Protein AF-A0A9P6U5H7-F1 (afdb_monomer)

Mean predicted aligned error: 9.94 Å

Structure (mmCIF, N/CA/C/O backbone):
data_AF-A0A9P6U5H7-F1
#
_entry.id   AF-A0A9P6U5H7-F1
#
loop_
_atom_site.group_PDB
_atom_site.id
_atom_site.type_symbol
_atom_site.label_atom_id
_atom_site.label_alt_id
_atom_site.label_comp_id
_atom_site.label_asym_id
_atom_site.label_entity_id
_atom_site.label_seq_id
_atom_site.pdbx_PDB_ins_code
_atom_site.Cartn_x
_atom_site.Cartn_y
_atom_site.Cartn_z
_atom_site.occupancy
_atom_site.B_iso_or_equiv
_atom_site.auth_seq_id
_atom_site.auth_comp_id
_atom_site.auth_asym_id
_atom_site.auth_atom_id
_atom_site.pdbx_PDB_model_num
ATOM 1 N N . MET A 1 1 ? -13.676 6.699 -18.241 1.00 37.72 1 MET A N 1
ATOM 2 C CA . MET A 1 1 ? -13.858 5.579 -17.297 1.00 37.72 1 MET A CA 1
ATOM 3 C C . MET A 1 1 ? -14.405 6.188 -16.014 1.00 37.72 1 MET A C 1
ATOM 5 O O . MET A 1 1 ? -13.678 6.936 -15.370 1.00 37.72 1 MET A O 1
ATOM 9 N N . ASN A 1 2 ? -15.708 6.039 -15.758 1.00 32.50 2 ASN A N 1
ATOM 10 C CA . ASN A 1 2 ? -16.343 6.581 -14.550 1.00 32.50 2 ASN A CA 1
ATOM 11 C C . ASN A 1 2 ? -15.825 5.820 -13.321 1.00 32.50 2 ASN A C 1
ATOM 13 O O . ASN A 1 2 ? -15.450 4.655 -13.447 1.00 32.50 2 ASN A O 1
ATOM 17 N N . ASP A 1 3 ? -15.768 6.486 -12.168 1.00 44.69 3 ASP A N 1
ATOM 18 C CA . ASP A 1 3 ? -15.358 5.886 -10.897 1.00 44.69 3 ASP A CA 1
ATOM 19 C C . ASP A 1 3 ? -16.222 4.646 -10.607 1.00 44.69 3 ASP A C 1
ATOM 21 O O . ASP A 1 3 ? -17.439 4.748 -10.462 1.00 44.69 3 ASP A O 1
ATOM 25 N N . MET A 1 4 ? -15.609 3.458 -10.601 1.00 45.91 4 MET A N 1
ATOM 26 C CA . MET A 1 4 ? -16.315 2.211 -10.277 1.00 45.91 4 MET A CA 1
ATOM 27 C C . MET A 1 4 ? -16.580 2.077 -8.775 1.00 45.91 4 MET A C 1
ATOM 29 O O . MET A 1 4 ? -17.273 1.153 -8.351 1.00 45.91 4 MET A O 1
ATOM 33 N N . THR A 1 5 ? -16.039 2.991 -7.965 1.00 53.06 5 THR A N 1
ATOM 34 C CA . THR A 1 5 ? -16.398 3.128 -6.561 1.00 53.06 5 THR A CA 1
ATOM 35 C C . THR A 1 5 ? -17.388 4.272 -6.397 1.00 53.06 5 THR A C 1
ATOM 37 O O . THR A 1 5 ? -17.106 5.430 -6.687 1.00 53.06 5 THR A O 1
ATOM 40 N N . GLY A 1 6 ? -18.591 3.940 -5.934 1.00 57.31 6 GLY A N 1
ATOM 41 C CA . GLY A 1 6 ? -19.592 4.940 -5.590 1.00 57.31 6 GLY A CA 1
ATOM 42 C C . GLY A 1 6 ? -19.367 5.438 -4.166 1.00 57.31 6 GLY A C 1
ATOM 43 O O . GLY A 1 6 ? -19.485 4.656 -3.219 1.00 57.31 6 GLY A O 1
ATOM 44 N N . HIS A 1 7 ? -19.076 6.729 -4.017 1.00 63.88 7 HIS A N 1
ATOM 45 C CA . HIS A 1 7 ? -19.092 7.417 -2.728 1.00 63.88 7 HIS A CA 1
ATOM 46 C C . HIS A 1 7 ? -20.336 8.296 -2.659 1.00 63.88 7 HIS A C 1
ATOM 48 O O . HIS A 1 7 ? -20.551 9.160 -3.510 1.00 63.88 7 HIS A O 1
ATOM 54 N N . PHE A 1 8 ? -21.164 8.072 -1.646 1.00 72.19 8 PHE A N 1
ATOM 55 C CA . PHE A 1 8 ? -22.416 8.795 -1.478 1.00 72.19 8 PHE A CA 1
ATOM 56 C C . PHE A 1 8 ? -22.457 9.418 -0.084 1.00 72.19 8 PHE A C 1
ATOM 58 O O . PHE A 1 8 ? -22.367 8.716 0.925 1.00 72.19 8 PHE A O 1
ATOM 65 N N . LEU A 1 9 ? -22.582 10.744 -0.034 1.00 67.38 9 LEU A N 1
ATOM 66 C CA . LEU A 1 9 ? -22.775 11.478 1.211 1.00 67.38 9 LEU A CA 1
ATOM 67 C C . LEU A 1 9 ? -24.249 11.416 1.610 1.00 67.38 9 LEU A C 1
ATOM 69 O O . LEU A 1 9 ? -25.133 11.786 0.830 1.00 67.38 9 LEU A O 1
ATOM 73 N N . TYR A 1 10 ? -24.499 10.976 2.838 1.00 71.81 10 TYR A N 1
ATOM 74 C CA . TYR A 1 10 ? -25.832 10.929 3.415 1.00 71.81 10 TYR A CA 1
ATOM 75 C C . TYR A 1 10 ? -25.864 11.682 4.737 1.00 71.81 10 TYR A C 1
ATOM 77 O O . TYR A 1 10 ? -24.932 11.628 5.544 1.00 71.81 10 TYR A O 1
ATOM 85 N N . ARG A 1 11 ? -26.987 12.354 4.976 1.00 67.62 11 ARG A N 1
ATOM 86 C CA . ARG A 1 11 ? -27.325 12.883 6.290 1.00 67.62 11 ARG A CA 1
ATOM 87 C C . ARG A 1 11 ? -28.286 11.909 6.956 1.00 67.62 11 ARG A C 1
ATOM 89 O O . ARG A 1 11 ? -29.340 11.603 6.397 1.00 67.62 11 ARG A O 1
ATOM 96 N N . VAL A 1 12 ? -27.906 11.419 8.132 1.00 67.00 12 VAL A N 1
ATOM 97 C CA . VAL A 1 12 ? -28.757 10.564 8.957 1.00 67.00 12 VAL A CA 1
ATOM 98 C C . VAL A 1 12 ? -29.276 11.386 10.123 1.00 67.00 12 VAL A C 1
ATOM 100 O O . VAL A 1 12 ? -28.521 11.813 10.998 1.00 67.00 12 VAL A O 1
ATOM 103 N N . GLU A 1 13 ? -30.581 11.623 10.111 1.00 56.44 13 GLU A N 1
ATOM 104 C CA . GLU A 1 13 ? -31.292 12.243 11.226 1.00 56.44 13 GLU A CA 1
ATOM 105 C C . GLU A 1 13 ? -31.641 11.162 12.250 1.00 56.44 13 GLU A C 1
ATOM 107 O O . GLU A 1 13 ? -32.132 10.094 11.873 1.00 56.44 13 GLU A O 1
ATOM 112 N N . TYR A 1 14 ? -31.376 11.418 13.534 1.00 59.53 14 TYR A N 1
ATOM 113 C CA . TYR A 1 14 ? -31.801 10.525 14.605 1.00 59.53 14 TYR A CA 1
ATOM 114 C C . TYR A 1 14 ? -32.419 11.316 15.761 1.00 59.53 14 TYR A C 1
ATOM 116 O O . TYR A 1 14 ? -31.907 12.340 16.203 1.00 59.53 14 TYR A O 1
ATOM 124 N N . GLU A 1 15 ? -33.531 10.818 16.291 1.00 46.50 15 GLU A N 1
ATOM 125 C CA . GLU A 1 15 ? -34.131 11.364 17.506 1.00 46.50 15 GLU A CA 1
ATOM 126 C C . GLU A 1 15 ? -33.524 10.651 18.722 1.00 46.50 15 GLU A C 1
ATOM 128 O O . GLU A 1 15 ? -33.844 9.500 19.031 1.00 46.50 15 GLU A O 1
ATOM 133 N N . GLY A 1 16 ? -32.585 11.316 19.397 1.00 48.47 16 GLY A N 1
ATOM 134 C CA . GLY A 1 16 ? -31.979 10.817 20.627 1.00 48.47 16 GLY A CA 1
ATOM 135 C C . GLY A 1 16 ? -32.843 11.122 21.853 1.00 48.47 16 GLY A C 1
ATOM 136 O O . GLY A 1 16 ? -33.006 12.278 22.231 1.00 48.47 16 GLY A O 1
ATOM 137 N N . VAL A 1 17 ? -33.335 10.092 22.548 1.00 40.72 17 VAL A N 1
ATOM 138 C CA . VAL A 1 17 ? -33.879 10.243 23.911 1.00 40.72 17 VAL A CA 1
ATOM 139 C C . VAL A 1 17 ? -32.706 10.365 24.895 1.00 40.72 17 VAL A C 1
ATOM 141 O O . VAL A 1 17 ? -32.276 9.361 25.446 1.00 40.72 17 VAL A O 1
ATOM 144 N N . GLY A 1 18 ? -32.185 11.585 25.080 1.00 41.75 18 GLY A N 1
ATOM 145 C CA . GLY A 1 18 ? -31.336 12.024 26.206 1.00 41.75 18 GLY A CA 1
ATOM 146 C C . GLY A 1 18 ? -29.947 11.373 26.376 1.00 41.75 18 GLY A C 1
ATOM 147 O O . GLY A 1 18 ? -29.829 10.161 26.469 1.00 41.75 18 GLY A O 1
ATOM 148 N N . SER A 1 19 ? -28.901 12.210 26.470 1.00 39.03 19 SER A N 1
ATOM 149 C CA . SER A 1 19 ? -27.546 12.031 27.065 1.00 39.03 19 SER A CA 1
ATOM 150 C C . SER A 1 19 ? -26.765 10.691 26.991 1.00 39.03 19 SER A C 1
ATOM 152 O O . SER A 1 19 ? -25.653 10.627 27.511 1.00 39.03 19 SER A O 1
ATOM 154 N N . GLN A 1 20 ? -27.226 9.643 26.303 1.00 44.94 20 GLN A N 1
ATOM 155 C CA . GLN A 1 20 ? -26.553 8.336 26.189 1.00 44.94 20 GLN A CA 1
ATOM 156 C C . GLN A 1 20 ? -25.793 8.147 24.861 1.00 44.94 20 GLN A C 1
ATOM 158 O O . GLN A 1 20 ? -25.710 7.044 24.319 1.00 44.94 20 GLN A O 1
ATOM 163 N N . LEU A 1 21 ? -25.208 9.219 24.321 1.00 47.47 21 LEU A N 1
ATOM 164 C CA . LEU A 1 21 ? -24.492 9.201 23.034 1.00 47.47 21 LEU A CA 1
ATOM 165 C C . LEU A 1 21 ? -23.115 8.519 23.067 1.00 47.47 21 LEU A C 1
ATOM 167 O O . LEU A 1 21 ? -22.510 8.309 22.018 1.00 47.47 21 LEU A O 1
ATOM 171 N N . THR A 1 22 ? -22.626 8.091 24.230 1.00 46.25 22 THR A N 1
ATOM 172 C CA . THR A 1 22 ? -21.343 7.377 24.331 1.00 46.25 22 THR A CA 1
ATOM 173 C C . THR A 1 22 ? -21.364 5.976 23.713 1.00 46.25 22 THR A C 1
ATOM 175 O O . THR A 1 22 ? -20.306 5.378 23.557 1.00 46.25 22 THR A O 1
ATOM 178 N N . ASN A 1 23 ? -22.526 5.446 23.302 1.00 47.19 23 ASN A N 1
ATOM 179 C CA . ASN A 1 23 ? -22.626 4.105 22.720 1.00 47.19 23 ASN A CA 1
ATOM 180 C C . ASN A 1 23 ? -23.607 4.006 21.537 1.00 47.19 23 ASN A C 1
ATOM 182 O O . ASN A 1 23 ? -24.481 3.141 21.504 1.00 47.19 23 ASN A O 1
ATOM 186 N N . LEU A 1 24 ? -23.417 4.840 20.507 1.00 50.50 24 LEU A N 1
ATOM 187 C CA . LEU A 1 24 ? -24.126 4.732 19.216 1.00 50.50 24 LEU A CA 1
ATOM 188 C C . LEU A 1 24 ? -24.043 3.314 18.595 1.00 50.50 24 LEU A C 1
ATOM 190 O O . LEU A 1 24 ? -24.989 2.867 17.951 1.00 50.50 24 LEU A O 1
ATOM 194 N N . ARG A 1 25 ? -22.971 2.553 18.886 1.00 47.34 25 ARG A N 1
ATOM 195 C CA . ARG A 1 25 ? -22.846 1.117 18.548 1.00 47.34 25 ARG A CA 1
ATOM 196 C C . ARG A 1 25 ? -23.991 0.266 19.109 1.00 47.34 25 ARG A C 1
ATOM 198 O O . ARG A 1 25 ? -24.450 -0.649 18.437 1.00 47.34 25 ARG A O 1
ATOM 205 N N . ARG A 1 26 ? -24.465 0.553 20.326 1.00 43.69 26 ARG A N 1
ATOM 206 C CA . ARG A 1 26 ? -25.560 -0.182 20.990 1.00 43.69 26 ARG A CA 1
ATOM 207 C C . ARG A 1 26 ? -26.933 0.234 20.460 1.00 43.69 26 ARG A C 1
ATOM 209 O O . ARG A 1 26 ? -27.843 -0.577 20.407 1.00 43.69 26 ARG A O 1
ATOM 216 N N . VAL A 1 27 ? -27.046 1.495 20.047 1.00 45.62 27 VAL A N 1
ATOM 217 C CA . VAL A 1 27 ? -28.260 2.113 19.493 1.00 45.62 27 VAL A CA 1
ATOM 218 C C . VAL A 1 27 ? -28.581 1.548 18.105 1.00 45.62 27 VAL A C 1
ATOM 220 O O . VAL A 1 27 ? -29.729 1.206 17.850 1.00 45.62 27 VAL A O 1
ATOM 223 N N . LEU A 1 28 ? -27.575 1.369 17.239 1.00 48.75 28 LEU A N 1
ATOM 224 C CA . LEU A 1 28 ? -27.757 0.782 15.901 1.00 48.75 28 LEU A CA 1
ATOM 225 C C . LEU A 1 28 ? -27.826 -0.757 15.898 1.00 48.75 28 LEU A C 1
ATOM 227 O O . LEU A 1 28 ? -28.280 -1.336 14.917 1.00 48.75 28 LEU A O 1
ATOM 231 N N . SER A 1 29 ? -27.397 -1.422 16.977 1.00 44.00 29 SER A N 1
ATOM 232 C CA . SER A 1 29 ? -27.465 -2.888 17.119 1.00 44.00 29 SER A CA 1
ATOM 233 C C . SER A 1 29 ? -28.667 -3.386 17.928 1.00 44.00 29 SER A C 1
ATOM 235 O O . SER A 1 29 ? -28.992 -4.570 17.855 1.00 44.00 29 SER A O 1
ATOM 237 N N . SER A 1 30 ? -29.358 -2.525 18.688 1.00 40.22 30 SER A N 1
ATOM 238 C CA . SER A 1 30 ? -30.577 -2.922 19.396 1.00 40.22 30 SER A CA 1
ATOM 239 C C . SER A 1 30 ? -31.782 -2.849 18.457 1.00 40.22 30 SER A C 1
ATOM 241 O O . SER A 1 30 ? -32.231 -1.756 18.116 1.00 40.22 30 SER A O 1
ATOM 243 N N . ALA A 1 31 ? -32.348 -4.001 18.101 1.00 39.12 31 ALA A N 1
ATOM 244 C CA . ALA A 1 31 ? -33.567 -4.135 17.295 1.00 39.12 31 ALA A CA 1
ATOM 245 C C . ALA A 1 31 ? -34.847 -3.558 17.954 1.00 39.12 31 ALA A C 1
ATOM 247 O O . ALA A 1 31 ? -35.930 -3.690 17.396 1.00 39.12 31 ALA A O 1
ATOM 248 N N . ASP A 1 32 ? -34.736 -2.930 19.131 1.00 36.28 32 ASP A N 1
ATOM 249 C CA . ASP A 1 32 ? -35.848 -2.762 20.077 1.00 36.28 32 ASP A CA 1
ATOM 250 C C . ASP A 1 32 ? -36.193 -1.300 20.421 1.00 36.28 32 ASP A C 1
ATOM 252 O O . ASP A 1 32 ? -36.838 -1.006 21.427 1.00 36.28 32 ASP A O 1
ATOM 256 N N . LYS A 1 33 ? -35.782 -0.339 19.587 1.00 40.12 33 LYS A N 1
ATOM 257 C CA . LYS A 1 33 ? -36.289 1.040 19.659 1.00 40.12 33 LYS A CA 1
ATOM 258 C C . LYS A 1 33 ? -36.686 1.516 18.271 1.00 40.12 33 LYS A C 1
ATOM 260 O O . LYS A 1 33 ? -35.971 1.299 17.297 1.00 40.12 33 LYS A O 1
ATOM 265 N N . SER A 1 34 ? -37.843 2.167 18.187 1.00 37.34 34 SER A N 1
ATOM 266 C CA . SER A 1 34 ? -38.384 2.752 16.963 1.00 37.34 34 SER A CA 1
ATOM 267 C C . SER A 1 34 ? -37.527 3.941 16.515 1.00 37.34 34 SER A C 1
ATOM 269 O O . SER A 1 34 ? -37.859 5.093 16.787 1.00 37.34 34 SER A O 1
ATOM 271 N N . PHE A 1 35 ? -36.405 3.674 15.852 1.00 40.59 35 PHE A N 1
ATOM 272 C CA . PHE A 1 35 ? -35.636 4.702 15.162 1.00 40.59 35 PHE A CA 1
ATOM 273 C C . PHE A 1 35 ? -36.313 5.009 13.830 1.00 40.59 35 PHE A C 1
ATOM 275 O O . PHE A 1 35 ? -36.460 4.132 12.977 1.00 40.59 35 PHE A O 1
ATOM 282 N N . ARG A 1 36 ? -36.714 6.265 13.625 1.00 40.56 36 ARG A N 1
ATOM 283 C CA . ARG A 1 36 ? -36.970 6.767 12.275 1.00 40.56 36 ARG A CA 1
ATOM 284 C C . ARG A 1 36 ? -35.645 7.224 11.695 1.00 40.56 36 ARG A C 1
ATOM 286 O O . ARG A 1 36 ? -35.160 8.297 12.023 1.00 40.56 36 ARG A O 1
ATOM 293 N N . VAL A 1 37 ? -35.066 6.385 10.846 1.00 45.72 37 VAL A N 1
ATOM 294 C CA . VAL A 1 37 ? -33.933 6.780 10.013 1.00 45.72 37 VAL A CA 1
ATOM 295 C C . VAL A 1 37 ? -34.507 7.464 8.778 1.00 45.72 37 VAL A C 1
ATOM 297 O O . VAL A 1 37 ? -34.965 6.799 7.849 1.00 45.72 37 VAL A O 1
ATOM 300 N N . THR A 1 38 ? -34.502 8.794 8.762 1.00 48.12 38 THR A N 1
ATOM 301 C CA . THR A 1 38 ? -34.734 9.537 7.520 1.00 48.12 38 THR A CA 1
ATOM 302 C C . THR A 1 38 ? -33.391 9.686 6.824 1.00 48.12 38 THR A C 1
ATOM 304 O O . THR A 1 38 ? -32.550 10.484 7.233 1.00 48.12 38 THR A O 1
ATOM 307 N N . ILE A 1 39 ? -33.167 8.888 5.781 1.00 54.38 39 ILE A N 1
ATOM 308 C CA . ILE A 1 39 ? -32.004 9.049 4.908 1.00 54.38 39 ILE A CA 1
ATOM 309 C C . ILE A 1 39 ? -32.379 10.092 3.864 1.00 54.38 39 ILE A C 1
ATOM 311 O O . ILE A 1 39 ? -33.083 9.794 2.898 1.00 54.38 39 ILE A O 1
ATOM 315 N N . SER A 1 40 ? -31.915 11.323 4.054 1.00 52.75 40 SER A N 1
ATOM 316 C CA . SER A 1 40 ? -31.970 12.328 3.000 1.00 52.75 40 SER A CA 1
ATOM 317 C C . SER A 1 40 ? -30.636 12.323 2.257 1.00 52.75 40 SER A C 1
ATOM 319 O O . SER A 1 40 ? -29.558 12.465 2.841 1.00 52.75 40 SER A O 1
ATOM 321 N N . ARG A 1 41 ? -30.690 12.103 0.939 1.00 46.31 41 ARG A N 1
ATOM 322 C CA . ARG A 1 41 ? -29.533 12.354 0.079 1.00 46.31 41 ARG A CA 1
ATOM 323 C C . ARG A 1 41 ? -29.357 13.865 0.019 1.00 46.31 41 ARG A C 1
ATOM 325 O O . ARG A 1 41 ? -30.270 14.558 -0.427 1.00 46.31 41 ARG A O 1
ATOM 332 N N . THR A 1 42 ? -28.198 14.371 0.426 1.00 51.19 42 THR A N 1
ATOM 333 C CA . THR A 1 42 ? -27.856 15.776 0.201 1.00 51.19 42 THR A CA 1
ATOM 334 C C . THR A 1 42 ? -27.647 15.953 -1.303 1.00 51.19 42 THR A C 1
ATOM 336 O O . THR A 1 42 ? -26.602 15.607 -1.851 1.00 51.19 42 THR A O 1
ATOM 339 N N . VAL A 1 43 ? -28.689 16.377 -2.018 1.00 37.78 43 VAL A N 1
ATOM 340 C CA . VAL A 1 43 ? -28.606 16.649 -3.455 1.00 37.78 43 VAL A CA 1
ATOM 341 C C . VAL A 1 43 ? -27.925 18.006 -3.628 1.00 37.78 43 VAL A C 1
ATOM 343 O O . VAL A 1 43 ? -28.572 19.036 -3.477 1.00 37.78 43 VAL A O 1
ATOM 346 N N . GLY A 1 44 ? -26.624 18.004 -3.936 1.00 38.81 44 GLY A N 1
ATOM 347 C CA . GLY A 1 44 ? -25.935 19.185 -4.467 1.00 38.81 44 GLY A CA 1
ATOM 348 C C . GLY A 1 44 ? -24.471 19.344 -4.056 1.00 38.81 44 GLY A C 1
ATOM 349 O O . GLY A 1 44 ? -24.195 19.908 -3.008 1.00 38.81 44 GLY A O 1
ATOM 350 N N . GLN A 1 45 ? -23.556 18.883 -4.912 1.00 35.78 45 GLN A N 1
ATOM 351 C CA . GLN A 1 45 ? -22.490 19.656 -5.577 1.00 35.78 45 GLN A CA 1
ATOM 352 C C . GLN A 1 45 ? -21.478 18.657 -6.147 1.00 35.78 45 GLN A C 1
ATOM 354 O O . GLN A 1 45 ? -20.783 17.970 -5.402 1.00 35.78 45 GLN A O 1
ATOM 359 N N . ASP A 1 46 ? -21.400 18.581 -7.478 1.00 36.53 46 ASP A N 1
ATOM 360 C CA . ASP A 1 46 ? -20.190 18.091 -8.134 1.00 36.53 46 ASP A CA 1
ATOM 361 C C . ASP A 1 46 ? -18.994 18.863 -7.556 1.00 36.53 46 ASP A C 1
ATOM 363 O O . ASP A 1 46 ? -19.047 20.084 -7.394 1.00 36.53 46 ASP A O 1
ATOM 367 N N . THR A 1 47 ? -17.940 18.139 -7.191 1.00 38.53 47 THR A N 1
ATOM 368 C CA . THR A 1 47 ? -16.822 18.560 -6.329 1.00 38.53 47 THR A CA 1
ATOM 369 C C . THR A 1 47 ? -15.856 19.582 -6.951 1.00 38.53 47 THR A C 1
ATOM 371 O O . THR A 1 47 ? -14.650 19.514 -6.727 1.00 38.53 47 THR A O 1
ATOM 374 N N . THR A 1 48 ? -16.339 20.552 -7.725 1.00 34.41 48 THR A N 1
ATOM 375 C CA . THR A 1 48 ? -15.543 21.719 -8.144 1.00 34.41 48 THR A CA 1
ATOM 376 C C . THR A 1 48 ? -15.828 22.913 -7.230 1.00 34.41 48 THR A C 1
ATOM 378 O O . THR A 1 48 ? -16.958 23.405 -7.227 1.00 34.41 48 THR A O 1
ATOM 381 N N . PRO A 1 49 ? -14.840 23.418 -6.466 1.00 34.84 49 PRO A N 1
ATOM 382 C CA . PRO A 1 49 ? -15.051 24.558 -5.585 1.00 34.84 49 PRO A CA 1
ATOM 383 C C . PRO A 1 49 ? -15.125 25.856 -6.404 1.00 34.84 49 PRO A C 1
ATOM 385 O O . PRO A 1 49 ? -14.150 26.265 -7.032 1.00 34.84 49 PRO A O 1
ATOM 388 N N . ALA A 1 50 ? -16.284 26.518 -6.382 1.00 31.48 50 ALA A N 1
ATOM 389 C CA . ALA A 1 50 ? -16.444 27.912 -6.799 1.00 31.48 50 ALA A CA 1
ATOM 390 C C . ALA A 1 50 ? -16.425 28.834 -5.559 1.00 31.48 50 ALA A C 1
ATOM 392 O O . ALA A 1 50 ? -16.846 28.407 -4.480 1.00 31.48 50 ALA A O 1
ATOM 393 N N . PRO A 1 51 ? -15.926 30.080 -5.674 1.00 33.72 51 PRO A N 1
ATOM 394 C CA . PRO A 1 51 ? -15.664 30.946 -4.530 1.00 33.72 51 PRO A CA 1
ATOM 395 C C . PRO A 1 51 ? -16.952 31.415 -3.844 1.00 33.72 51 PRO A C 1
ATOM 397 O O . PRO A 1 51 ? -17.958 31.726 -4.481 1.00 33.72 51 PRO A O 1
ATOM 400 N N . ALA A 1 52 ? -16.877 31.468 -2.516 1.00 36.53 52 ALA A N 1
ATOM 401 C CA . ALA A 1 52 ? -17.966 31.769 -1.606 1.00 36.53 52 ALA A CA 1
ATOM 402 C C . ALA A 1 52 ? -18.590 33.157 -1.830 1.00 36.53 52 ALA A C 1
ATOM 404 O O . ALA A 1 52 ? -17.920 34.187 -1.770 1.00 36.53 52 ALA A O 1
ATOM 405 N N . SER A 1 53 ? -19.911 33.167 -1.976 1.00 33.12 53 SER A N 1
ATOM 406 C CA . SER A 1 53 ? -20.785 34.301 -1.688 1.00 33.12 53 SER A CA 1
ATOM 407 C C . SER A 1 53 ? -22.051 33.721 -1.063 1.00 33.12 53 SER A C 1
ATOM 409 O O . SER A 1 53 ? -22.858 33.093 -1.747 1.00 33.12 53 SER A O 1
ATOM 411 N N . LEU A 1 54 ? -22.178 33.848 0.259 1.00 34.84 54 LEU A N 1
ATOM 412 C CA . LEU A 1 54 ? -23.348 33.408 1.015 1.00 34.84 54 LEU A CA 1
ATOM 413 C C . LEU A 1 54 ? -23.890 34.590 1.815 1.00 34.84 54 LEU A C 1
ATOM 415 O O . LEU A 1 54 ? -23.308 35.004 2.815 1.00 34.84 54 LEU A O 1
ATOM 419 N N . SER A 1 55 ? -25.038 35.098 1.378 1.00 30.97 55 SER A N 1
ATOM 420 C CA . SER A 1 55 ? -25.975 35.789 2.261 1.00 30.97 55 SER A CA 1
ATOM 421 C C . SER A 1 55 ? -26.724 34.736 3.093 1.00 30.97 55 SER A C 1
ATOM 423 O O . SER A 1 55 ? -27.116 33.707 2.536 1.00 30.97 55 SER A O 1
ATOM 425 N N . PRO A 1 56 ? -26.950 34.953 4.400 1.00 33.78 56 PRO A N 1
ATOM 426 C CA . PRO A 1 56 ? -27.618 33.970 5.245 1.00 33.78 56 PRO A CA 1
ATOM 427 C C . PRO A 1 56 ? -29.138 33.954 4.995 1.00 33.78 56 PRO A C 1
ATOM 429 O O . PRO A 1 56 ? -29.747 35.023 4.895 1.00 33.78 56 PRO A O 1
ATOM 432 N N . PRO A 1 57 ? -29.780 32.772 4.925 1.00 36.44 57 PRO A N 1
ATOM 433 C CA . PRO A 1 57 ? -31.231 32.671 4.894 1.00 36.44 57 PRO A CA 1
ATOM 434 C C . PRO A 1 57 ? -31.841 32.882 6.288 1.00 36.44 57 PRO A C 1
ATOM 436 O O . PRO A 1 57 ? -31.278 32.510 7.318 1.00 36.44 57 PRO A O 1
ATOM 439 N N . SER A 1 58 ? -33.019 33.497 6.286 1.00 35.06 58 SER A N 1
ATOM 440 C CA . SER A 1 58 ? -33.819 33.908 7.438 1.00 35.06 58 SER A CA 1
ATOM 441 C C . SER A 1 58 ? -34.264 32.728 8.309 1.00 35.06 58 SER A C 1
ATOM 443 O O . SER A 1 58 ? -34.787 31.732 7.811 1.00 35.06 58 SER A O 1
ATOM 445 N N . VAL A 1 59 ? -34.122 32.878 9.627 1.00 35.47 59 VAL A N 1
ATOM 446 C CA . VAL A 1 59 ? -34.528 31.898 10.645 1.00 35.47 59 VAL A CA 1
ATOM 447 C C . VAL A 1 59 ? -36.038 31.981 10.890 1.00 35.47 59 VAL A C 1
ATOM 449 O O . VAL A 1 59 ? -36.535 32.987 11.396 1.00 35.47 59 VAL A O 1
ATOM 452 N N . HIS A 1 60 ? -36.768 30.908 10.579 1.00 35.44 60 HIS A N 1
ATOM 453 C CA . HIS A 1 60 ? -38.104 30.668 11.128 1.00 35.44 60 HIS A CA 1
ATOM 454 C C . HIS A 1 60 ? -37.983 29.826 12.405 1.00 35.44 60 HIS A C 1
ATOM 456 O O . HIS A 1 60 ? -37.555 28.675 12.371 1.00 35.44 60 HIS A O 1
ATOM 462 N N . ASN A 1 61 ? -38.366 30.424 13.535 1.00 38.09 61 ASN A N 1
ATOM 463 C CA . ASN A 1 61 ? -38.392 29.791 14.850 1.00 38.09 61 ASN A CA 1
ATOM 464 C C . ASN A 1 61 ? -39.587 28.836 14.969 1.00 38.09 61 ASN A C 1
ATOM 466 O O . ASN A 1 61 ? -40.709 29.294 15.166 1.00 38.09 61 ASN A O 1
ATOM 470 N N . ASN A 1 62 ? -39.337 27.526 14.925 1.00 39.25 62 ASN A N 1
ATOM 471 C CA . ASN A 1 62 ? -40.211 26.524 15.530 1.00 39.25 62 ASN A CA 1
ATOM 472 C C . ASN A 1 62 ? -39.394 25.692 16.527 1.00 39.25 62 ASN A C 1
ATOM 474 O O . ASN A 1 62 ? -38.392 25.070 16.183 1.00 39.25 62 ASN A O 1
ATOM 478 N N . THR A 1 63 ? -39.825 25.740 17.783 1.00 43.84 63 THR A N 1
ATOM 479 C CA . THR A 1 63 ? -39.220 25.156 18.985 1.00 43.84 63 THR A CA 1
ATOM 480 C C . THR A 1 63 ? -39.473 23.649 19.083 1.00 43.84 63 THR A C 1
ATOM 482 O O . THR A 1 63 ? -40.176 23.165 19.966 1.00 43.84 63 THR A O 1
ATOM 485 N N . THR A 1 64 ? -38.865 22.882 18.187 1.00 49.22 64 THR A N 1
ATOM 486 C CA . THR A 1 64 ? -38.508 21.478 18.442 1.00 49.22 64 THR A CA 1
ATOM 487 C C . THR A 1 64 ? -37.049 21.449 18.876 1.00 49.22 64 THR A C 1
ATOM 489 O O . THR A 1 64 ? -36.225 22.126 18.260 1.00 49.22 64 THR A O 1
ATOM 492 N N . ALA A 1 65 ? -36.724 20.718 19.951 1.00 49.91 65 ALA A N 1
ATOM 493 C CA . ALA A 1 65 ? -35.331 20.485 20.338 1.00 49.91 65 ALA A CA 1
ATOM 494 C C . ALA A 1 65 ? -34.536 20.067 19.087 1.00 49.91 65 ALA A C 1
ATOM 496 O O . ALA A 1 65 ? -35.069 19.277 18.300 1.00 49.91 65 ALA A O 1
ATOM 497 N N . PRO A 1 66 ? -33.338 20.631 18.839 1.00 47.59 66 PRO A N 1
ATOM 498 C CA . PRO A 1 66 ? -32.600 20.325 17.624 1.00 47.59 66 PRO A CA 1
ATOM 499 C C . PRO A 1 66 ? -32.370 18.816 17.588 1.00 47.59 66 PRO A C 1
ATOM 501 O O . PRO A 1 66 ? -31.782 18.263 18.515 1.00 47.59 66 PRO A O 1
ATOM 504 N N . ALA A 1 67 ? -32.899 18.144 16.564 1.00 54.88 67 ALA A N 1
ATOM 505 C CA . ALA A 1 67 ? -32.548 16.756 16.324 1.00 54.88 67 ALA A CA 1
ATOM 506 C C . ALA A 1 67 ? -31.026 16.692 16.153 1.00 54.88 67 ALA A C 1
ATOM 508 O O . ALA A 1 67 ? -30.445 17.528 15.456 1.00 54.88 67 ALA A O 1
ATOM 509 N N . ASP A 1 68 ? -30.380 15.742 16.819 1.00 66.50 68 ASP A N 1
ATOM 510 C CA . ASP A 1 68 ? -28.968 15.500 16.580 1.00 66.50 68 ASP A CA 1
ATOM 511 C C . ASP A 1 68 ? -28.833 14.796 15.219 1.00 66.50 68 ASP A C 1
ATOM 513 O O . ASP A 1 68 ? -29.611 13.906 14.865 1.00 66.50 68 ASP A O 1
ATOM 517 N N . TYR A 1 69 ? -27.853 15.214 14.422 1.00 70.00 69 TYR A N 1
ATOM 518 C CA . TYR A 1 69 ? -27.617 14.663 13.088 1.00 70.00 69 TYR A CA 1
ATOM 519 C C . TYR A 1 69 ? -26.241 14.013 13.030 1.00 70.00 69 TYR A C 1
ATOM 521 O O . TYR A 1 69 ? -25.262 14.572 13.526 1.00 70.00 69 TYR A O 1
ATOM 529 N N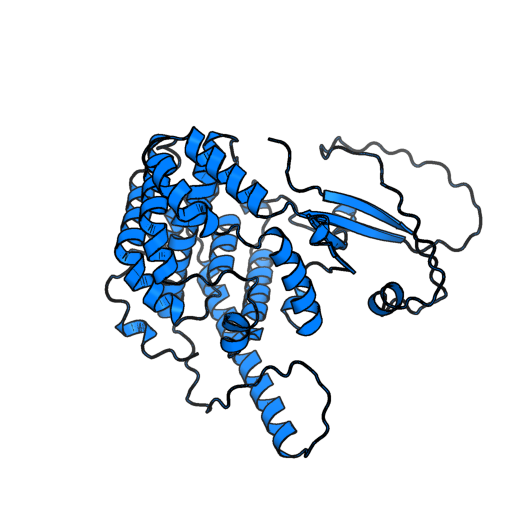 . LEU A 1 70 ? -26.156 12.861 12.362 1.00 79.50 70 LEU A N 1
ATOM 530 C CA . LEU A 1 70 ? -24.896 12.214 12.020 1.00 79.50 70 LEU A CA 1
ATOM 531 C C . LEU A 1 70 ? -24.681 12.299 10.507 1.00 79.50 70 LEU A C 1
ATOM 533 O O . LEU A 1 70 ? -25.493 11.801 9.724 1.00 79.50 70 LEU A O 1
ATOM 537 N N . HIS A 1 71 ? -23.581 12.918 10.087 1.00 82.88 71 HIS A N 1
ATOM 538 C CA . HIS A 1 71 ? -23.143 12.854 8.695 1.00 82.88 71 HIS A CA 1
ATOM 539 C C . HIS A 1 71 ? -22.355 11.565 8.478 1.00 82.88 71 HIS A C 1
ATOM 541 O O . HIS A 1 71 ? -21.430 11.266 9.237 1.00 82.88 71 HIS A O 1
ATOM 547 N N . ILE A 1 72 ? -22.731 10.805 7.449 1.00 86.62 72 ILE A N 1
ATOM 548 C CA . ILE A 1 72 ? -22.072 9.546 7.102 1.00 86.62 72 ILE A CA 1
ATOM 549 C C . ILE A 1 72 ? -21.703 9.519 5.623 1.00 86.62 72 ILE A C 1
ATOM 551 O O . ILE A 1 72 ? -22.397 10.085 4.775 1.00 86.62 72 ILE A O 1
ATOM 555 N N . VAL A 1 73 ? -20.646 8.783 5.305 1.00 89.88 73 VAL A N 1
ATOM 556 C CA . VAL A 1 73 ? -20.300 8.427 3.928 1.00 89.88 73 VAL A CA 1
ATOM 557 C C . VAL A 1 73 ? -20.622 6.960 3.722 1.00 89.88 73 VAL A C 1
ATOM 559 O O . VAL A 1 73 ? -20.130 6.108 4.456 1.00 89.88 73 VAL A O 1
ATOM 562 N N . VAL A 1 74 ? -21.427 6.645 2.710 1.00 90.25 74 VAL A N 1
ATOM 563 C CA . VAL A 1 74 ? -21.598 5.261 2.268 1.00 90.25 74 VAL A CA 1
ATOM 564 C C . VAL A 1 74 ? -20.653 5.014 1.104 1.00 90.25 74 VAL A C 1
ATOM 566 O O . VAL A 1 74 ? -20.746 5.661 0.058 1.00 90.25 74 VAL A O 1
ATOM 569 N N . LYS A 1 75 ? -19.739 4.067 1.300 1.00 91.19 75 LYS A N 1
ATOM 570 C CA . LYS A 1 75 ? -18.761 3.636 0.304 1.00 91.19 75 LYS A CA 1
ATOM 571 C C . LYS A 1 75 ? -19.164 2.269 -0.222 1.00 91.19 75 LYS A C 1
ATOM 573 O O . LYS A 1 75 ? -19.086 1.288 0.514 1.00 91.19 75 LYS A O 1
ATOM 578 N N . SER A 1 76 ? -19.601 2.207 -1.476 1.00 91.62 76 SER A N 1
ATOM 579 C CA . SER A 1 76 ? -19.920 0.943 -2.148 1.00 91.62 76 SER A CA 1
ATOM 580 C C . SER A 1 76 ? -18.687 0.376 -2.851 1.00 91.62 76 SER A C 1
ATOM 582 O O . SER A 1 76 ? -17.864 1.124 -3.388 1.00 91.62 76 SER A O 1
ATOM 584 N N . LYS A 1 77 ? -18.550 -0.952 -2.830 1.00 88.38 77 LYS A N 1
ATOM 585 C CA . LYS A 1 77 ? -17.433 -1.683 -3.427 1.00 88.38 77 LYS A CA 1
ATOM 586 C C . LYS A 1 77 ? -17.924 -2.577 -4.568 1.00 88.38 77 LYS A C 1
ATOM 588 O O . LYS A 1 77 ? -18.843 -3.364 -4.343 1.00 88.38 77 LYS A O 1
ATOM 593 N N . PRO A 1 78 ? -17.321 -2.491 -5.768 1.00 90.19 78 PRO A N 1
ATOM 594 C CA . PRO A 1 78 ? -17.586 -3.464 -6.821 1.00 90.19 78 PRO A CA 1
ATOM 595 C C . PRO A 1 78 ? -17.016 -4.827 -6.419 1.00 90.19 78 PRO A C 1
ATOM 597 O O . PRO A 1 78 ? -16.050 -4.882 -5.657 1.00 90.19 78 PRO A O 1
ATOM 600 N N . ILE A 1 79 ? -17.580 -5.912 -6.956 1.00 93.31 79 ILE A N 1
ATOM 601 C CA . ILE A 1 79 ? -17.010 -7.255 -6.804 1.00 93.31 79 ILE A CA 1
ATOM 602 C C . ILE A 1 79 ? -15.610 -7.316 -7.439 1.00 93.31 79 ILE A C 1
ATOM 604 O O . ILE A 1 79 ? -15.327 -6.642 -8.431 1.00 93.31 79 ILE A O 1
ATOM 608 N N . ASP A 1 80 ? -14.721 -8.121 -6.864 1.00 93.00 80 ASP A N 1
ATOM 609 C CA . ASP A 1 80 ? -13.326 -8.222 -7.308 1.00 93.00 80 ASP A CA 1
ATOM 610 C C . ASP A 1 80 ? -13.182 -8.740 -8.741 1.00 93.00 80 ASP A C 1
ATOM 612 O O . ASP A 1 80 ? -12.358 -8.221 -9.485 1.00 93.00 80 ASP A O 1
ATOM 616 N N . THR A 1 81 ? -14.008 -9.701 -9.155 1.00 94.31 81 THR A N 1
ATOM 617 C CA . THR A 1 81 ? -14.006 -10.250 -10.521 1.00 94.31 81 THR A CA 1
ATOM 618 C C . THR A 1 81 ? -14.211 -9.172 -11.585 1.00 94.31 81 THR A C 1
ATOM 620 O O . THR A 1 81 ? -13.549 -9.199 -12.618 1.00 94.31 81 THR A O 1
ATOM 623 N N . ALA A 1 82 ? -15.044 -8.162 -11.317 1.00 92.25 82 ALA A N 1
ATOM 624 C CA . ALA A 1 82 ? -15.230 -7.033 -12.227 1.00 92.25 82 ALA A CA 1
ATOM 625 C C . ALA A 1 82 ? -13.971 -6.153 -12.326 1.00 92.25 82 ALA A C 1
ATOM 627 O O . ALA A 1 82 ? -13.639 -5.667 -13.407 1.00 92.25 82 ALA A O 1
ATOM 628 N N . LEU A 1 83 ? -13.254 -5.960 -11.212 1.00 90.44 83 LEU A N 1
ATOM 629 C CA . LEU A 1 83 ? -11.980 -5.235 -11.199 1.00 90.44 83 LEU A CA 1
ATOM 630 C C . LEU A 1 83 ? -10.881 -6.014 -11.930 1.00 90.44 83 LEU A C 1
ATOM 632 O O . LEU A 1 83 ? -10.179 -5.427 -12.750 1.00 90.44 83 LEU A O 1
ATOM 636 N N . ILE A 1 84 ? -10.769 -7.320 -11.670 1.00 94.56 84 ILE A N 1
ATOM 637 C CA . ILE A 1 84 ? -9.798 -8.217 -12.313 1.00 94.56 84 ILE A CA 1
ATOM 638 C C . ILE A 1 84 ? -9.997 -8.213 -13.830 1.00 94.56 84 ILE A C 1
ATOM 640 O O . ILE A 1 84 ? -9.042 -7.992 -14.573 1.00 94.56 84 ILE A O 1
ATOM 644 N N . GLU A 1 85 ? -11.235 -8.378 -14.302 1.00 95.00 85 GLU A N 1
ATOM 645 C CA . GLU A 1 85 ? -11.524 -8.361 -15.738 1.00 95.00 85 GLU A CA 1
ATOM 646 C C . GLU A 1 85 ? -11.279 -6.987 -16.367 1.00 95.00 85 GLU A C 1
ATOM 648 O O . GLU A 1 85 ? -10.737 -6.906 -17.468 1.00 95.00 85 GLU A O 1
ATOM 653 N N . LEU A 1 86 ? -11.585 -5.887 -15.669 1.00 92.56 86 LEU A N 1
ATOM 654 C CA . LEU A 1 86 ? -11.247 -4.558 -16.176 1.00 92.56 86 LEU A CA 1
ATOM 655 C C . LEU A 1 86 ? -9.731 -4.380 -16.339 1.00 92.56 86 LEU A C 1
ATOM 657 O O . LEU A 1 86 ? -9.287 -3.855 -17.361 1.00 92.56 86 LEU A O 1
ATOM 661 N N . THR A 1 87 ? -8.931 -4.798 -15.355 1.00 92.31 87 THR A N 1
ATOM 662 C CA . THR A 1 87 ? -7.469 -4.717 -15.467 1.00 92.31 87 THR A CA 1
ATOM 663 C C . THR A 1 87 ? -6.941 -5.649 -16.557 1.00 92.31 87 THR A C 1
ATOM 665 O O . THR A 1 87 ? -6.035 -5.258 -17.291 1.00 92.31 87 THR A O 1
ATOM 668 N N . ASN A 1 88 ? -7.548 -6.823 -16.750 1.00 95.94 88 ASN A N 1
ATOM 669 C CA . ASN A 1 88 ? -7.201 -7.703 -17.863 1.00 95.94 88 ASN A CA 1
ATOM 670 C C . ASN A 1 88 ? -7.489 -7.040 -19.216 1.00 95.94 88 ASN A C 1
ATOM 672 O O . ASN A 1 88 ? -6.623 -7.019 -20.080 1.00 95.94 88 ASN A O 1
ATOM 676 N N . ILE A 1 89 ? -8.652 -6.402 -19.384 1.00 95.81 89 ILE A N 1
ATOM 677 C CA . ILE A 1 89 ? -8.973 -5.627 -20.593 1.00 95.81 89 ILE A CA 1
ATOM 678 C C . ILE A 1 89 ? -7.930 -4.529 -20.829 1.00 95.81 89 ILE A C 1
ATOM 680 O O . ILE A 1 89 ? -7.483 -4.345 -21.959 1.00 95.81 89 ILE A O 1
ATOM 684 N N . MET A 1 90 ? -7.504 -3.815 -19.780 1.00 94.88 90 MET A N 1
ATOM 685 C CA . ME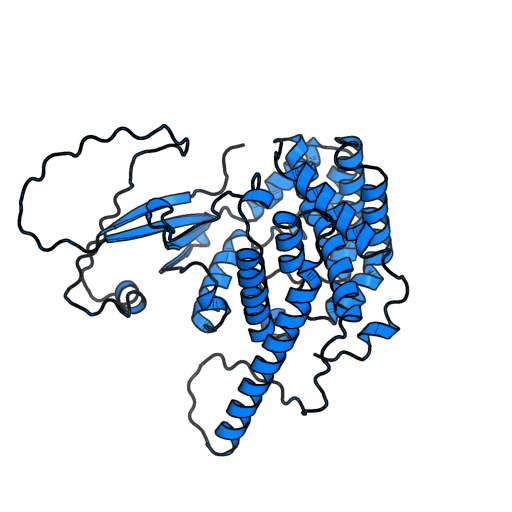T A 1 90 ? -6.421 -2.834 -19.899 1.00 94.88 90 MET A CA 1
ATOM 686 C C . MET A 1 90 ? -5.124 -3.482 -20.392 1.00 94.88 90 MET A C 1
ATOM 688 O O . MET A 1 90 ? -4.484 -2.918 -21.274 1.00 94.88 90 MET A O 1
ATOM 692 N N . ALA A 1 91 ? -4.754 -4.658 -19.880 1.00 96.00 91 ALA A N 1
ATOM 693 C CA . ALA A 1 91 ? -3.585 -5.397 -20.355 1.00 96.00 91 ALA A CA 1
ATOM 694 C C . ALA A 1 91 ? -3.724 -5.816 -21.828 1.00 96.00 91 ALA A C 1
ATOM 696 O O . ALA A 1 91 ? -2.824 -5.556 -22.623 1.00 96.00 91 ALA A O 1
ATOM 697 N N . GLN A 1 92 ? -4.882 -6.349 -22.231 1.00 97.44 92 GLN A N 1
ATOM 698 C CA . GLN A 1 92 ? -5.164 -6.716 -23.625 1.00 97.44 92 GLN A CA 1
ATOM 699 C C . GLN A 1 92 ? -5.073 -5.519 -24.581 1.00 97.44 92 GLN A C 1
ATOM 701 O O . GLN A 1 92 ? -4.564 -5.649 -25.692 1.00 97.44 92 GLN A O 1
ATOM 706 N N . LEU A 1 93 ? -5.512 -4.334 -24.147 1.00 96.56 93 LEU A N 1
ATOM 707 C CA . LEU A 1 93 ? -5.395 -3.100 -24.930 1.00 96.56 93 LEU A CA 1
ATOM 708 C C . LEU A 1 93 ? -3.943 -2.623 -25.096 1.00 96.56 93 LEU A C 1
ATOM 710 O O . LEU A 1 93 ? -3.654 -1.923 -26.063 1.00 96.56 93 LEU A O 1
ATOM 714 N N . GLN A 1 94 ? -3.041 -2.987 -24.179 1.00 95.50 94 GLN A N 1
ATOM 715 C CA . GLN A 1 94 ? -1.601 -2.753 -24.341 1.00 95.50 94 GLN A CA 1
ATOM 716 C C . GLN A 1 94 ? -0.961 -3.762 -25.309 1.00 95.50 94 GLN A C 1
ATOM 718 O O . GLN A 1 94 ? -0.023 -3.415 -26.028 1.00 95.50 94 GLN A O 1
ATOM 723 N N . GLY A 1 95 ? -1.490 -4.989 -25.355 1.00 94.88 95 GLY A N 1
ATOM 724 C CA . GLY A 1 95 ? -1.042 -6.059 -26.244 1.00 94.88 95 GLY A CA 1
ATOM 725 C C . GLY A 1 95 ? 0.351 -6.615 -25.917 1.00 94.88 95 GLY A C 1
ATOM 726 O O . GLY A 1 95 ? 0.991 -6.251 -24.928 1.00 94.88 95 GLY A O 1
ATOM 727 N N . GLY A 1 96 ? 0.830 -7.515 -26.781 1.00 95.81 96 GLY A N 1
ATOM 728 C CA . GLY A 1 96 ? 2.143 -8.155 -26.659 1.00 95.81 96 GLY A CA 1
ATOM 729 C C . GLY A 1 96 ? 2.280 -9.051 -25.423 1.00 95.81 96 GLY A C 1
ATOM 730 O O . GLY A 1 96 ? 1.292 -9.518 -24.865 1.00 95.81 96 GLY A O 1
ATOM 731 N N . GLU A 1 97 ? 3.520 -9.251 -24.981 1.00 96.25 97 GLU A N 1
ATOM 732 C CA . GLU A 1 97 ? 3.866 -10.154 -23.873 1.00 96.25 97 GLU A CA 1
ATOM 733 C C . GLU A 1 97 ? 3.143 -9.808 -22.562 1.00 96.25 97 GLU A C 1
ATOM 735 O O . GLU A 1 97 ? 2.715 -10.700 -21.843 1.00 96.25 97 GLU A O 1
ATOM 740 N N . PHE A 1 98 ? 2.919 -8.522 -22.262 1.00 96.38 98 PHE A N 1
ATOM 741 C CA . PHE A 1 98 ? 2.184 -8.144 -21.051 1.00 96.38 98 PHE A CA 1
ATOM 742 C C . PHE A 1 98 ? 0.734 -8.643 -21.068 1.00 96.38 98 PHE A C 1
ATOM 744 O O . PHE A 1 98 ? 0.245 -9.109 -20.042 1.00 96.38 98 PHE A O 1
ATOM 751 N N . ALA A 1 99 ? 0.050 -8.576 -22.212 1.00 97.62 99 ALA A N 1
ATOM 752 C CA . ALA A 1 99 ? -1.315 -9.078 -22.332 1.00 97.62 99 ALA A CA 1
ATOM 753 C C . ALA A 1 99 ? -1.387 -10.596 -22.096 1.00 97.62 99 ALA A C 1
ATOM 755 O O . ALA A 1 99 ? -2.285 -11.068 -21.401 1.00 97.62 99 ALA A O 1
ATOM 756 N N . GLU A 1 100 ? -0.429 -11.343 -22.647 1.00 97.62 100 GLU A N 1
ATOM 757 C CA . GLU A 1 100 ? -0.335 -12.801 -22.511 1.00 97.62 100 GLU A CA 1
ATOM 758 C C . GLU A 1 100 ? -0.009 -13.207 -21.065 1.00 97.62 100 GLU A C 1
ATOM 760 O O . GLU A 1 100 ? -0.724 -14.004 -20.455 1.00 97.62 100 GLU A O 1
ATOM 765 N N . GLU A 1 101 ? 1.028 -12.601 -20.485 1.00 97.44 101 GLU A N 1
ATOM 766 C CA . GLU A 1 101 ? 1.488 -12.899 -19.128 1.00 97.44 101 GLU A CA 1
ATOM 767 C C . GLU A 1 101 ? 0.491 -12.451 -18.055 1.00 97.44 101 GLU A C 1
ATOM 769 O O . GLU A 1 101 ? 0.394 -13.082 -17.003 1.00 97.44 101 GLU A O 1
ATOM 774 N N . TYR A 1 102 ? -0.246 -11.356 -18.271 1.00 96.56 102 TYR A N 1
ATOM 775 C CA . TYR A 1 102 ? -1.239 -10.890 -17.303 1.00 96.56 102 TYR A CA 1
ATOM 776 C C . TYR A 1 102 ? -2.478 -11.784 -17.278 1.00 96.56 102 TYR A C 1
ATOM 778 O O . TYR A 1 102 ? -2.953 -12.110 -16.190 1.00 96.56 102 TYR A O 1
ATOM 786 N N . ASP A 1 103 ? -2.985 -12.219 -18.437 1.00 97.31 103 ASP A N 1
ATOM 787 C CA . ASP A 1 103 ? -4.172 -13.085 -18.496 1.00 97.31 103 ASP A CA 1
ATOM 788 C C . ASP A 1 103 ? -3.944 -14.404 -17.740 1.00 97.31 103 ASP A C 1
ATOM 790 O O . ASP A 1 103 ? -4.822 -14.856 -17.004 1.00 97.31 103 ASP A O 1
ATOM 794 N N . ALA A 1 104 ? -2.726 -14.952 -17.814 1.00 96.75 104 ALA A N 1
ATOM 795 C CA . ALA A 1 104 ? -2.333 -16.168 -17.104 1.00 96.75 104 ALA A CA 1
ATOM 796 C C . ALA A 1 104 ? -2.343 -16.037 -15.568 1.00 96.75 104 ALA A C 1
ATOM 798 O O . ALA A 1 104 ? -2.496 -17.042 -14.871 1.00 96.75 104 ALA A O 1
ATOM 799 N N . VAL A 1 105 ? -2.176 -14.824 -15.025 1.00 96.06 105 VAL A N 1
ATOM 800 C CA . VAL A 1 105 ? -2.024 -14.597 -13.575 1.00 96.06 105 VAL A CA 1
ATOM 801 C C . VAL A 1 105 ? -3.044 -13.630 -12.977 1.00 96.06 105 VAL A C 1
ATOM 803 O O . VAL A 1 105 ? -2.939 -13.303 -11.794 1.00 96.06 105 VAL A O 1
ATOM 806 N N . LYS A 1 106 ? -4.031 -13.153 -13.742 1.00 94.69 106 LYS A N 1
ATOM 807 C CA . LYS A 1 106 ? -4.961 -12.083 -13.327 1.00 94.69 106 LYS A CA 1
ATOM 808 C C . LYS A 1 106 ? -5.647 -12.341 -11.976 1.00 94.69 106 LYS A C 1
ATOM 810 O O . LYS A 1 106 ? -5.759 -11.423 -11.163 1.00 94.69 106 LYS A O 1
ATOM 815 N N . ASP A 1 107 ? -5.980 -13.597 -11.675 1.00 93.38 107 ASP A N 1
ATOM 816 C CA . ASP A 1 107 ? -6.610 -14.025 -10.412 1.00 93.38 107 ASP A CA 1
ATOM 817 C C . ASP A 1 107 ? -5.639 -14.151 -9.222 1.00 93.38 107 ASP A C 1
ATOM 819 O O . ASP A 1 107 ? -6.054 -14.329 -8.073 1.00 93.38 107 ASP A O 1
ATOM 823 N N . MET A 1 108 ? -4.335 -14.078 -9.492 1.00 92.06 108 MET A N 1
ATOM 824 C CA . MET A 1 108 ? -3.249 -14.088 -8.507 1.00 92.06 108 MET A CA 1
ATOM 825 C C . MET A 1 108 ? -2.767 -12.673 -8.169 1.00 92.06 108 MET A C 1
ATOM 827 O O . MET A 1 108 ? -1.883 -12.495 -7.329 1.00 92.06 108 MET A O 1
ATOM 831 N N . THR A 1 109 ? -3.331 -11.662 -8.830 1.00 84.25 109 THR A N 1
ATOM 832 C CA . THR A 1 109 ? -2.992 -10.264 -8.589 1.00 84.25 109 THR A CA 1
ATOM 833 C C . THR A 1 109 ? -3.650 -9.740 -7.320 1.00 84.25 109 THR A C 1
ATOM 835 O O . THR A 1 109 ? -4.574 -10.333 -6.762 1.00 84.25 109 THR A O 1
ATOM 838 N N . GLY A 1 110 ? -3.184 -8.566 -6.890 1.00 84.94 110 GLY A N 1
ATOM 839 C CA . GLY A 1 110 ? -3.600 -7.910 -5.658 1.00 84.94 110 GLY A CA 1
ATOM 840 C C . GLY A 1 110 ? -5.058 -7.425 -5.600 1.00 84.94 110 GLY A C 1
ATOM 841 O O . GLY A 1 110 ? -5.339 -6.518 -4.813 1.00 84.94 110 GLY A O 1
ATOM 842 N N . PHE A 1 111 ? -5.962 -7.927 -6.451 1.00 90.06 111 PHE A N 1
ATOM 843 C CA . PHE A 1 111 ? -7.371 -7.523 -6.551 1.00 90.06 111 PHE A CA 1
ATOM 844 C C . PHE A 1 111 ? -8.356 -8.544 -5.980 1.00 90.06 111 PHE A C 1
ATOM 846 O O . PHE A 1 111 ? -9.488 -8.169 -5.661 1.00 90.06 111 PHE A O 1
ATOM 853 N N . ARG A 1 112 ? -7.944 -9.797 -5.772 1.00 90.69 112 ARG A N 1
ATOM 854 C CA . ARG A 1 112 ? -8.809 -10.832 -5.194 1.00 90.69 112 ARG A CA 1
ATOM 855 C C . ARG A 1 112 ? -9.284 -10.431 -3.799 1.00 90.69 112 ARG A C 1
ATOM 857 O O . ARG A 1 112 ? -8.535 -9.852 -3.018 1.00 90.69 112 ARG A O 1
ATOM 864 N N . ASN A 1 113 ? -10.543 -10.684 -3.471 1.00 92.56 113 ASN A N 1
ATOM 865 C CA . ASN A 1 113 ? -11.181 -10.271 -2.220 1.00 92.56 113 ASN A CA 1
ATOM 866 C C . ASN A 1 113 ? -11.185 -8.746 -1.975 1.00 92.56 113 ASN A C 1
ATOM 868 O O . ASN A 1 113 ? -11.491 -8.307 -0.868 1.00 92.56 113 ASN A O 1
ATOM 872 N N . SER A 1 114 ? -10.850 -7.895 -2.957 1.00 91.62 114 SER A N 1
ATOM 873 C CA . SER A 1 114 ? -10.819 -6.428 -2.763 1.00 91.62 114 SER A CA 1
ATOM 874 C C . SER A 1 114 ? -12.163 -5.841 -2.310 1.00 91.62 114 SER A C 1
ATOM 876 O O . SER A 1 114 ? -12.187 -4.838 -1.597 1.00 91.62 114 SER A O 1
ATOM 878 N N . HIS A 1 115 ? -13.267 -6.499 -2.663 1.00 92.31 115 HIS A N 1
ATOM 879 C CA . HIS A 1 115 ? -14.627 -6.123 -2.290 1.00 92.31 115 HIS A CA 1
ATOM 880 C C . HIS A 1 115 ? -14.966 -6.390 -0.811 1.00 92.31 115 HIS A C 1
ATOM 882 O O . HIS A 1 115 ? -15.748 -5.639 -0.231 1.00 92.31 115 HIS A O 1
ATOM 888 N N . ILE A 1 116 ? -14.342 -7.399 -0.183 1.00 93.38 116 ILE A N 1
ATOM 889 C CA . ILE A 1 116 ? -14.532 -7.728 1.243 1.00 93.38 116 ILE A CA 1
ATOM 890 C C . ILE A 1 116 ? -13.401 -7.236 2.151 1.00 93.38 116 ILE A C 1
ATOM 892 O O . ILE A 1 116 ? -13.637 -7.054 3.339 1.00 93.38 116 ILE A O 1
ATOM 896 N N . ARG A 1 117 ? -12.192 -6.975 1.631 1.00 92.12 117 ARG A N 1
ATOM 897 C CA . ARG A 1 117 ? -11.013 -6.628 2.452 1.00 92.12 117 ARG A CA 1
ATOM 898 C C . ARG A 1 117 ? -11.266 -5.486 3.439 1.00 92.12 117 ARG A C 1
ATOM 900 O O . ARG A 1 117 ? -10.937 -5.614 4.610 1.00 92.12 117 ARG A O 1
ATOM 907 N N . GLU A 1 118 ? -11.863 -4.386 2.983 1.00 90.75 118 GLU A N 1
ATOM 908 C CA . GLU A 1 118 ? -12.143 -3.224 3.845 1.00 90.75 118 GLU A CA 1
ATOM 909 C C . GLU A 1 118 ? -13.253 -3.515 4.874 1.00 90.75 118 GLU A C 1
ATOM 911 O O . GLU A 1 118 ? -13.186 -3.021 5.995 1.00 90.75 118 GLU A O 1
ATOM 916 N N . ILE A 1 119 ? -14.236 -4.356 4.524 1.00 92.19 119 ILE A N 1
ATOM 917 C CA . ILE A 1 119 ? -15.314 -4.793 5.431 1.00 92.19 119 ILE A CA 1
ATOM 918 C C . ILE A 1 119 ? -14.737 -5.654 6.559 1.00 92.19 119 ILE A C 1
ATOM 920 O O . ILE A 1 119 ? -14.957 -5.372 7.733 1.00 92.19 119 ILE A O 1
ATOM 924 N N . GLU A 1 120 ? -13.954 -6.667 6.203 1.00 92.69 120 GLU A N 1
ATOM 925 C CA . GLU A 1 120 ? -13.349 -7.592 7.162 1.00 92.69 120 GLU A CA 1
ATOM 926 C C . GLU A 1 120 ? -12.317 -6.882 8.058 1.00 92.69 120 GLU A C 1
ATOM 928 O O . GLU A 1 120 ? -12.252 -7.137 9.261 1.00 92.69 120 GLU A O 1
ATOM 933 N N . LEU A 1 121 ? -11.556 -5.921 7.512 1.00 91.00 121 LEU A N 1
ATOM 934 C CA . LEU A 1 121 ? -10.671 -5.061 8.307 1.00 91.00 121 LEU A CA 1
ATOM 935 C C . LEU A 1 121 ? -11.445 -4.190 9.303 1.00 91.00 121 LEU A C 1
ATOM 937 O O . LEU A 1 121 ? -10.994 -4.036 10.438 1.00 91.00 121 LEU A O 1
ATOM 941 N N . ALA A 1 122 ? -12.602 -3.643 8.920 1.00 91.69 122 ALA A N 1
ATOM 942 C CA . ALA A 1 122 ? -13.443 -2.873 9.836 1.00 91.69 122 ALA A CA 1
ATOM 943 C C . ALA A 1 122 ? -13.946 -3.737 11.002 1.00 91.69 122 ALA A C 1
ATOM 945 O O . ALA A 1 122 ? -13.881 -3.320 12.161 1.00 91.69 122 ALA A O 1
ATOM 946 N N . GLU A 1 123 ? -14.382 -4.966 10.718 1.00 90.31 123 GLU A N 1
ATOM 947 C CA . GLU A 1 123 ? -14.779 -5.910 11.761 1.00 90.31 123 GLU A CA 1
ATOM 948 C C . GLU A 1 123 ? -13.611 -6.324 12.660 1.00 90.31 123 GLU A C 1
ATOM 950 O O . GLU A 1 123 ? -13.776 -6.433 13.878 1.00 90.31 123 GLU A O 1
ATOM 955 N N . LEU A 1 124 ? -12.429 -6.553 12.081 1.00 88.88 124 LEU A N 1
ATOM 956 C CA . LEU A 1 124 ? -11.224 -6.869 12.841 1.00 88.88 124 LEU A CA 1
ATOM 957 C C . LEU A 1 124 ? -10.852 -5.714 13.777 1.00 88.88 124 LEU A C 1
ATOM 959 O O . LEU A 1 124 ? -10.577 -5.953 14.952 1.00 88.88 124 LEU A O 1
ATOM 963 N N . ALA A 1 125 ? -10.927 -4.468 13.300 1.00 91.00 125 ALA A N 1
ATOM 964 C CA . ALA A 1 125 ? -10.683 -3.287 14.123 1.00 91.00 125 ALA A CA 1
ATOM 965 C C . ALA A 1 125 ? -11.618 -3.242 15.341 1.00 91.00 125 ALA A C 1
ATOM 967 O O . ALA A 1 125 ? -11.165 -2.953 16.445 1.00 91.00 125 ALA A O 1
ATOM 968 N N . TRP A 1 126 ? -12.902 -3.584 15.175 1.00 88.44 126 TRP A N 1
ATOM 969 C CA . TRP A 1 126 ? -13.856 -3.649 16.290 1.00 88.44 126 TRP A CA 1
ATOM 970 C C . TRP A 1 126 ? -13.552 -4.770 17.286 1.00 88.44 126 TRP A C 1
ATOM 972 O O . TRP A 1 126 ? -13.790 -4.601 18.480 1.00 88.44 126 TRP A O 1
ATOM 982 N N . LYS A 1 127 ? -13.061 -5.916 16.802 1.00 88.06 127 LYS A N 1
ATOM 983 C CA . LYS A 1 127 ? -12.742 -7.087 17.633 1.00 88.06 127 LYS A CA 1
ATOM 984 C C . LYS A 1 127 ? -11.453 -6.885 18.431 1.00 88.06 127 LYS A C 1
ATOM 986 O O . LYS A 1 127 ? -11.400 -7.270 19.595 1.00 88.06 127 LYS A O 1
ATOM 991 N N . VAL A 1 128 ? -10.424 -6.305 17.810 1.00 87.81 128 VAL A N 1
ATOM 992 C CA . VAL A 1 128 ? -9.080 -6.185 18.401 1.00 87.81 128 VAL A CA 1
ATOM 993 C C . VAL A 1 128 ? -8.888 -4.852 19.137 1.00 87.81 128 VAL A C 1
ATOM 995 O O . VAL A 1 128 ? -8.211 -4.812 20.164 1.00 87.81 128 VAL A O 1
ATOM 998 N N . GLY A 1 129 ? -9.484 -3.756 18.658 1.00 90.81 129 GLY A N 1
ATOM 999 C CA . GLY A 1 129 ? -9.333 -2.431 19.264 1.00 90.81 129 GLY A CA 1
ATOM 1000 C C . GLY A 1 129 ? -7.914 -1.857 19.131 1.00 90.81 129 GLY A C 1
ATOM 1001 O O . GLY A 1 129 ? -7.176 -2.149 18.186 1.00 90.81 129 GLY A O 1
ATOM 1002 N N . GLY A 1 130 ? -7.511 -1.031 20.099 1.00 92.44 130 GLY A N 1
ATOM 1003 C CA . GLY A 1 130 ? -6.129 -0.560 20.239 1.00 92.44 130 GLY A CA 1
ATOM 1004 C C . GLY A 1 130 ? -5.706 0.481 19.198 1.00 92.44 130 GLY A C 1
ATOM 1005 O O . GLY A 1 130 ? -6.455 1.405 18.884 1.00 92.44 130 GLY A O 1
ATOM 1006 N N . ALA A 1 131 ? -4.476 0.361 18.697 1.00 93.25 131 ALA A N 1
ATOM 1007 C CA . ALA A 1 131 ? -3.953 1.223 17.643 1.00 93.25 131 ALA A CA 1
ATOM 1008 C C . ALA A 1 131 ? -4.754 1.069 16.344 1.00 93.25 131 ALA A C 1
ATOM 1010 O O . ALA A 1 131 ? -5.085 2.086 15.746 1.00 93.25 131 ALA A O 1
ATOM 1011 N N . MET A 1 132 ? -5.151 -0.154 15.965 1.00 92.19 132 MET A N 1
ATOM 1012 C CA . MET A 1 132 ? -5.971 -0.386 14.766 1.00 92.19 132 MET A CA 1
ATOM 1013 C C . MET A 1 132 ? -7.283 0.408 14.793 1.00 92.19 132 MET A C 1
ATOM 1015 O O . MET A 1 132 ? -7.578 1.122 13.839 1.00 92.19 132 MET A O 1
ATOM 1019 N N . GLU A 1 133 ? -8.054 0.332 15.882 1.00 92.44 133 GLU A N 1
ATOM 1020 C CA . GLU A 1 133 ? -9.306 1.097 16.008 1.00 92.44 133 GLU A CA 1
ATOM 1021 C C . GLU A 1 133 ? -9.056 2.608 16.092 1.00 92.44 133 GLU A C 1
ATOM 1023 O O . GLU A 1 133 ? -9.823 3.381 15.529 1.00 92.44 133 GLU A O 1
ATOM 1028 N N . ARG A 1 134 ? -7.976 3.033 16.760 1.00 93.38 134 ARG A N 1
ATOM 1029 C CA . ARG A 1 134 ? -7.640 4.452 16.944 1.00 93.38 134 ARG A CA 1
ATOM 1030 C C . ARG A 1 134 ? -7.301 5.169 15.637 1.00 93.38 134 ARG A C 1
ATOM 1032 O O . ARG A 1 134 ? -7.660 6.333 15.498 1.00 93.38 134 ARG A O 1
ATOM 1039 N N . ILE A 1 135 ? -6.562 4.517 14.739 1.00 91.69 135 ILE A N 1
ATOM 1040 C CA . ILE A 1 135 ? -6.045 5.155 13.514 1.00 91.69 135 ILE A CA 1
ATOM 1041 C C . ILE A 1 135 ? -6.949 4.927 12.298 1.00 91.69 135 ILE A C 1
ATOM 1043 O O . ILE A 1 135 ? -6.748 5.547 11.257 1.00 91.69 135 ILE A O 1
ATOM 1047 N N . SER A 1 136 ? -7.919 4.017 12.406 1.00 91.00 136 SER A N 1
ATOM 1048 C CA . SER A 1 136 ? -8.861 3.729 11.327 1.00 91.00 136 SER A CA 1
ATOM 1049 C C . SER A 1 136 ? -10.001 4.739 11.315 1.00 91.00 136 SER A C 1
ATOM 1051 O O . SER A 1 136 ? -10.513 5.124 12.365 1.00 91.00 136 SER A O 1
ATOM 1053 N N . THR A 1 137 ? -10.471 5.088 10.117 1.00 89.69 137 THR A N 1
ATOM 1054 C CA . THR A 1 137 ? -11.742 5.796 9.946 1.00 89.69 137 THR A CA 1
ATOM 1055 C C . THR A 1 137 ? -12.857 5.025 10.645 1.00 89.69 137 THR A C 1
ATOM 1057 O O . THR A 1 137 ? -13.011 3.814 10.452 1.00 89.69 137 THR A O 1
ATOM 1060 N N . LYS A 1 138 ? -13.658 5.717 11.452 1.00 91.25 138 LYS A N 1
ATOM 1061 C CA . LYS A 1 138 ? -14.745 5.083 12.190 1.00 91.25 138 LYS A CA 1
ATOM 1062 C C . LYS A 1 138 ? -15.778 4.510 11.224 1.00 91.25 138 LYS A C 1
ATOM 1064 O O . LYS A 1 138 ? -16.432 5.231 10.473 1.00 91.25 138 LYS A O 1
ATOM 1069 N N . VAL A 1 139 ? -15.965 3.198 11.299 1.00 92.00 139 VAL A N 1
ATOM 1070 C CA . VAL A 1 139 ? -17.021 2.480 10.581 1.00 92.00 139 VAL A CA 1
ATOM 1071 C C . VAL A 1 139 ? -18.214 2.317 11.518 1.00 92.00 139 VAL A C 1
ATOM 1073 O O . VAL A 1 139 ? -18.092 1.726 12.593 1.00 92.00 139 VAL A O 1
ATOM 1076 N N . TYR A 1 140 ? -19.363 2.870 11.136 1.00 89.25 140 TYR A N 1
ATOM 1077 C CA . TYR A 1 140 ? -20.612 2.749 11.889 1.00 89.25 140 TYR A CA 1
ATOM 1078 C C . TYR A 1 140 ? -21.353 1.454 11.579 1.00 89.25 140 TYR A C 1
ATOM 1080 O O . TYR A 1 140 ? -22.014 0.912 12.461 1.00 89.25 140 TYR A O 1
ATOM 1088 N N . ASN A 1 141 ? -21.276 0.985 10.332 1.00 90.69 141 ASN A N 1
ATOM 1089 C CA . ASN A 1 141 ? -21.915 -0.252 9.900 1.00 90.69 141 ASN A CA 1
ATOM 1090 C C . ASN A 1 141 ? -21.244 -0.814 8.638 1.00 90.69 141 ASN A C 1
ATOM 1092 O O . ASN A 1 141 ? -20.645 -0.065 7.864 1.00 90.69 141 ASN A O 1
ATOM 1096 N N . VAL A 1 142 ? -21.400 -2.116 8.414 1.00 91.50 142 VAL A N 1
ATOM 1097 C CA . VAL A 1 142 ? -21.011 -2.810 7.184 1.00 91.50 142 VAL A CA 1
ATOM 1098 C C . VAL A 1 142 ? -22.237 -3.489 6.582 1.00 91.50 142 VAL A C 1
ATOM 1100 O O . VAL A 1 142 ? -23.095 -4.006 7.292 1.00 91.50 142 VAL A O 1
ATOM 1103 N N . MET A 1 143 ? -22.336 -3.476 5.259 1.00 91.38 143 MET A N 1
ATOM 1104 C CA . MET A 1 143 ? -23.374 -4.176 4.516 1.00 91.38 143 MET A CA 1
ATOM 1105 C C . MET A 1 143 ? -22.707 -5.186 3.595 1.00 91.38 143 MET A C 1
ATOM 1107 O O . MET A 1 143 ? -21.947 -4.811 2.702 1.00 91.38 143 MET A O 1
ATOM 1111 N N . ARG A 1 144 ? -23.022 -6.462 3.813 1.00 93.31 144 ARG A N 1
ATOM 1112 C CA . ARG A 1 144 ? -22.568 -7.580 2.992 1.00 93.31 144 ARG A CA 1
ATOM 1113 C C . ARG A 1 144 ? -23.763 -8.445 2.619 1.00 93.31 144 ARG A C 1
ATOM 1115 O O . ARG A 1 144 ? -24.415 -9.017 3.488 1.00 93.31 144 ARG A O 1
ATOM 1122 N N . ASN A 1 145 ? -24.036 -8.547 1.325 1.00 92.81 145 ASN A N 1
ATOM 1123 C CA . ASN A 1 145 ? -24.987 -9.503 0.779 1.00 92.81 145 ASN A CA 1
ATOM 1124 C C . ASN A 1 145 ? -24.367 -10.192 -0.437 1.00 92.81 145 ASN A C 1
ATOM 1126 O O . ASN A 1 145 ? -24.449 -9.685 -1.555 1.00 92.81 145 ASN A O 1
ATOM 1130 N N . ASP A 1 146 ? -23.782 -11.367 -0.205 1.00 92.38 146 ASP A N 1
ATOM 1131 C CA . ASP A 1 146 ? -23.090 -12.140 -1.239 1.00 92.38 146 ASP A CA 1
ATOM 1132 C C . ASP A 1 146 ? -24.040 -12.574 -2.370 1.00 92.38 146 ASP A C 1
ATOM 1134 O O . ASP A 1 146 ? -23.665 -12.545 -3.539 1.00 92.38 146 ASP A O 1
ATOM 1138 N N . SER A 1 147 ? -25.305 -12.887 -2.053 1.00 94.00 147 SER A N 1
ATOM 1139 C CA . SER A 1 147 ? -26.300 -13.304 -3.058 1.00 94.00 147 SER A CA 1
ATOM 1140 C C . SER A 1 147 ? -26.671 -12.193 -4.044 1.00 94.00 147 SER A C 1
ATOM 1142 O O . SER A 1 147 ? -27.015 -12.469 -5.190 1.00 94.00 147 SER A O 1
ATOM 1144 N N . GLN A 1 148 ? -26.584 -10.938 -3.598 1.00 91.69 148 GLN A N 1
ATOM 1145 C CA . GLN A 1 148 ? -26.858 -9.747 -4.402 1.00 91.69 148 GLN A CA 1
ATOM 1146 C C . GLN A 1 148 ? -25.577 -9.016 -4.823 1.00 91.69 148 GLN A C 1
ATOM 1148 O O . GLN A 1 148 ? -25.670 -7.952 -5.430 1.00 91.69 148 GLN A O 1
ATOM 1153 N N . GLN A 1 149 ? -24.401 -9.560 -4.487 1.00 92.38 149 GLN A N 1
ATOM 1154 C CA . GLN A 1 149 ? -23.090 -8.942 -4.712 1.00 92.38 149 GLN A CA 1
ATOM 1155 C C . GLN A 1 149 ? -23.010 -7.492 -4.201 1.00 92.38 149 GLN A C 1
ATOM 1157 O O . GLN A 1 149 ? -22.428 -6.612 -4.835 1.00 92.38 149 GLN A O 1
ATOM 1162 N N . LEU A 1 150 ? -23.627 -7.234 -3.047 1.00 91.75 150 LEU A N 1
ATOM 1163 C CA . LEU A 1 150 ? -23.734 -5.904 -2.462 1.00 91.75 150 LEU A CA 1
ATOM 1164 C C . LEU A 1 150 ? -22.766 -5.774 -1.285 1.00 91.75 150 LEU A C 1
ATOM 1166 O O . LEU A 1 150 ? -22.953 -6.406 -0.243 1.00 91.75 150 LEU A O 1
ATOM 1170 N N . TYR A 1 151 ? -21.767 -4.911 -1.452 1.00 93.06 151 TYR A N 1
ATOM 1171 C CA . TYR A 1 151 ? -20.721 -4.656 -0.466 1.00 93.06 151 TYR A CA 1
ATOM 1172 C C . TYR A 1 151 ? -20.617 -3.153 -0.215 1.00 93.06 151 TYR A C 1
ATOM 1174 O O . TYR A 1 151 ? -20.382 -2.374 -1.145 1.00 93.06 151 TYR A O 1
ATOM 1182 N N . ALA A 1 152 ? -20.824 -2.721 1.029 1.00 92.00 152 ALA A N 1
ATOM 1183 C CA . ALA A 1 152 ? -20.699 -1.314 1.391 1.00 92.00 152 ALA A CA 1
ATOM 1184 C C . ALA A 1 152 ? -20.288 -1.098 2.849 1.00 92.00 152 ALA A C 1
ATOM 1186 O O . ALA A 1 152 ? -20.554 -1.925 3.720 1.00 92.00 152 ALA A O 1
ATOM 1187 N N . LEU A 1 153 ? -19.689 0.062 3.113 1.00 92.31 153 LEU A N 1
ATOM 1188 C CA . LEU A 1 153 ? -19.380 0.548 4.454 1.00 92.31 153 LEU A CA 1
ATOM 1189 C C . LEU A 1 153 ? -20.100 1.869 4.715 1.00 92.31 153 LEU A C 1
ATOM 1191 O O . LEU A 1 153 ? -20.125 2.739 3.845 1.00 92.31 153 LEU A O 1
ATOM 1195 N N . CYS A 1 154 ? -20.632 2.029 5.924 1.00 92.62 154 CYS A N 1
ATOM 1196 C CA . CYS A 1 154 ? -21.114 3.301 6.453 1.00 92.62 154 CYS A CA 1
ATOM 1197 C C . CYS A 1 154 ? -20.022 3.893 7.348 1.00 92.62 154 CYS A C 1
ATOM 1199 O O . CYS A 1 154 ? -19.760 3.375 8.434 1.00 92.62 154 CYS A O 1
ATOM 1201 N N . LEU A 1 155 ? -19.388 4.961 6.886 1.00 91.94 155 LEU A N 1
ATOM 1202 C CA . LEU A 1 155 ? -18.199 5.573 7.472 1.00 91.94 155 LEU A CA 1
ATOM 1203 C C . LEU A 1 155 ? -18.537 6.918 8.119 1.00 91.94 155 LEU A C 1
ATOM 1205 O O . LEU A 1 155 ? -19.507 7.576 7.729 1.00 91.94 155 LEU A O 1
ATOM 1209 N N . GLU A 1 156 ? -17.710 7.352 9.068 1.00 91.00 156 GLU A N 1
ATOM 1210 C CA . GLU A 1 156 ? -17.695 8.747 9.504 1.00 91.00 156 GLU A CA 1
ATOM 1211 C C . GLU A 1 156 ? -17.443 9.696 8.337 1.00 91.00 156 GLU A C 1
ATOM 1213 O O . GLU A 1 156 ? -16.656 9.423 7.428 1.00 91.00 156 GLU A O 1
ATOM 1218 N N . TYR A 1 157 ? -18.148 10.823 8.361 1.00 88.81 157 TYR A N 1
ATOM 1219 C CA . TYR A 1 157 ? -17.865 11.924 7.464 1.00 88.81 157 TYR A CA 1
ATOM 1220 C C . TYR A 1 157 ? -16.809 12.830 8.094 1.00 88.81 157 TYR A C 1
ATOM 1222 O O . TYR A 1 157 ? -17.054 13.459 9.124 1.00 88.81 157 TYR A O 1
ATOM 1230 N N . LEU A 1 158 ? -15.641 12.892 7.459 1.00 88.25 158 LEU A N 1
ATOM 1231 C CA . LEU A 1 158 ? -14.584 13.834 7.803 1.00 88.25 158 LEU A CA 1
ATOM 1232 C C . LEU A 1 158 ? -14.832 15.135 7.035 1.00 88.25 158 LEU A C 1
ATOM 1234 O O . LEU A 1 158 ? -14.575 15.206 5.834 1.00 88.25 158 LEU A O 1
ATOM 1238 N N . ASP A 1 159 ? -15.384 16.133 7.722 1.00 83.75 159 ASP A N 1
ATOM 1239 C CA . ASP A 1 159 ? -15.786 17.410 7.139 1.00 83.75 159 ASP A CA 1
ATOM 1240 C C . ASP A 1 159 ? -14.609 18.405 7.092 1.00 83.75 159 ASP A C 1
ATOM 1242 O O . ASP A 1 159 ? -14.179 18.894 8.147 1.00 83.75 159 ASP A O 1
ATOM 1246 N N . PRO A 1 160 ? -14.125 18.789 5.895 1.00 80.94 160 PRO A N 1
ATOM 1247 C CA . PRO A 1 160 ? -13.071 19.790 5.765 1.00 80.94 160 PRO A CA 1
ATOM 1248 C C . PRO A 1 160 ? -13.434 21.136 6.408 1.00 80.94 160 PRO A C 1
ATOM 1250 O O . PRO A 1 160 ? -12.555 21.813 6.937 1.00 80.94 160 PRO A O 1
ATOM 1253 N N . ALA A 1 161 ? -14.718 21.519 6.421 1.00 83.94 161 ALA A N 1
ATOM 1254 C CA . ALA A 1 161 ? -15.165 22.800 6.970 1.00 83.94 161 ALA A CA 1
ATOM 1255 C C . ALA A 1 161 ? -15.017 22.883 8.498 1.00 83.94 161 ALA A C 1
ATOM 1257 O O . ALA A 1 161 ? -14.915 23.975 9.055 1.00 83.94 161 ALA A O 1
ATOM 1258 N N . THR A 1 162 ? -14.978 21.735 9.176 1.00 82.25 162 THR A N 1
ATOM 1259 C CA . THR A 1 162 ? -14.787 21.655 10.632 1.00 82.25 162 THR A CA 1
ATOM 1260 C C . THR A 1 162 ? -13.326 21.455 11.030 1.00 82.25 162 THR A C 1
ATOM 1262 O O . THR A 1 162 ? -13.019 21.413 12.219 1.00 82.25 162 THR A O 1
ATOM 1265 N N . GLY A 1 163 ? -12.416 21.316 10.059 1.00 80.38 163 GLY A N 1
ATOM 1266 C CA . GLY A 1 163 ? -11.010 21.002 10.317 1.00 80.38 163 GLY A CA 1
ATOM 1267 C C . GLY A 1 163 ? -10.773 19.566 10.797 1.00 80.38 163 GLY A C 1
ATOM 1268 O O . GLY A 1 163 ? -9.682 19.261 11.269 1.00 80.38 163 GLY A O 1
ATOM 1269 N N . THR A 1 164 ? -11.762 18.672 10.669 1.00 80.75 164 THR A N 1
ATOM 1270 C CA . THR A 1 164 ? -11.605 17.241 11.007 1.00 80.75 164 THR A CA 1
ATOM 1271 C C . THR A 1 164 ? -10.753 16.476 9.991 1.00 80.75 164 THR A C 1
ATOM 1273 O O . THR A 1 164 ? -10.367 15.338 10.240 1.00 80.75 164 THR A O 1
ATOM 1276 N N . ILE A 1 165 ? -10.409 17.110 8.866 1.00 87.88 165 ILE A N 1
ATOM 1277 C CA . ILE A 1 165 ? -9.445 16.613 7.887 1.00 87.88 165 ILE A CA 1
ATOM 1278 C C . ILE A 1 165 ? -8.602 17.758 7.317 1.00 87.88 165 ILE A C 1
ATOM 1280 O O . ILE A 1 165 ? -9.136 18.774 6.878 1.00 87.88 165 ILE A O 1
ATOM 1284 N N . SER A 1 166 ? -7.278 17.581 7.300 1.00 87.06 166 SER A N 1
ATOM 1285 C CA . SER A 1 166 ? -6.305 18.591 6.848 1.00 87.06 166 SER A CA 1
ATOM 1286 C C . SER A 1 166 ? -5.623 18.260 5.514 1.00 87.06 166 SER A C 1
ATOM 1288 O O . SER A 1 166 ? -5.136 19.163 4.841 1.00 87.06 166 SER A O 1
ATOM 1290 N N . HIS A 1 167 ? -5.597 16.986 5.103 1.00 88.94 167 HIS A N 1
ATOM 1291 C CA . HIS A 1 167 ? -4.786 16.519 3.964 1.00 88.94 167 HIS A CA 1
ATOM 1292 C C . HIS A 1 167 ? -5.591 15.798 2.864 1.00 88.94 167 HIS A C 1
ATOM 1294 O O . HIS A 1 167 ? -5.004 15.082 2.045 1.00 88.94 167 HIS A O 1
ATOM 1300 N N . MET A 1 168 ? -6.920 15.965 2.818 1.00 86.88 168 MET A N 1
ATOM 1301 C CA . MET A 1 168 ? -7.783 15.323 1.810 1.00 86.88 168 MET A CA 1
ATOM 1302 C C . MET A 1 168 ? -7.309 15.645 0.385 1.00 86.88 168 MET A C 1
ATOM 1304 O O . MET A 1 168 ? -7.114 16.812 0.054 1.00 86.88 168 MET A O 1
ATOM 1308 N N . ASN A 1 169 ? -7.151 14.622 -0.464 1.00 84.00 169 ASN A N 1
ATOM 1309 C CA . ASN A 1 169 ? -6.741 14.759 -1.872 1.00 84.00 169 ASN A CA 1
ATOM 1310 C C . ASN A 1 169 ? -5.459 15.594 -2.092 1.00 84.00 169 ASN A C 1
ATOM 1312 O O . ASN A 1 169 ? -5.277 16.205 -3.142 1.00 84.00 169 ASN A O 1
ATOM 1316 N N . SER A 1 170 ? -4.547 15.616 -1.116 1.00 90.06 170 SER A N 1
ATOM 1317 C CA . SER A 1 170 ? -3.334 16.449 -1.153 1.00 90.06 170 SER A CA 1
ATOM 1318 C C . SER A 1 170 ? -2.174 15.851 -1.956 1.00 90.06 170 SER A C 1
ATOM 1320 O O . SER A 1 170 ? -1.081 16.408 -1.942 1.00 90.06 170 SER A O 1
ATOM 1322 N N . THR A 1 171 ? -2.373 14.736 -2.667 1.00 88.25 171 THR A N 1
ATOM 1323 C CA . THR A 1 171 ? -1.291 14.003 -3.340 1.00 88.25 171 THR A CA 1
ATOM 1324 C C . THR A 1 171 ? -0.493 14.871 -4.315 1.00 88.25 171 THR A C 1
ATOM 1326 O O . THR A 1 171 ? 0.734 14.804 -4.315 1.00 88.25 171 THR A O 1
ATOM 1329 N N . ASP A 1 172 ? -1.138 15.715 -5.122 1.00 87.75 172 ASP A N 1
ATOM 1330 C CA . ASP A 1 172 ? -0.420 16.595 -6.056 1.00 87.75 172 ASP A CA 1
ATOM 1331 C C . ASP A 1 172 ? 0.407 17.671 -5.324 1.00 87.75 172 ASP A C 1
ATOM 1333 O O . ASP A 1 172 ? 1.519 17.993 -5.738 1.00 87.75 172 ASP A O 1
ATOM 1337 N N . ALA A 1 173 ? -0.096 18.173 -4.192 1.00 90.31 173 ALA A N 1
ATOM 1338 C CA . ALA A 1 173 ? 0.518 19.232 -3.387 1.00 90.31 173 ALA A CA 1
ATOM 1339 C C . ALA A 1 173 ? 1.238 18.702 -2.133 1.00 90.31 173 ALA A C 1
ATOM 1341 O O . ALA A 1 173 ? 1.449 19.447 -1.174 1.00 90.31 173 ALA A O 1
ATOM 1342 N N . ALA A 1 174 ? 1.605 17.416 -2.108 1.00 90.62 174 ALA A N 1
ATOM 1343 C CA . ALA A 1 174 ? 2.028 16.759 -0.873 1.00 90.62 174 ALA A CA 1
ATOM 1344 C C . ALA A 1 174 ? 3.231 17.461 -0.218 1.00 90.62 174 ALA A C 1
ATOM 1346 O O . ALA A 1 174 ? 3.221 17.693 0.985 1.00 90.62 174 ALA A O 1
ATOM 1347 N N . LEU A 1 175 ? 4.204 17.900 -1.024 1.00 89.88 175 LEU A N 1
ATOM 1348 C CA . LEU A 1 175 ? 5.440 18.533 -0.545 1.00 89.88 175 LEU A CA 1
ATOM 1349 C C . LEU A 1 175 ? 5.234 19.893 0.138 1.00 89.88 175 LEU A C 1
ATOM 1351 O O . LEU A 1 175 ? 6.070 20.297 0.939 1.00 89.88 175 LEU A O 1
ATOM 1355 N N . SER A 1 176 ? 4.162 20.614 -0.194 1.00 91.50 176 SER A N 1
ATOM 1356 C CA . SER A 1 176 ? 3.817 21.889 0.446 1.00 91.50 176 SER A CA 1
ATOM 1357 C C . SER A 1 176 ? 2.747 21.741 1.526 1.00 91.50 176 SER A C 1
ATOM 1359 O O . SER A 1 176 ? 2.610 22.628 2.363 1.00 91.50 176 SER A O 1
ATOM 1361 N N . THR A 1 177 ? 1.986 20.645 1.500 1.00 92.56 177 THR A N 1
ATOM 1362 C CA . THR A 1 177 ? 0.839 20.430 2.392 1.00 92.56 177 THR A CA 1
ATOM 1363 C C . THR A 1 177 ? 1.213 19.625 3.635 1.00 92.56 177 THR A C 1
ATOM 1365 O O . THR A 1 177 ? 0.658 19.868 4.701 1.00 92.56 177 THR A O 1
ATOM 1368 N N . TRP A 1 178 ? 2.132 18.664 3.514 1.00 94.00 178 TRP A N 1
ATOM 1369 C CA . TRP A 1 178 ? 2.535 17.794 4.617 1.00 94.00 178 TRP A CA 1
ATOM 1370 C C . TRP A 1 178 ? 3.715 18.394 5.366 1.00 94.00 178 TRP A C 1
ATOM 1372 O O . TRP A 1 178 ? 4.813 18.527 4.822 1.00 94.00 178 TRP A O 1
ATOM 1382 N N . SER A 1 179 ? 3.503 18.737 6.634 1.00 92.88 179 SER A N 1
ATOM 1383 C CA . SER A 1 179 ? 4.597 19.135 7.508 1.00 92.88 179 SER A CA 1
ATOM 1384 C C . SER A 1 179 ? 5.373 17.909 7.997 1.00 92.88 179 SER A C 1
ATOM 1386 O O . SER A 1 179 ? 4.871 16.783 8.015 1.00 92.88 179 SER A O 1
ATOM 1388 N N . SER A 1 180 ? 6.601 18.132 8.471 1.00 92.50 180 SER A N 1
ATOM 1389 C CA . SER A 1 180 ? 7.368 17.089 9.164 1.00 92.50 180 SER A CA 1
ATOM 1390 C C . SER A 1 180 ? 6.571 16.511 10.345 1.00 92.50 180 SER A C 1
ATOM 1392 O O . SER A 1 180 ? 6.522 15.296 10.516 1.00 92.50 180 SER A O 1
ATOM 1394 N N . GLN A 1 181 ? 5.849 17.347 11.100 1.00 94.44 181 GLN A N 1
ATOM 1395 C CA . GLN A 1 181 ? 5.036 16.894 12.231 1.00 94.44 181 GLN A CA 1
ATOM 1396 C C . GLN A 1 181 ? 3.896 15.948 11.813 1.00 94.44 181 GLN A C 1
ATOM 1398 O O . GLN A 1 181 ? 3.624 14.975 12.525 1.00 94.44 181 GLN A O 1
ATOM 1403 N N . ASP A 1 182 ? 3.256 16.197 10.667 1.00 94.31 182 ASP A N 1
ATOM 1404 C CA . ASP A 1 182 ? 2.204 15.324 10.126 1.00 94.31 182 ASP A CA 1
ATOM 1405 C C . ASP A 1 182 ? 2.792 13.963 9.741 1.00 94.31 182 ASP A C 1
ATOM 1407 O O . ASP A 1 182 ? 2.270 12.915 10.123 1.00 94.31 182 ASP A O 1
ATOM 1411 N N . ILE A 1 183 ? 3.947 13.978 9.068 1.00 93.50 183 ILE A N 1
ATOM 1412 C CA . ILE A 1 183 ? 4.675 12.767 8.674 1.00 93.50 183 ILE A CA 1
ATOM 1413 C C . ILE A 1 183 ? 5.067 11.949 9.911 1.00 93.50 183 ILE A C 1
ATOM 1415 O O . ILE A 1 183 ? 4.764 10.759 9.976 1.00 93.50 183 ILE A O 1
ATOM 1419 N N . HIS A 1 184 ? 5.678 12.568 10.926 1.00 94.75 184 HIS A N 1
ATOM 1420 C CA . HIS A 1 184 ? 6.051 11.879 12.167 1.00 94.75 184 HIS A CA 1
ATOM 1421 C C . HIS A 1 184 ? 4.841 11.311 12.915 1.00 94.75 184 HIS A C 1
ATOM 1423 O O . HIS A 1 184 ? 4.945 10.247 13.527 1.00 94.75 184 HIS A O 1
ATOM 1429 N N . THR A 1 185 ? 3.700 12.000 12.862 1.00 95.19 185 THR A N 1
ATOM 1430 C CA . THR A 1 185 ? 2.444 11.524 13.452 1.00 95.19 185 THR A CA 1
ATOM 1431 C C . THR A 1 185 ? 1.989 10.237 12.773 1.00 95.19 185 THR A C 1
ATOM 1433 O O . THR A 1 185 ? 1.810 9.237 13.465 1.00 95.19 185 THR A O 1
ATOM 1436 N N . VAL A 1 186 ? 1.924 10.213 11.438 1.00 94.06 186 VAL A N 1
ATOM 1437 C CA . VAL A 1 186 ? 1.573 8.998 10.684 1.00 94.06 186 VAL A CA 1
ATOM 1438 C C . VAL A 1 186 ? 2.582 7.877 10.929 1.00 94.06 186 VAL A C 1
ATOM 1440 O O . VAL A 1 186 ? 2.181 6.753 11.214 1.00 94.06 186 VAL A O 1
ATOM 1443 N N . LEU A 1 187 ? 3.887 8.164 10.884 1.00 93.81 187 LEU A N 1
ATOM 1444 C CA . LEU A 1 187 ? 4.918 7.142 11.089 1.00 93.81 187 LEU A CA 1
ATOM 1445 C C . LEU A 1 187 ? 4.834 6.488 12.471 1.00 93.81 187 LEU A C 1
ATOM 1447 O O . LEU A 1 187 ? 5.002 5.275 12.580 1.00 93.81 187 LEU A O 1
ATOM 1451 N N . ARG A 1 188 ? 4.577 7.274 13.521 1.00 95.50 188 ARG A N 1
ATOM 1452 C CA . ARG A 1 188 ? 4.382 6.753 14.878 1.00 95.50 188 ARG A CA 1
ATOM 1453 C C . ARG A 1 188 ? 3.110 5.912 14.969 1.00 95.50 188 ARG A C 1
ATOM 1455 O O . ARG A 1 188 ? 3.134 4.834 15.550 1.00 95.50 188 ARG A O 1
ATOM 1462 N N . ASP A 1 189 ? 2.019 6.394 14.393 1.00 94.88 189 ASP A N 1
ATOM 1463 C CA . ASP A 1 189 ? 0.715 5.745 14.488 1.00 94.88 189 ASP A CA 1
ATOM 1464 C C . ASP A 1 189 ? 0.680 4.418 13.699 1.00 94.88 189 ASP A C 1
ATOM 1466 O O . ASP A 1 189 ? 0.153 3.420 14.194 1.00 94.88 189 ASP A O 1
ATOM 1470 N N . VAL A 1 190 ? 1.335 4.364 12.534 1.00 92.56 190 VAL A N 1
ATOM 1471 C CA . VAL A 1 190 ? 1.557 3.133 11.755 1.00 92.56 190 VAL A CA 1
ATOM 1472 C C . VAL A 1 190 ? 2.497 2.171 12.489 1.00 92.56 190 VAL A C 1
ATOM 1474 O O . VAL A 1 190 ? 2.229 0.974 12.558 1.00 92.56 190 VAL A O 1
ATOM 1477 N N . ALA A 1 191 ? 3.574 2.674 13.100 1.00 92.06 191 ALA A N 1
ATOM 1478 C CA . ALA A 1 191 ? 4.470 1.854 13.917 1.00 92.06 191 ALA A CA 1
ATOM 1479 C C . ALA A 1 191 ? 3.746 1.194 15.105 1.00 92.06 191 ALA A C 1
ATOM 1481 O O . ALA A 1 191 ? 3.959 0.010 15.372 1.00 92.06 191 ALA A O 1
ATOM 1482 N N . ASP A 1 192 ? 2.870 1.934 15.788 1.00 93.56 192 ASP A N 1
ATOM 1483 C CA . ASP A 1 192 ? 2.008 1.410 16.852 1.00 93.56 192 ASP A CA 1
ATOM 1484 C C . ASP A 1 192 ? 1.051 0.329 16.336 1.00 93.56 192 ASP A C 1
ATOM 1486 O O . ASP A 1 192 ? 0.892 -0.712 16.978 1.00 93.56 192 ASP A O 1
ATOM 1490 N N . PHE A 1 193 ? 0.426 0.565 15.179 1.00 92.44 193 PHE A N 1
ATOM 1491 C CA . PHE A 1 193 ? -0.445 -0.409 14.524 1.00 92.44 193 PHE A CA 1
ATOM 1492 C C . PHE A 1 193 ? 0.301 -1.705 14.199 1.00 92.44 193 PHE A C 1
ATOM 1494 O O . PHE A 1 193 ? -0.173 -2.784 14.544 1.00 92.44 193 PHE A O 1
ATOM 1501 N N . HIS A 1 194 ? 1.501 -1.622 13.626 1.00 89.94 194 HIS A N 1
ATOM 1502 C CA . HIS A 1 194 ? 2.313 -2.802 13.329 1.00 89.94 194 HIS A CA 1
ATOM 1503 C C . HIS A 1 194 ? 2.751 -3.555 14.579 1.00 89.94 194 HIS A C 1
ATOM 1505 O O . HIS A 1 194 ? 2.641 -4.780 14.636 1.00 89.94 194 HIS A O 1
ATOM 1511 N N . ALA A 1 195 ? 3.191 -2.834 15.610 1.00 89.19 195 ALA A N 1
ATOM 1512 C CA . ALA A 1 195 ? 3.639 -3.447 16.851 1.00 89.19 195 ALA A CA 1
ATOM 1513 C C . ALA A 1 195 ? 2.509 -4.140 17.632 1.00 89.19 195 ALA A C 1
ATOM 1515 O O . ALA A 1 195 ? 2.783 -5.075 18.386 1.00 89.19 195 ALA A O 1
ATOM 1516 N N . GLN A 1 196 ? 1.250 -3.720 17.452 1.00 89.75 196 GLN A N 1
ATOM 1517 C CA . GLN A 1 196 ? 0.089 -4.354 18.086 1.00 89.75 196 GLN A CA 1
ATOM 1518 C C . GLN A 1 196 ? -0.060 -5.836 17.709 1.00 89.75 196 GLN A C 1
ATOM 1520 O O . GLN A 1 196 ? -0.564 -6.613 18.517 1.00 89.75 196 GLN A O 1
ATOM 1525 N N . PHE A 1 197 ? 0.401 -6.236 16.523 1.00 86.31 197 PHE A N 1
ATOM 1526 C CA . PHE A 1 197 ? 0.327 -7.617 16.040 1.00 86.31 197 PHE A CA 1
ATOM 1527 C C . PHE A 1 197 ? 1.604 -8.427 16.301 1.00 86.31 197 PHE A C 1
ATOM 1529 O O . PHE A 1 197 ? 1.802 -9.481 15.698 1.00 86.31 197 PHE A O 1
ATOM 1536 N N . LEU A 1 198 ? 2.480 -7.967 17.200 1.00 83.75 198 LEU A N 1
ATOM 1537 C CA . LEU A 1 198 ? 3.672 -8.716 17.593 1.00 83.75 198 LEU A CA 1
ATOM 1538 C C . LEU A 1 198 ? 3.302 -10.125 18.093 1.00 83.75 198 LEU A C 1
ATOM 1540 O O . LEU A 1 198 ? 2.566 -10.272 19.070 1.00 83.75 198 LEU A O 1
ATOM 1544 N N . GLY A 1 199 ? 3.840 -11.154 17.430 1.00 77.44 199 GLY A N 1
ATOM 1545 C CA . GLY A 1 199 ? 3.596 -12.563 17.747 1.00 77.44 199 GLY A CA 1
ATOM 1546 C C . GLY A 1 199 ? 2.221 -13.085 17.314 1.00 77.44 199 GLY A C 1
ATOM 1547 O O . GLY A 1 199 ? 1.829 -14.175 17.728 1.00 77.44 199 GLY A O 1
ATOM 1548 N N . ALA A 1 200 ? 1.481 -12.319 16.507 1.00 81.25 200 ALA A N 1
ATOM 1549 C CA . ALA A 1 200 ? 0.165 -12.677 15.982 1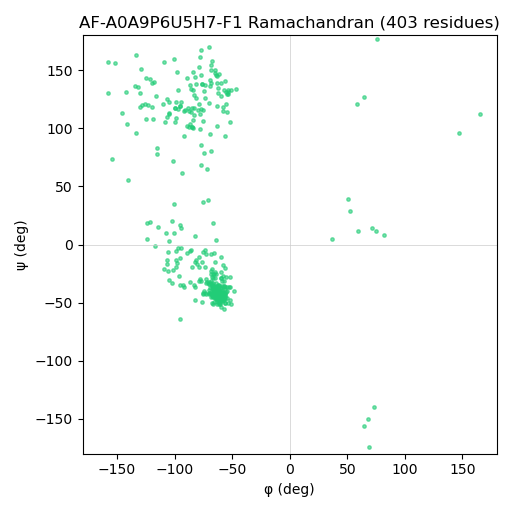.00 81.25 200 ALA A CA 1
ATOM 1550 C C . ALA A 1 200 ? 0.215 -13.324 14.587 1.00 81.25 200 ALA A C 1
ATOM 1552 O O . ALA A 1 200 ? -0.816 -13.420 13.921 1.00 81.25 200 ALA A O 1
ATOM 1553 N N . ASP A 1 201 ? 1.389 -13.750 14.120 1.00 77.25 201 ASP A N 1
ATOM 1554 C CA . ASP A 1 201 ? 1.606 -14.257 12.763 1.00 77.25 201 ASP A CA 1
ATOM 1555 C C . ASP A 1 201 ? 0.677 -15.419 12.417 1.00 77.25 201 ASP A C 1
ATOM 1557 O O . ASP A 1 201 ? 0.125 -15.465 11.323 1.00 77.25 201 ASP A O 1
ATOM 1561 N N . SER A 1 202 ? 0.443 -16.340 13.353 1.00 79.31 202 SER A N 1
ATOM 1562 C CA . SER A 1 202 ? -0.472 -17.463 13.131 1.00 79.31 202 SER A CA 1
ATOM 1563 C C . SER A 1 202 ? -1.903 -16.994 12.865 1.00 79.31 202 SER A C 1
ATOM 1565 O O . SER A 1 202 ? -2.532 -17.499 11.938 1.00 79.31 202 SER A O 1
ATOM 1567 N N . MET A 1 203 ? -2.395 -16.012 13.625 1.00 83.00 203 MET A N 1
ATOM 1568 C CA . MET A 1 203 ? -3.714 -15.416 13.420 1.00 83.00 203 MET A CA 1
ATOM 1569 C C . MET A 1 203 ? -3.755 -14.674 12.078 1.00 83.00 203 MET A C 1
ATOM 1571 O O . MET A 1 203 ? -4.637 -14.922 11.261 1.00 83.00 203 MET A O 1
ATOM 1575 N N . LEU A 1 204 ? -2.767 -13.815 11.805 1.00 80.75 204 LEU A N 1
ATOM 1576 C CA . LEU A 1 204 ? -2.706 -13.041 10.561 1.00 80.75 204 LEU A CA 1
ATOM 1577 C C . LEU A 1 204 ? -2.634 -13.936 9.314 1.00 80.75 204 LEU A C 1
ATOM 1579 O O . LEU A 1 204 ? -3.282 -13.640 8.316 1.00 80.75 204 LEU A O 1
ATOM 1583 N N . LEU A 1 205 ? -1.855 -15.021 9.358 1.00 78.19 205 LEU A N 1
ATOM 1584 C CA . LEU A 1 205 ? -1.598 -15.877 8.197 1.00 78.19 205 LEU A CA 1
ATOM 1585 C C . LEU A 1 205 ? -2.659 -16.964 7.997 1.00 78.19 205 LEU A C 1
ATOM 1587 O O . LEU A 1 205 ? -2.911 -17.338 6.852 1.00 78.19 205 LEU A O 1
ATOM 1591 N N . ASN A 1 206 ? -3.255 -17.489 9.074 1.00 78.12 206 ASN A N 1
ATOM 1592 C CA . ASN A 1 206 ? -4.180 -18.625 8.983 1.00 78.12 206 ASN A CA 1
ATOM 1593 C C . ASN A 1 206 ? -5.650 -18.230 9.150 1.00 78.12 206 ASN A C 1
ATOM 1595 O O . ASN A 1 206 ? -6.515 -18.890 8.578 1.00 78.12 206 ASN A O 1
ATOM 1599 N N . GLU A 1 207 ? -5.952 -17.186 9.926 1.00 79.44 207 GLU A N 1
ATOM 1600 C CA . GLU A 1 207 ? -7.339 -16.818 10.240 1.00 79.44 207 GLU A CA 1
ATOM 1601 C C . GLU A 1 207 ? -7.869 -15.714 9.315 1.00 79.44 207 GLU A C 1
ATOM 1603 O O . GLU A 1 207 ? -9.065 -15.669 9.026 1.00 79.44 207 GLU A O 1
ATOM 1608 N N . LEU A 1 208 ? -6.994 -14.860 8.770 1.00 85.25 208 LEU A N 1
ATOM 1609 C CA . LEU A 1 208 ? -7.389 -13.749 7.897 1.00 85.25 208 LEU A CA 1
ATOM 1610 C C . LEU A 1 208 ? -7.337 -14.125 6.411 1.00 85.25 208 LEU A C 1
ATOM 1612 O O . LEU A 1 208 ? -6.626 -13.513 5.620 1.00 85.25 208 LEU A O 1
ATOM 1616 N N . SER A 1 209 ? -8.138 -15.115 6.010 1.00 84.19 209 SER A N 1
ATOM 1617 C CA . SER A 1 209 ? -8.207 -15.608 4.617 1.00 84.19 209 SER A CA 1
ATOM 1618 C C . SER A 1 209 ? -8.588 -14.551 3.562 1.00 84.19 209 SER A C 1
ATOM 1620 O O . SER A 1 209 ? -8.364 -14.750 2.367 1.00 84.19 209 SER A O 1
ATOM 1622 N N . PHE A 1 210 ? -9.160 -13.422 3.988 1.00 86.25 210 PHE A N 1
ATOM 1623 C CA . PHE A 1 210 ? -9.477 -12.288 3.119 1.00 86.25 210 PHE A CA 1
ATOM 1624 C C . PHE A 1 210 ? -8.253 -11.422 2.790 1.00 86.25 210 PHE A C 1
ATOM 1626 O O . PHE A 1 210 ? -8.297 -10.658 1.822 1.00 86.25 210 PHE A O 1
ATOM 1633 N N . LEU A 1 211 ? -7.175 -11.514 3.577 1.00 83.06 211 LEU A N 1
ATOM 1634 C CA . LEU A 1 211 ? -5.914 -10.851 3.280 1.00 83.06 211 LEU A CA 1
ATOM 1635 C C . LEU A 1 211 ? -5.124 -11.673 2.271 1.00 83.06 211 LEU A C 1
ATOM 1637 O O . LEU A 1 211 ? -5.010 -12.894 2.355 1.00 83.06 211 LEU A O 1
ATOM 1641 N N . GLU A 1 212 ? -4.534 -10.972 1.315 1.00 80.25 212 GLU A N 1
ATOM 1642 C CA . GLU A 1 212 ? -3.514 -11.574 0.476 1.00 80.25 212 GLU A CA 1
ATOM 1643 C C . GLU A 1 212 ? -2.286 -11.852 1.331 1.00 80.25 212 GLU A C 1
ATOM 1645 O O . GLU A 1 212 ? -1.875 -11.027 2.150 1.00 80.25 212 GLU A O 1
ATOM 1650 N N . ASN A 1 213 ? -1.681 -13.011 1.104 1.00 81.56 213 ASN A N 1
ATOM 1651 C CA . ASN A 1 213 ? -0.468 -13.415 1.783 1.00 81.56 213 ASN A CA 1
ATOM 1652 C C . ASN A 1 213 ? 0.668 -13.530 0.757 1.00 81.56 213 ASN A C 1
ATOM 1654 O O . ASN A 1 213 ? 0.915 -14.627 0.240 1.00 81.56 213 ASN A O 1
ATOM 1658 N N . PRO A 1 214 ? 1.330 -12.407 0.404 1.00 83.88 214 PRO A N 1
ATOM 1659 C CA . PRO A 1 214 ? 2.454 -12.434 -0.511 1.00 83.88 214 PRO A CA 1
ATOM 1660 C C . PRO A 1 214 ? 3.506 -13.434 -0.044 1.00 83.88 214 PRO A C 1
ATOM 1662 O O . PRO A 1 214 ? 3.920 -13.439 1.116 1.00 83.88 214 PRO A O 1
ATOM 1665 N N . SER A 1 215 ? 3.919 -14.297 -0.961 1.00 87.25 215 SER A N 1
ATOM 1666 C CA . SER A 1 215 ? 4.925 -15.321 -0.719 1.00 87.25 215 SER A CA 1
ATOM 1667 C C . SER A 1 215 ? 5.927 -15.329 -1.855 1.00 87.25 215 SER A C 1
ATOM 1669 O O . SER A 1 215 ? 5.667 -14.847 -2.958 1.00 87.25 215 SER A O 1
ATOM 1671 N N . ARG A 1 216 ? 7.070 -15.945 -1.603 1.00 90.62 216 ARG A N 1
ATOM 1672 C CA . ARG A 1 216 ? 8.093 -16.195 -2.606 1.00 90.62 216 ARG A CA 1
ATOM 1673 C C . ARG A 1 216 ? 7.544 -16.971 -3.796 1.00 90.62 216 ARG A C 1
ATOM 1675 O O . ARG A 1 216 ? 7.826 -16.604 -4.929 1.00 90.62 216 ARG A O 1
ATOM 1682 N N . ASN A 1 217 ? 6.720 -17.989 -3.543 1.00 92.44 217 ASN A N 1
ATOM 1683 C CA . ASN A 1 217 ? 6.094 -18.788 -4.597 1.00 92.44 217 ASN A CA 1
ATOM 1684 C C . ASN A 1 217 ? 5.150 -17.938 -5.455 1.00 92.44 217 ASN A C 1
ATOM 1686 O O . ASN A 1 217 ? 5.168 -18.034 -6.683 1.00 92.44 217 ASN A O 1
ATOM 1690 N N . LEU A 1 218 ? 4.354 -17.074 -4.815 1.00 91.44 218 LEU A N 1
ATOM 1691 C CA . LEU A 1 218 ? 3.490 -16.139 -5.530 1.00 91.44 218 LEU A CA 1
ATOM 1692 C C . LEU A 1 218 ? 4.323 -15.198 -6.404 1.00 91.44 218 LEU A C 1
ATOM 1694 O O . LEU A 1 218 ? 4.060 -15.060 -7.590 1.00 91.44 218 LEU A O 1
ATOM 1698 N N . MET A 1 219 ? 5.370 -14.601 -5.845 1.00 91.88 219 MET A N 1
ATOM 1699 C CA . MET A 1 219 ? 6.207 -13.637 -6.560 1.00 91.88 219 MET A CA 1
ATOM 1700 C C . MET A 1 219 ? 7.023 -14.267 -7.682 1.00 91.88 219 MET A C 1
ATOM 1702 O O . MET A 1 219 ? 7.241 -13.629 -8.705 1.00 91.88 219 MET A O 1
ATOM 1706 N N . GLN A 1 220 ? 7.415 -15.531 -7.533 1.00 93.50 220 GLN A N 1
ATOM 1707 C CA . GLN A 1 220 ? 7.992 -16.310 -8.621 1.00 93.50 220 GLN A CA 1
ATOM 1708 C C . GLN A 1 220 ? 6.984 -16.513 -9.757 1.00 93.50 220 GLN A C 1
ATOM 1710 O O . GLN A 1 220 ? 7.363 -16.407 -10.919 1.00 93.50 220 GLN A O 1
ATOM 1715 N N . SER A 1 221 ? 5.716 -16.763 -9.423 1.00 94.50 221 SER A N 1
ATOM 1716 C CA . SER A 1 221 ? 4.644 -16.940 -10.411 1.00 94.50 221 SER A CA 1
ATOM 1717 C C . SER A 1 221 ? 4.295 -15.632 -11.129 1.00 94.50 221 SER A C 1
ATOM 1719 O O . SER A 1 221 ? 3.990 -15.649 -12.311 1.00 94.50 221 SER A O 1
ATOM 1721 N N . LEU A 1 222 ? 4.379 -14.493 -10.433 1.00 94.44 222 LEU A N 1
ATOM 1722 C CA . LEU A 1 222 ? 4.067 -13.161 -10.976 1.00 94.44 222 LEU A CA 1
ATOM 1723 C C . LEU A 1 222 ? 5.249 -12.494 -11.695 1.00 94.44 222 LEU A C 1
ATOM 1725 O O . LEU A 1 222 ? 5.109 -11.399 -12.240 1.00 94.44 222 LEU A O 1
ATOM 1729 N N . ARG A 1 223 ? 6.431 -13.120 -11.669 1.00 95.69 223 ARG A N 1
ATOM 1730 C CA . ARG A 1 223 ? 7.675 -12.501 -12.126 1.00 95.69 223 ARG A CA 1
ATOM 1731 C C . ARG A 1 223 ? 7.614 -12.079 -13.593 1.00 95.69 223 ARG A C 1
ATOM 1733 O O . ARG A 1 223 ? 7.904 -10.920 -13.874 1.00 95.69 223 ARG A O 1
ATOM 1740 N N . SER A 1 224 ? 7.259 -12.997 -14.492 1.00 96.69 224 SER A N 1
ATOM 1741 C CA . SER A 1 224 ? 7.220 -12.732 -15.937 1.00 96.69 224 SER A CA 1
ATOM 1742 C C . SER A 1 224 ? 6.257 -11.592 -16.264 1.00 96.69 224 SER A C 1
ATOM 1744 O O . SER A 1 224 ? 6.629 -10.641 -16.945 1.00 96.69 224 SER A O 1
ATOM 1746 N N . THR A 1 225 ? 5.069 -11.598 -15.656 1.00 96.56 225 THR A N 1
ATOM 1747 C CA . THR A 1 225 ? 4.089 -10.515 -15.783 1.00 96.56 225 THR A CA 1
ATOM 1748 C C . THR A 1 225 ? 4.655 -9.163 -15.355 1.00 96.56 225 THR A C 1
ATOM 1750 O O . THR A 1 225 ? 4.473 -8.173 -16.061 1.00 96.56 225 THR A O 1
ATOM 1753 N N . TYR A 1 226 ? 5.364 -9.086 -14.225 1.00 96.25 226 TYR A N 1
ATOM 1754 C CA . TYR A 1 226 ? 5.949 -7.823 -13.760 1.00 96.25 226 TYR A CA 1
ATOM 1755 C C . TYR A 1 226 ? 7.142 -7.360 -14.604 1.00 96.25 226 TYR A C 1
ATOM 1757 O O . TYR A 1 226 ? 7.318 -6.153 -14.781 1.00 96.25 226 TYR A O 1
ATOM 1765 N N . GLU A 1 227 ? 7.933 -8.282 -15.159 1.00 97.44 227 GLU A N 1
ATOM 1766 C CA . GLU A 1 227 ? 8.983 -7.947 -16.131 1.00 97.44 227 GLU A CA 1
ATOM 1767 C C . GLU A 1 227 ? 8.351 -7.364 -17.411 1.00 97.44 227 GLU A C 1
ATOM 1769 O O . GLU A 1 227 ? 8.725 -6.266 -17.832 1.00 97.44 227 GLU A O 1
ATOM 1774 N N . ALA A 1 228 ? 7.309 -8.009 -17.945 1.00 97.62 228 ALA A N 1
ATOM 1775 C CA . ALA A 1 228 ? 6.570 -7.536 -19.115 1.00 97.62 228 ALA A CA 1
ATOM 1776 C C . ALA A 1 228 ? 5.872 -6.182 -18.877 1.00 97.62 228 ALA A C 1
ATOM 1778 O O . ALA A 1 228 ? 5.827 -5.327 -19.770 1.00 97.62 228 ALA A O 1
ATOM 1779 N N . MET A 1 229 ? 5.358 -5.942 -17.664 1.00 96.75 229 MET A N 1
ATOM 1780 C CA . MET A 1 229 ? 4.811 -4.641 -17.261 1.00 96.75 229 MET A CA 1
ATOM 1781 C C . MET A 1 229 ? 5.875 -3.543 -17.257 1.00 96.75 229 MET A C 1
ATOM 1783 O O . MET A 1 229 ? 5.613 -2.444 -17.747 1.00 96.75 229 MET A O 1
ATOM 1787 N N . ALA A 1 230 ? 7.060 -3.814 -16.700 1.00 97.19 230 ALA A N 1
ATOM 1788 C CA . ALA A 1 230 ? 8.155 -2.847 -16.670 1.00 97.19 230 ALA A CA 1
ATOM 1789 C C . ALA A 1 230 ? 8.583 -2.462 -18.096 1.00 97.19 230 ALA A C 1
ATOM 1791 O O . ALA A 1 230 ? 8.663 -1.275 -18.415 1.00 97.19 230 ALA A O 1
ATOM 1792 N N . ASP A 1 231 ? 8.741 -3.454 -18.976 1.00 97.88 231 ASP A N 1
ATOM 1793 C CA . ASP A 1 231 ? 9.101 -3.236 -20.380 1.00 97.88 231 ASP A CA 1
ATOM 1794 C C . ASP A 1 231 ? 8.010 -2.471 -21.148 1.00 97.88 231 ASP A C 1
ATOM 1796 O O . ASP A 1 231 ? 8.306 -1.583 -21.951 1.00 97.88 231 ASP A O 1
ATOM 1800 N N . THR A 1 232 ? 6.736 -2.766 -20.880 1.00 97.75 232 THR A N 1
ATOM 1801 C CA . THR A 1 232 ? 5.599 -2.056 -21.490 1.00 97.75 232 THR A CA 1
ATOM 1802 C C . THR A 1 232 ? 5.538 -0.599 -21.039 1.00 97.75 232 THR A C 1
ATOM 1804 O O . THR A 1 232 ? 5.375 0.296 -21.867 1.00 97.75 232 THR A O 1
ATOM 1807 N N . ASN A 1 233 ? 5.737 -0.331 -19.747 1.00 97.62 233 ASN A N 1
ATOM 1808 C CA . ASN A 1 233 ? 5.786 1.032 -19.222 1.00 97.62 233 ASN A CA 1
ATOM 1809 C C . ASN A 1 233 ? 6.935 1.846 -19.821 1.00 97.62 233 ASN A C 1
ATOM 1811 O O . ASN A 1 233 ? 6.714 2.982 -20.241 1.00 97.62 233 ASN A O 1
ATOM 1815 N N . HIS A 1 234 ? 8.133 1.261 -19.915 1.00 97.50 234 HIS A N 1
ATOM 1816 C CA . HIS A 1 234 ? 9.277 1.897 -20.567 1.00 97.50 234 HIS A CA 1
ATOM 1817 C C . HIS A 1 234 ? 8.980 2.225 -22.034 1.00 97.50 234 HIS A C 1
ATOM 1819 O O . HIS A 1 234 ? 9.206 3.345 -22.486 1.00 97.50 234 HIS A O 1
ATOM 1825 N N . ARG A 1 235 ? 8.405 1.272 -22.776 1.00 97.19 235 ARG A N 1
ATOM 1826 C CA . ARG A 1 235 ? 8.041 1.455 -24.188 1.00 97.19 235 ARG A CA 1
ATOM 1827 C C . ARG A 1 235 ? 7.018 2.573 -24.383 1.00 97.19 235 ARG A C 1
ATOM 1829 O O . ARG A 1 235 ? 7.154 3.377 -25.302 1.00 97.19 235 ARG A O 1
AT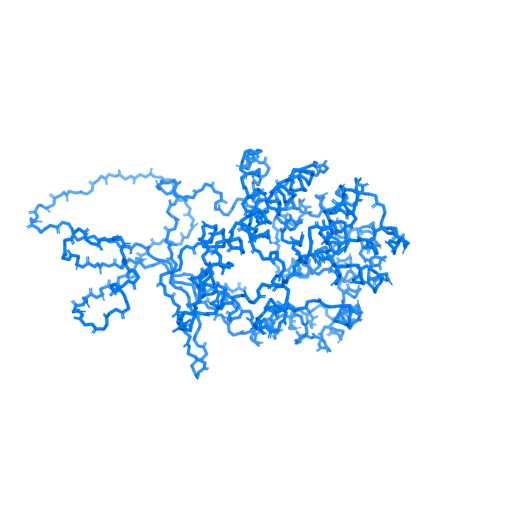OM 1836 N N . ASN A 1 236 ? 6.004 2.622 -23.524 1.00 95.94 236 ASN A N 1
ATOM 1837 C CA . ASN A 1 236 ? 4.910 3.583 -23.631 1.00 95.94 236 ASN A CA 1
ATOM 1838 C C . ASN A 1 236 ? 5.290 4.976 -23.126 1.00 95.94 236 ASN A C 1
ATOM 1840 O O . ASN A 1 236 ? 4.724 5.971 -23.580 1.00 95.94 236 ASN A O 1
ATOM 1844 N N . ASN A 1 237 ? 6.201 5.063 -22.155 1.00 96.31 237 ASN A N 1
ATOM 1845 C CA . ASN A 1 237 ? 6.616 6.324 -21.562 1.00 96.31 237 ASN A CA 1
ATOM 1846 C C . ASN A 1 237 ? 8.036 6.240 -20.984 1.00 96.31 237 ASN A C 1
ATOM 1848 O O . ASN A 1 237 ? 8.233 6.259 -19.768 1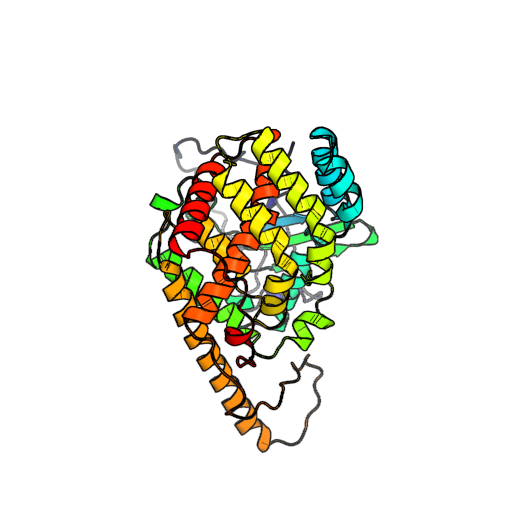.00 96.31 237 ASN A O 1
ATOM 1852 N N . SER A 1 238 ? 9.033 6.216 -21.866 1.00 96.81 238 SER A N 1
ATOM 1853 C CA . SER A 1 238 ? 10.453 6.115 -21.500 1.00 96.81 238 SER A CA 1
ATOM 1854 C C . SER A 1 238 ? 10.982 7.320 -20.716 1.00 96.81 238 SER A C 1
ATOM 1856 O O . SER A 1 238 ? 12.038 7.237 -20.098 1.00 96.81 238 SER A O 1
ATOM 1858 N N . THR A 1 239 ? 10.254 8.443 -20.710 1.00 96.19 239 THR A N 1
ATOM 1859 C CA . THR A 1 239 ? 10.576 9.595 -19.854 1.00 96.19 239 THR A CA 1
ATOM 1860 C C . THR A 1 239 ? 10.193 9.329 -18.399 1.00 96.19 239 THR A C 1
ATOM 1862 O O . THR A 1 239 ? 10.957 9.649 -17.493 1.00 96.19 239 THR A O 1
ATOM 1865 N N . LEU A 1 240 ? 9.018 8.735 -18.154 1.00 95.88 240 LEU A N 1
ATOM 1866 C CA . LEU A 1 240 ? 8.579 8.394 -16.799 1.00 95.88 240 LEU A CA 1
ATOM 1867 C C . LEU A 1 240 ? 9.175 7.086 -16.298 1.00 95.88 240 LEU A C 1
ATOM 1869 O O . LEU A 1 240 ? 9.509 7.006 -15.125 1.00 95.88 240 LEU A O 1
ATOM 1873 N N . PHE A 1 241 ? 9.343 6.091 -17.157 1.00 96.81 241 PHE A N 1
ATOM 1874 C CA . PHE A 1 241 ? 9.967 4.813 -16.836 1.00 96.81 241 PHE A CA 1
ATOM 1875 C C . PHE A 1 241 ? 11.242 4.699 -17.655 1.00 96.81 241 PHE A C 1
ATOM 1877 O O . PHE A 1 241 ? 11.265 4.062 -18.697 1.00 96.81 241 PHE A O 1
ATOM 1884 N N . ASP A 1 242 ? 12.291 5.384 -17.219 1.00 95.75 242 ASP A N 1
ATOM 1885 C CA . ASP A 1 242 ? 13.590 5.383 -17.885 1.00 95.75 242 ASP A CA 1
ATOM 1886 C C . ASP A 1 242 ? 14.308 4.033 -17.749 1.00 95.75 242 ASP A C 1
ATOM 1888 O O . ASP A 1 242 ? 13.887 3.144 -17.002 1.00 95.75 242 ASP A O 1
ATOM 1892 N N . GLU A 1 243 ? 15.402 3.877 -18.492 1.00 95.75 243 GLU A N 1
ATOM 1893 C CA 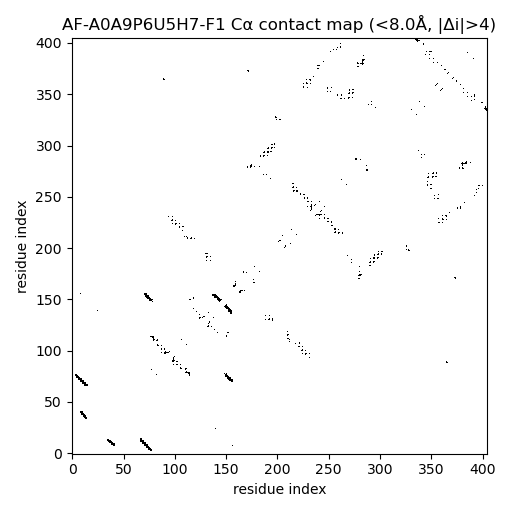. GLU A 1 243 ? 16.221 2.661 -18.488 1.00 95.75 243 GLU A CA 1
ATOM 1894 C C . GLU A 1 243 ? 16.712 2.333 -17.070 1.00 95.75 243 GLU A C 1
ATOM 1896 O O . GLU A 1 243 ? 16.542 1.211 -16.606 1.00 95.75 243 GLU A O 1
ATOM 1901 N N . THR A 1 244 ? 17.177 3.338 -16.317 1.00 93.19 244 THR A N 1
ATOM 1902 C CA . THR A 1 244 ? 17.658 3.167 -14.935 1.00 93.19 244 THR A CA 1
ATOM 1903 C C . THR A 1 244 ? 16.609 2.538 -14.015 1.00 93.19 244 THR A C 1
ATOM 1905 O O . THR A 1 244 ? 16.908 1.586 -13.289 1.00 93.19 244 THR A O 1
ATOM 1908 N N . LEU A 1 245 ? 15.379 3.068 -14.007 1.00 93.75 245 LEU A N 1
ATOM 1909 C CA . LEU A 1 245 ? 14.309 2.539 -13.160 1.00 93.75 245 LEU A CA 1
ATOM 1910 C C . LEU A 1 245 ? 13.863 1.150 -13.631 1.00 93.75 245 LEU A C 1
ATOM 1912 O O . LEU A 1 245 ? 13.649 0.259 -12.808 1.00 93.75 245 LEU A O 1
ATOM 1916 N N . THR A 1 246 ? 13.745 0.967 -14.944 1.00 95.81 246 THR A N 1
ATOM 1917 C CA . THR A 1 246 ? 13.324 -0.300 -15.555 1.00 95.81 246 THR A CA 1
ATOM 1918 C C . THR A 1 246 ? 14.321 -1.413 -15.233 1.00 95.81 246 THR A C 1
ATOM 1920 O O . THR A 1 246 ? 13.929 -2.472 -14.741 1.00 95.81 246 THR A O 1
ATOM 1923 N N . ASP A 1 247 ? 15.619 -1.150 -15.380 1.00 94.56 247 ASP A N 1
ATOM 1924 C CA . ASP A 1 247 ? 16.688 -2.087 -15.038 1.00 94.56 247 ASP A CA 1
ATOM 1925 C C . ASP A 1 247 ? 16.741 -2.387 -13.543 1.00 94.56 247 ASP A C 1
ATOM 1927 O O . ASP A 1 247 ? 16.949 -3.537 -13.149 1.00 94.56 247 ASP A O 1
ATOM 1931 N N . ALA A 1 248 ? 16.512 -1.385 -12.687 1.00 92.62 248 ALA A N 1
ATOM 1932 C CA . ALA A 1 248 ? 16.420 -1.606 -11.249 1.00 92.62 248 ALA A CA 1
ATOM 1933 C C . ALA A 1 248 ? 15.267 -2.567 -10.910 1.00 92.62 248 ALA A C 1
ATOM 1935 O O . ALA A 1 248 ? 15.470 -3.524 -10.157 1.00 92.62 248 ALA A O 1
ATOM 1936 N N . ILE A 1 249 ? 14.081 -2.360 -11.499 1.00 94.62 249 ILE A N 1
ATOM 1937 C CA . ILE A 1 249 ? 12.914 -3.238 -11.325 1.00 94.62 249 ILE A CA 1
ATOM 1938 C C . ILE A 1 249 ? 13.223 -4.653 -11.824 1.00 94.62 249 ILE A C 1
ATOM 1940 O O . ILE A 1 249 ? 13.033 -5.615 -11.079 1.00 94.62 249 ILE A O 1
ATOM 1944 N N . LYS A 1 250 ? 13.760 -4.807 -13.038 1.00 95.38 250 LYS A N 1
ATOM 1945 C CA . LYS A 1 250 ? 14.083 -6.125 -13.613 1.00 95.38 250 LYS A CA 1
ATOM 1946 C C . LYS A 1 250 ? 15.178 -6.844 -12.827 1.00 95.38 250 LYS A C 1
ATOM 1948 O O . LYS A 1 250 ? 15.087 -8.047 -12.584 1.00 95.38 250 LYS A O 1
ATOM 1953 N N . SER A 1 251 ? 16.187 -6.115 -12.356 1.00 93.25 251 SER A N 1
ATOM 1954 C CA . SER A 1 251 ? 17.227 -6.653 -11.477 1.00 93.25 251 SER A CA 1
ATOM 1955 C C . SER A 1 251 ? 16.645 -7.143 -10.149 1.00 93.25 251 SER A C 1
ATOM 1957 O O . SER A 1 251 ? 16.996 -8.234 -9.689 1.00 93.25 251 SER A O 1
ATOM 1959 N N . TYR A 1 252 ? 15.708 -6.395 -9.557 1.00 92.88 252 TYR A N 1
ATOM 1960 C CA . TYR A 1 252 ? 14.966 -6.845 -8.381 1.00 92.88 252 TYR A CA 1
ATOM 1961 C C . TYR A 1 252 ? 14.172 -8.124 -8.667 1.00 92.88 252 TYR A C 1
ATOM 1963 O O . TYR A 1 252 ? 14.326 -9.106 -7.941 1.00 92.88 252 TYR A O 1
ATOM 1971 N N . LEU A 1 253 ? 13.377 -8.144 -9.740 1.00 93.75 253 LEU A N 1
ATOM 1972 C CA . LEU A 1 253 ? 12.542 -9.287 -10.122 1.00 93.75 253 LEU A CA 1
ATOM 1973 C C . LEU A 1 253 ? 13.381 -10.545 -10.365 1.00 93.75 253 LEU A C 1
ATOM 1975 O O . LEU A 1 253 ? 13.030 -11.623 -9.878 1.00 93.75 253 LEU A O 1
ATOM 1979 N N . LYS A 1 254 ? 14.556 -10.401 -10.986 1.00 93.06 254 LYS A N 1
ATOM 1980 C CA . LYS A 1 254 ? 15.523 -11.488 -11.182 1.00 93.06 254 LYS A CA 1
ATOM 1981 C C . LYS A 1 254 ? 15.978 -12.155 -9.885 1.00 93.06 254 LYS A C 1
ATOM 1983 O O . LYS A 1 254 ? 16.181 -13.368 -9.866 1.00 93.06 254 LYS A O 1
ATOM 1988 N N . HIS A 1 255 ? 16.114 -11.384 -8.810 1.00 90.31 255 HIS A N 1
ATOM 1989 C CA . HIS A 1 255 ? 16.568 -11.865 -7.502 1.00 90.31 255 HIS A CA 1
ATOM 1990 C C . HIS A 1 255 ? 15.437 -11.922 -6.460 1.00 90.31 255 HIS A C 1
ATOM 1992 O O . HIS A 1 255 ? 15.691 -12.162 -5.277 1.00 90.31 255 HIS A O 1
ATOM 1998 N N . SER A 1 256 ? 14.185 -11.747 -6.894 1.00 89.81 256 SER A N 1
ATOM 1999 C CA . SER A 1 256 ? 13.001 -11.685 -6.032 1.00 89.81 256 SER A CA 1
ATOM 2000 C C . SER A 1 256 ? 12.878 -12.908 -5.130 1.00 89.81 256 SER A C 1
ATOM 2002 O O . SER A 1 256 ? 12.553 -12.757 -3.961 1.00 89.81 256 SER A O 1
ATOM 2004 N N . ASN A 1 257 ? 13.236 -14.100 -5.612 1.00 89.56 257 ASN A N 1
ATOM 2005 C CA . ASN A 1 257 ? 13.250 -15.325 -4.811 1.00 89.56 257 ASN A CA 1
ATOM 2006 C C . ASN A 1 257 ? 14.103 -15.190 -3.531 1.00 89.56 257 ASN A C 1
ATOM 2008 O O . ASN A 1 257 ? 13.657 -15.554 -2.442 1.00 89.56 257 ASN A O 1
ATOM 2012 N N . SER A 1 258 ? 15.310 -14.629 -3.647 1.00 87.50 258 SER A N 1
ATOM 2013 C CA . SER A 1 258 ? 16.199 -14.403 -2.503 1.00 87.50 258 SER A CA 1
ATOM 2014 C C . SER A 1 258 ? 15.655 -13.306 -1.593 1.00 87.50 258 SER A C 1
ATOM 2016 O O . SER A 1 258 ? 15.642 -13.471 -0.377 1.00 87.50 258 SER A O 1
ATOM 2018 N N . TYR A 1 259 ? 15.135 -12.215 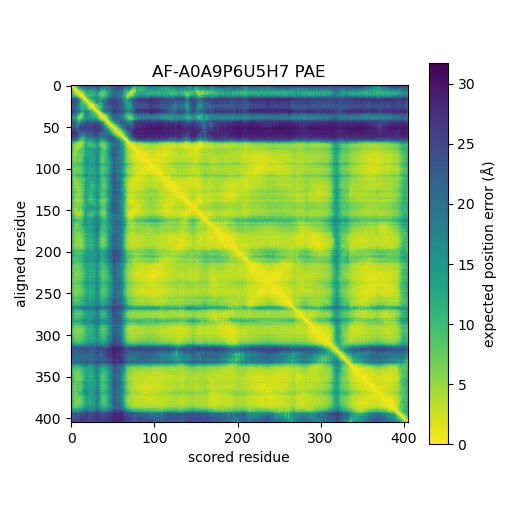-2.153 1.00 87.69 259 TYR A N 1
ATOM 2019 C CA . TYR A 1 259 ? 14.590 -11.122 -1.346 1.00 87.69 259 TYR A CA 1
ATOM 2020 C C . TYR A 1 259 ? 13.321 -11.513 -0.589 1.00 87.69 259 TYR A C 1
ATOM 2022 O O . TYR A 1 259 ? 13.192 -11.233 0.600 1.00 87.69 259 TYR A O 1
ATOM 2030 N N . TRP A 1 260 ? 12.411 -12.234 -1.235 1.00 86.62 260 TRP A N 1
ATOM 2031 C CA . TRP A 1 260 ? 11.194 -12.724 -0.602 1.00 86.62 260 TRP A CA 1
ATOM 2032 C C . TRP A 1 260 ? 11.474 -13.785 0.453 1.00 86.62 260 TRP A C 1
ATOM 2034 O O . TRP A 1 260 ? 10.757 -13.845 1.445 1.00 86.62 260 TRP A O 1
ATOM 2044 N N . SER A 1 261 ? 12.568 -14.541 0.326 1.00 84.62 261 SER A N 1
ATOM 2045 C CA . SER A 1 261 ? 13.006 -15.440 1.397 1.00 84.62 261 SER A CA 1
ATOM 2046 C C . SER A 1 261 ? 13.318 -14.725 2.713 1.00 84.62 261 SER A C 1
ATOM 2048 O O . SER A 1 261 ? 13.155 -15.305 3.788 1.00 84.62 261 SER A O 1
ATOM 2050 N N . LEU A 1 262 ? 13.734 -13.462 2.624 1.00 77.94 262 LEU A N 1
ATOM 2051 C CA . LEU A 1 262 ? 13.992 -12.598 3.767 1.00 77.94 262 LEU A CA 1
ATOM 2052 C C . LEU A 1 262 ? 12.687 -11.992 4.270 1.00 77.94 262 LEU A C 1
ATOM 2054 O O . LEU A 1 262 ? 12.420 -12.048 5.467 1.00 77.94 262 LEU A O 1
ATOM 2058 N N . LEU A 1 263 ? 11.867 -11.459 3.354 1.00 80.38 263 LEU A N 1
ATOM 2059 C CA . LEU A 1 263 ? 10.593 -10.835 3.709 1.00 80.38 263 LEU A CA 1
ATOM 2060 C C . LEU A 1 263 ? 9.657 -11.802 4.425 1.00 80.38 263 LEU A C 1
ATOM 2062 O O . LEU A 1 263 ? 9.036 -11.427 5.414 1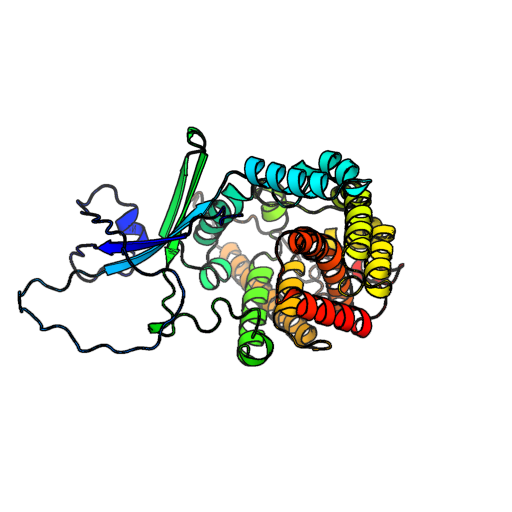.00 80.38 263 LEU A O 1
ATOM 2066 N N . GLU A 1 264 ? 9.594 -13.053 3.968 1.00 82.31 264 GLU A N 1
ATOM 2067 C CA . GLU A 1 264 ? 8.754 -14.088 4.571 1.00 82.31 264 GLU A CA 1
ATOM 2068 C C . GLU A 1 264 ? 9.090 -14.363 6.040 1.00 82.31 264 GLU A C 1
ATOM 2070 O O . GLU A 1 264 ? 8.219 -14.847 6.762 1.00 82.31 264 GLU A O 1
ATOM 2075 N N . ARG A 1 265 ? 10.327 -14.057 6.457 1.00 76.12 265 ARG A N 1
ATOM 2076 C CA . ARG A 1 265 ? 10.850 -14.199 7.825 1.00 76.12 265 ARG A CA 1
ATOM 2077 C C . ARG A 1 265 ? 10.833 -12.888 8.614 1.00 76.12 265 ARG A C 1
ATOM 2079 O O . ARG A 1 265 ? 11.211 -12.882 9.780 1.00 76.12 265 ARG A O 1
ATOM 2086 N N . SER A 1 266 ? 10.480 -11.781 7.971 1.00 71.69 266 SER A N 1
ATOM 2087 C CA . SER A 1 266 ? 10.408 -10.461 8.591 1.00 71.69 266 SER A CA 1
ATOM 2088 C C . SER A 1 266 ? 8.960 -10.104 8.939 1.00 71.69 266 SER A C 1
ATOM 2090 O O . SER A 1 266 ? 8.041 -10.637 8.309 1.00 71.69 266 SER A O 1
ATOM 2092 N N . PRO A 1 267 ? 8.730 -9.160 9.867 1.00 63.22 267 PRO A N 1
ATOM 2093 C CA . PRO A 1 267 ? 7.421 -8.548 10.043 1.00 63.22 267 PRO A CA 1
ATOM 2094 C C . PRO A 1 267 ? 7.026 -7.907 8.711 1.00 63.22 267 PRO A C 1
ATOM 2096 O O . PRO A 1 267 ? 7.701 -6.996 8.229 1.00 63.22 267 PRO A O 1
ATOM 2099 N N . ARG A 1 268 ? 5.970 -8.418 8.071 1.00 70.31 268 ARG A N 1
ATOM 2100 C CA . ARG A 1 268 ? 5.546 -8.062 6.700 1.00 70.31 268 ARG A CA 1
ATOM 2101 C C . ARG A 1 268 ? 4.860 -6.690 6.626 1.00 70.31 268 ARG A C 1
ATOM 2103 O O . ARG A 1 268 ? 3.914 -6.494 5.873 1.00 70.31 268 ARG A O 1
ATOM 2110 N N . THR A 1 269 ? 5.340 -5.747 7.426 1.00 68.19 269 THR A N 1
ATOM 2111 C CA . THR A 1 269 ? 4.679 -4.498 7.808 1.00 68.19 269 THR A CA 1
ATOM 2112 C C . THR A 1 269 ? 5.403 -3.256 7.286 1.00 68.19 269 THR A C 1
ATOM 2114 O O . THR A 1 269 ? 5.204 -2.164 7.789 1.00 68.19 269 THR A O 1
ATOM 2117 N N . LEU A 1 270 ? 6.329 -3.388 6.329 1.00 71.12 270 LEU A N 1
ATOM 2118 C CA . LEU A 1 270 ? 7.063 -2.218 5.816 1.00 71.12 270 LEU A CA 1
ATOM 2119 C C . LEU A 1 270 ? 6.506 -1.667 4.505 1.00 71.12 270 LEU A C 1
ATOM 2121 O O . LEU A 1 270 ? 6.896 -0.579 4.096 1.00 71.12 270 LEU A O 1
ATOM 2125 N N . ARG A 1 271 ? 5.632 -2.400 3.815 1.00 76.38 271 ARG A N 1
ATOM 2126 C CA . ARG A 1 271 ? 5.203 -2.031 2.460 1.00 76.38 271 ARG A CA 1
ATOM 2127 C C . ARG A 1 271 ? 4.366 -0.751 2.427 1.00 76.38 271 ARG A C 1
ATOM 2129 O O . ARG A 1 271 ? 4.590 0.101 1.576 1.00 76.38 271 ARG A O 1
ATOM 2136 N N . ASP A 1 272 ? 3.429 -0.620 3.348 1.00 78.94 272 ASP A N 1
ATOM 2137 C CA . ASP A 1 272 ? 2.555 0.541 3.524 1.00 78.94 272 ASP A CA 1
ATOM 2138 C C . ASP A 1 272 ? 3.336 1.799 3.936 1.00 78.94 272 ASP A C 1
ATOM 2140 O O . ASP A 1 272 ? 3.093 2.879 3.401 1.00 78.94 272 ASP A O 1
ATOM 2144 N N . VAL A 1 273 ? 4.345 1.652 4.801 1.00 83.50 273 VAL A N 1
ATOM 2145 C CA . VAL A 1 273 ? 5.271 2.737 5.162 1.00 83.50 273 VAL A CA 1
ATOM 2146 C C . VAL A 1 273 ? 6.011 3.227 3.926 1.00 83.50 273 VAL A C 1
ATOM 2148 O O . VAL A 1 273 ? 6.144 4.430 3.713 1.00 83.50 273 VAL A O 1
ATOM 2151 N N . VAL A 1 274 ? 6.483 2.297 3.094 1.00 83.62 274 VAL A N 1
ATOM 2152 C CA . VAL A 1 274 ? 7.214 2.647 1.880 1.00 83.62 274 VAL A CA 1
ATOM 2153 C C . VAL A 1 274 ? 6.345 3.388 0.888 1.00 83.62 274 VAL A C 1
ATOM 2155 O O . VAL A 1 274 ? 6.763 4.411 0.345 1.00 83.62 274 VAL A O 1
ATOM 2158 N N . GLU A 1 275 ? 5.140 2.880 0.675 1.00 84.94 275 GLU A N 1
ATOM 2159 C CA . GLU A 1 275 ? 4.154 3.520 -0.173 1.00 84.94 275 GLU A CA 1
ATOM 2160 C C . GLU A 1 275 ? 3.872 4.938 0.332 1.00 84.94 275 GLU A C 1
ATOM 2162 O O . GLU A 1 275 ? 4.121 5.901 -0.392 1.00 84.94 275 GLU A O 1
ATOM 2167 N N . PHE A 1 276 ? 3.489 5.095 1.602 1.00 86.88 276 PHE A N 1
ATOM 2168 C CA . PHE A 1 276 ? 3.244 6.403 2.210 1.00 86.88 276 PHE A CA 1
ATOM 2169 C C . PHE A 1 276 ? 4.411 7.375 1.998 1.00 86.88 276 PHE A C 1
ATOM 2171 O O . PHE A 1 276 ? 4.213 8.482 1.494 1.00 86.88 276 PHE A O 1
ATOM 2178 N N . LEU A 1 277 ? 5.638 6.955 2.316 1.00 85.62 277 LEU A N 1
ATOM 2179 C CA . LEU A 1 277 ? 6.814 7.813 2.206 1.00 85.62 277 LEU A CA 1
ATOM 2180 C C . LEU A 1 277 ? 7.145 8.176 0.753 1.00 85.62 277 LEU A C 1
ATOM 2182 O O . LEU A 1 277 ? 7.545 9.311 0.495 1.00 85.62 277 LEU A O 1
ATOM 2186 N N . ALA A 1 278 ? 6.923 7.279 -0.211 1.00 84.06 278 ALA A N 1
ATOM 2187 C CA . ALA A 1 278 ? 7.047 7.620 -1.627 1.00 84.06 278 ALA A CA 1
ATOM 2188 C C . ALA A 1 278 ? 6.053 8.726 -2.030 1.00 84.06 278 ALA A C 1
ATOM 2190 O O . ALA A 1 278 ? 6.400 9.608 -2.819 1.00 84.06 278 ALA A O 1
ATOM 2191 N N . PHE A 1 279 ? 4.849 8.717 -1.444 1.00 86.19 279 PHE A N 1
ATOM 2192 C CA . PHE A 1 279 ? 3.795 9.698 -1.698 1.00 86.19 279 PHE A CA 1
ATOM 2193 C C . PHE A 1 279 ? 4.026 11.069 -1.072 1.00 86.19 279 PHE A C 1
ATOM 2195 O O . PHE A 1 279 ? 3.745 12.072 -1.737 1.00 86.19 279 PHE A O 1
ATOM 2202 N N . VAL A 1 280 ? 4.539 11.145 0.155 1.00 86.94 280 VAL A N 1
ATOM 2203 C CA . VAL A 1 280 ? 4.597 12.418 0.897 1.00 86.94 280 VAL A CA 1
ATOM 2204 C C . VAL A 1 280 ? 5.983 13.041 0.985 1.00 86.94 280 VAL A C 1
ATOM 2206 O O . VAL A 1 280 ? 6.085 14.251 1.175 1.00 86.94 280 VAL A O 1
ATOM 2209 N N . LEU A 1 281 ? 7.057 12.261 0.838 1.00 84.50 281 LEU A N 1
ATOM 2210 C CA . LEU A 1 281 ? 8.400 12.792 1.040 1.00 84.50 281 LEU A CA 1
ATOM 2211 C C . LEU A 1 281 ? 8.961 13.478 -0.205 1.00 84.50 281 LEU A C 1
ATOM 2213 O O . LEU A 1 281 ? 8.724 13.025 -1.332 1.00 84.50 281 LEU A O 1
ATOM 2217 N N . PRO A 1 282 ? 9.801 14.511 -0.014 1.00 82.06 282 PRO A N 1
ATOM 2218 C CA . PRO A 1 282 ? 10.679 14.956 -1.074 1.00 82.06 282 PRO A CA 1
ATOM 2219 C C . PRO A 1 282 ? 11.698 13.852 -1.416 1.00 82.06 282 PRO A C 1
ATOM 2221 O O . PRO A 1 282 ? 12.112 13.080 -0.536 1.00 82.06 282 PRO A O 1
ATOM 2224 N N . PRO A 1 283 ? 12.148 13.792 -2.680 1.00 78.31 283 PRO A N 1
ATOM 2225 C CA . PRO A 1 283 ? 13.196 12.870 -3.090 1.00 78.31 283 PRO A CA 1
ATOM 2226 C C . PRO A 1 283 ? 14.458 12.997 -2.211 1.00 78.31 283 PRO A C 1
ATOM 2228 O O . PRO A 1 283 ? 14.923 14.100 -1.932 1.00 78.31 283 PRO A O 1
ATOM 2231 N N . GLY A 1 284 ? 15.004 11.863 -1.749 1.00 75.88 284 GLY A N 1
ATOM 2232 C CA . GLY A 1 284 ? 16.213 11.817 -0.904 1.00 75.88 284 GLY A CA 1
ATOM 2233 C C . GLY A 1 284 ? 15.992 12.064 0.596 1.00 75.88 284 GLY A C 1
ATOM 2234 O O . GLY A 1 284 ? 16.956 12.190 1.353 1.00 75.88 284 GLY A O 1
ATOM 2235 N N . SER A 1 285 ? 14.739 12.131 1.047 1.00 83.31 285 SER A N 1
ATOM 2236 C CA . SER A 1 285 ? 14.416 12.278 2.466 1.00 83.31 285 SER A CA 1
ATOM 2237 C C . SER A 1 285 ? 14.838 11.069 3.318 1.00 83.31 285 SER A C 1
ATOM 2239 O O . SER A 1 285 ? 14.778 9.920 2.873 1.00 83.31 285 SER A O 1
ATOM 2241 N N . LYS A 1 286 ? 15.213 11.339 4.577 1.00 84.06 286 LYS A N 1
ATOM 2242 C CA . LYS A 1 286 ? 15.689 10.358 5.568 1.00 84.06 286 LYS A CA 1
ATOM 2243 C C . LYS A 1 286 ? 14.626 9.932 6.591 1.00 84.06 286 LYS A C 1
ATOM 2245 O O . LYS A 1 286 ? 14.972 9.225 7.533 1.00 84.06 286 LYS A O 1
ATOM 2250 N N . GLU A 1 287 ? 13.353 10.293 6.404 1.00 86.81 287 GLU A N 1
ATOM 2251 C CA . GLU A 1 287 ? 12.281 10.014 7.387 1.00 86.81 287 GLU A CA 1
ATOM 2252 C C . GLU A 1 287 ? 12.120 8.526 7.754 1.00 86.81 287 GLU A C 1
ATOM 2254 O O . GLU A 1 287 ? 11.656 8.181 8.840 1.00 86.81 287 GLU A O 1
ATOM 2259 N N . TRP A 1 288 ? 12.609 7.621 6.907 1.00 81.50 288 TRP A N 1
ATOM 2260 C CA . TRP A 1 288 ? 12.733 6.190 7.188 1.00 81.50 288 TRP A CA 1
ATOM 2261 C C . TRP A 1 288 ? 13.376 5.860 8.532 1.00 81.50 288 TRP A C 1
ATOM 2263 O O . TRP A 1 288 ? 12.930 4.938 9.214 1.00 81.50 288 TRP A O 1
ATOM 2273 N N . SER A 1 289 ? 14.418 6.596 8.939 1.00 83.94 289 SER A N 1
ATOM 2274 C CA . SER A 1 289 ? 15.077 6.332 10.221 1.00 83.94 289 SER A CA 1
ATOM 2275 C C . SER A 1 289 ? 14.159 6.588 11.411 1.00 83.94 289 SER A C 1
ATOM 2277 O O . SER A 1 289 ? 14.307 5.931 12.439 1.00 83.94 289 SER A O 1
ATOM 2279 N N . HIS A 1 290 ? 13.195 7.500 11.269 1.00 90.44 290 HIS A N 1
ATOM 2280 C CA . HIS A 1 290 ? 12.235 7.793 12.324 1.00 90.44 290 HIS A CA 1
ATOM 2281 C C . HIS A 1 290 ? 11.203 6.683 12.468 1.00 90.44 290 HIS A C 1
ATOM 2283 O O . HIS A 1 290 ? 10.952 6.259 13.592 1.00 90.44 290 HIS A O 1
ATOM 2289 N N . TYR A 1 291 ? 10.693 6.133 11.360 1.00 89.50 291 TYR A N 1
ATOM 2290 C CA . TYR A 1 291 ? 9.830 4.952 11.426 1.00 89.50 291 TYR A CA 1
ATOM 2291 C C . TYR A 1 291 ? 10.520 3.780 12.136 1.00 89.50 291 TYR A C 1
ATOM 2293 O O . TYR A 1 291 ? 9.919 3.151 13.001 1.00 89.50 291 TYR A O 1
ATOM 2301 N N . ILE A 1 292 ? 11.791 3.510 11.813 1.00 86.31 292 ILE A N 1
ATOM 2302 C CA . ILE A 1 292 ? 12.563 2.428 12.446 1.00 86.31 292 ILE A CA 1
ATOM 2303 C C . ILE A 1 292 ? 12.584 2.596 13.967 1.00 86.31 292 ILE A C 1
ATOM 2305 O O . ILE A 1 292 ? 12.333 1.641 14.703 1.00 86.31 292 ILE A O 1
ATOM 2309 N N . GLU A 1 293 ? 12.861 3.812 14.438 1.00 89.88 293 GLU A N 1
ATOM 2310 C CA . GLU A 1 293 ? 12.912 4.097 15.868 1.00 89.88 293 GLU A CA 1
ATOM 2311 C C . GLU A 1 293 ? 11.526 4.027 16.521 1.00 89.88 293 GLU A C 1
ATOM 2313 O O . GLU A 1 293 ? 11.384 3.421 17.583 1.00 89.88 293 GLU A O 1
ATOM 2318 N N . TYR A 1 294 ? 10.484 4.560 15.877 1.00 93.38 294 TYR A N 1
ATOM 2319 C CA . TYR A 1 294 ? 9.113 4.455 16.380 1.00 93.38 294 TYR A CA 1
ATOM 2320 C C . TYR A 1 294 ? 8.644 3.008 16.465 1.00 93.38 294 TYR A C 1
ATOM 2322 O O . TYR A 1 294 ? 8.114 2.605 17.496 1.00 93.38 294 TYR A O 1
ATOM 2330 N N . HIS A 1 295 ? 8.905 2.200 15.440 1.00 89.81 295 HIS A N 1
ATOM 2331 C CA . HIS A 1 295 ? 8.551 0.786 15.435 1.00 89.81 295 HIS A CA 1
ATOM 2332 C C . HIS A 1 295 ? 9.310 0.019 16.520 1.00 89.81 295 HIS A C 1
ATOM 2334 O O . HIS A 1 295 ? 8.710 -0.759 17.257 1.00 89.81 295 HIS A O 1
ATOM 2340 N N . ARG A 1 296 ? 10.606 0.295 16.714 1.00 87.00 296 ARG A N 1
ATOM 2341 C CA . ARG A 1 296 ? 11.392 -0.292 17.810 1.00 87.00 296 ARG A CA 1
ATOM 2342 C C . ARG A 1 296 ? 10.788 0.028 19.183 1.00 87.00 296 ARG A C 1
ATOM 2344 O O . ARG A 1 296 ? 10.645 -0.872 20.011 1.00 87.00 296 ARG A O 1
ATOM 2351 N N . LEU A 1 297 ? 10.432 1.290 19.429 1.00 91.50 297 LEU A N 1
ATOM 2352 C CA . LEU A 1 297 ? 9.812 1.727 20.685 1.00 91.50 297 LEU A CA 1
ATOM 2353 C C . LEU A 1 297 ? 8.413 1.118 20.877 1.00 91.50 297 LEU A C 1
ATOM 2355 O O . LEU A 1 297 ? 8.089 0.655 21.973 1.00 91.50 297 LEU A O 1
ATOM 2359 N N . ALA A 1 298 ? 7.607 1.063 19.818 1.00 91.44 298 ALA A N 1
ATOM 2360 C CA . ALA A 1 298 ? 6.266 0.488 19.840 1.00 91.44 298 ALA A CA 1
ATOM 2361 C C . ALA A 1 298 ? 6.291 -1.025 20.113 1.00 91.44 298 ALA A C 1
ATOM 2363 O O . ALA A 1 298 ? 5.496 -1.525 20.918 1.00 91.44 298 ALA A O 1
ATOM 2364 N N . LEU A 1 299 ? 7.238 -1.758 19.517 1.00 87.81 299 LEU A N 1
ATOM 2365 C CA . LEU A 1 299 ? 7.432 -3.181 19.796 1.00 87.81 299 LEU A CA 1
ATOM 2366 C C . LEU A 1 299 ? 7.858 -3.418 21.248 1.00 87.81 299 LEU A C 1
ATOM 2368 O O . LEU A 1 299 ? 7.320 -4.307 21.906 1.00 87.81 299 LEU A O 1
ATOM 2372 N N . TRP A 1 300 ? 8.775 -2.600 21.775 1.00 88.25 300 TRP A N 1
ATOM 2373 C CA . TRP A 1 300 ? 9.172 -2.674 23.182 1.00 88.25 300 TRP A CA 1
ATOM 2374 C C . TRP A 1 300 ? 7.969 -2.454 24.106 1.00 88.25 300 TRP A C 1
ATOM 2376 O O . TRP A 1 300 ? 7.729 -3.237 25.025 1.00 88.25 300 TRP A O 1
ATOM 2386 N N . SER A 1 301 ? 7.178 -1.414 23.838 1.00 90.75 301 SER A N 1
ATOM 2387 C CA . SER A 1 301 ? 5.968 -1.105 24.602 1.00 90.75 301 SER A CA 1
ATOM 2388 C C . SER A 1 301 ? 4.952 -2.254 24.558 1.00 90.75 301 SER A C 1
ATOM 2390 O O . SER A 1 301 ? 4.364 -2.609 25.582 1.00 90.75 301 SER A O 1
ATOM 2392 N N . SER A 1 302 ? 4.773 -2.877 23.390 1.00 88.50 302 SER A N 1
ATOM 2393 C CA . SER A 1 302 ? 3.901 -4.044 23.221 1.00 88.50 302 SER A CA 1
ATOM 2394 C C . SER A 1 302 ? 4.403 -5.231 24.033 1.00 88.50 302 SER A C 1
ATOM 2396 O O . SER A 1 302 ? 3.637 -5.800 24.806 1.00 88.50 302 SER A O 1
ATOM 2398 N N . LEU A 1 303 ? 5.699 -5.532 23.971 1.00 86.31 303 LEU A N 1
ATOM 2399 C CA . LEU A 1 303 ? 6.313 -6.601 24.753 1.00 86.31 303 LEU A CA 1
ATOM 2400 C C . LEU A 1 303 ? 6.145 -6.400 26.267 1.00 86.31 303 LEU A C 1
ATOM 2402 O O . LEU A 1 303 ? 5.823 -7.343 26.989 1.00 86.31 303 LEU A O 1
ATOM 2406 N N . GLU A 1 304 ? 6.320 -5.176 26.766 1.00 88.62 304 GLU A N 1
ATOM 2407 C CA . GLU A 1 304 ? 6.076 -4.873 28.179 1.00 88.62 304 GLU A CA 1
ATOM 2408 C C . GLU A 1 304 ? 4.618 -5.097 28.589 1.00 88.62 304 GLU A C 1
ATOM 2410 O O . GLU A 1 304 ? 4.368 -5.622 29.677 1.00 88.62 304 GLU A O 1
ATOM 2415 N N . ARG A 1 305 ? 3.651 -4.744 27.731 1.00 87.12 305 ARG A N 1
ATOM 2416 C CA . ARG A 1 305 ? 2.231 -5.022 27.993 1.00 87.12 305 ARG A CA 1
ATOM 2417 C C . ARG A 1 305 ? 1.967 -6.520 28.096 1.00 87.12 305 ARG A C 1
ATOM 2419 O O . ARG A 1 305 ? 1.296 -6.926 29.044 1.00 87.12 305 ARG A O 1
ATOM 2426 N N . LEU A 1 306 ? 2.515 -7.323 27.181 1.00 83.50 306 LEU A N 1
ATOM 2427 C CA . LEU A 1 306 ? 2.372 -8.785 27.205 1.00 83.50 306 LEU A CA 1
ATOM 2428 C C . LEU A 1 306 ? 2.929 -9.367 28.511 1.00 83.50 306 LEU A C 1
ATOM 2430 O O . LEU A 1 306 ? 2.267 -10.157 29.177 1.00 83.50 306 LEU A O 1
ATOM 2434 N N . ARG A 1 307 ? 4.107 -8.900 28.944 1.00 84.31 307 ARG A N 1
ATOM 2435 C CA . ARG A 1 307 ? 4.733 -9.338 30.203 1.00 84.31 307 ARG A CA 1
ATOM 2436 C C . ARG A 1 307 ? 3.866 -9.058 31.428 1.00 84.31 307 ARG A C 1
ATOM 2438 O O . ARG A 1 307 ? 3.741 -9.931 32.282 1.00 84.31 307 ARG A O 1
ATOM 2445 N N . ARG A 1 308 ? 3.269 -7.864 31.515 1.00 86.62 308 ARG A N 1
ATOM 2446 C CA . ARG A 1 308 ? 2.382 -7.502 32.637 1.00 86.62 308 ARG A CA 1
ATOM 2447 C C . ARG A 1 308 ? 1.139 -8.394 32.670 1.00 86.62 308 ARG A C 1
ATOM 2449 O O . ARG A 1 308 ? 0.829 -8.947 33.717 1.00 86.62 308 ARG A O 1
ATOM 2456 N N . HIS A 1 309 ? 0.507 -8.627 31.518 1.00 83.69 309 HIS A N 1
ATOM 2457 C CA . HIS A 1 309 ? -0.665 -9.505 31.437 1.00 83.69 309 HIS A CA 1
ATOM 2458 C C . HIS A 1 309 ? -0.340 -10.948 31.849 1.00 83.69 309 HIS A C 1
ATOM 2460 O O . HIS A 1 309 ? -1.109 -11.547 32.601 1.00 83.69 309 HIS A O 1
ATOM 2466 N N . SER A 1 310 ? 0.803 -11.493 31.421 1.00 81.12 310 SER A N 1
ATOM 2467 C CA . SER A 1 310 ? 1.237 -12.843 31.806 1.00 81.12 310 SER A CA 1
ATOM 2468 C C . SER A 1 310 ? 1.536 -12.976 33.302 1.00 81.12 310 SER A C 1
ATOM 2470 O O . SER A 1 310 ? 1.237 -14.014 33.889 1.00 81.12 310 SER A O 1
ATOM 2472 N N . ALA A 1 311 ? 2.096 -11.938 33.934 1.00 82.12 311 ALA A N 1
ATOM 2473 C CA . ALA A 1 311 ? 2.342 -11.930 35.376 1.00 82.12 311 ALA A CA 1
ATOM 2474 C C . ALA A 1 311 ? 1.030 -11.946 36.181 1.00 82.12 311 ALA A C 1
ATOM 2476 O O . ALA A 1 311 ? 0.917 -12.697 37.149 1.00 82.12 311 ALA A O 1
ATOM 2477 N N . ASP A 1 312 ? 0.023 -11.191 35.735 1.00 80.56 312 ASP A N 1
ATOM 2478 C CA . ASP A 1 312 ? -1.272 -11.094 36.418 1.00 80.56 312 ASP A CA 1
ATOM 2479 C C . ASP A 1 312 ? -2.122 -12.373 36.266 1.00 80.56 312 ASP A C 1
ATOM 2481 O O . ASP A 1 312 ? -2.838 -12.770 37.188 1.00 80.56 312 ASP A O 1
ATOM 2485 N N . HIS A 1 313 ? -2.018 -13.075 35.130 1.00 70.75 313 HIS A N 1
ATOM 2486 C CA . HIS A 1 313 ? -2.785 -14.306 34.871 1.00 70.75 313 HIS A CA 1
ATOM 2487 C C . HIS A 1 313 ? -2.179 -15.562 35.516 1.00 70.75 313 HIS A C 1
ATOM 2489 O O . HIS A 1 313 ? -2.869 -16.572 35.650 1.00 70.75 313 HIS A O 1
ATOM 2495 N N . GLY A 1 314 ? -0.930 -15.503 35.991 1.00 61.47 314 GLY A N 1
ATOM 2496 C CA . GLY A 1 314 ? -0.281 -16.598 36.721 1.00 61.47 314 GLY A CA 1
ATOM 2497 C C . GLY A 1 314 ? -0.902 -16.928 38.088 1.00 61.47 314 GLY A C 1
ATOM 2498 O O . GLY A 1 314 ? -0.517 -17.925 38.693 1.00 61.47 314 GLY A O 1
ATOM 2499 N N . MET A 1 315 ? -1.861 -16.129 38.578 1.00 56.88 315 MET A N 1
ATOM 2500 C CA . MET A 1 315 ? -2.524 -16.342 39.876 1.00 56.88 315 MET A CA 1
ATOM 2501 C C . MET A 1 315 ? -4.034 -16.620 39.802 1.00 56.88 315 MET A C 1
ATOM 2503 O O . MET A 1 315 ? -4.636 -16.856 40.848 1.00 56.88 315 MET A O 1
ATOM 2507 N N . SER A 1 316 ? -4.665 -16.631 38.621 1.00 52.12 316 SER A N 1
ATOM 2508 C CA . SER A 1 316 ? -6.128 -16.755 38.525 1.00 52.12 316 SER A CA 1
ATOM 2509 C C . SER A 1 316 ? -6.572 -18.002 37.758 1.00 52.12 316 SER A C 1
ATOM 2511 O O . SER A 1 316 ? -6.454 -18.096 36.537 1.00 52.12 316 SER A O 1
ATOM 2513 N N . THR A 1 317 ? -7.109 -18.981 38.488 1.00 46.06 317 THR A N 1
ATOM 2514 C CA . THR A 1 317 ? -7.767 -20.164 37.927 1.00 46.06 317 THR A CA 1
ATOM 2515 C C . THR A 1 317 ? -9.175 -19.825 37.432 1.00 46.06 317 THR A C 1
ATOM 2517 O O . THR A 1 317 ? -10.059 -19.529 38.230 1.00 46.06 317 THR A O 1
ATOM 2520 N N . SER A 1 318 ? -9.370 -19.977 36.119 1.00 51.78 318 SER A N 1
ATOM 2521 C CA . SER A 1 318 ? -10.632 -20.236 35.402 1.00 51.78 318 SER A CA 1
ATOM 2522 C C . SER A 1 318 ? -11.802 -19.248 35.543 1.00 51.78 318 SER A C 1
ATOM 2524 O O . SER A 1 318 ? -12.445 -19.156 36.582 1.00 51.78 318 SER A O 1
ATOM 2526 N N . THR A 1 319 ? -12.239 -18.690 34.412 1.00 45.38 319 THR A N 1
ATOM 2527 C CA . THR A 1 319 ? -13.654 -18.736 33.991 1.00 45.38 319 THR A CA 1
ATOM 2528 C C . THR A 1 319 ? -13.743 -18.528 32.478 1.00 45.38 319 THR A C 1
ATOM 2530 O O . THR A 1 319 ? -13.122 -17.636 31.907 1.00 45.38 319 THR A O 1
ATOM 2533 N N . SER A 1 320 ? -14.477 -19.417 31.816 1.00 46.81 320 SER A N 1
ATOM 2534 C CA . SER A 1 320 ? -14.618 -19.519 30.365 1.00 46.81 320 SER A CA 1
ATOM 2535 C C . SER A 1 320 ? -15.574 -18.460 29.817 1.00 46.81 320 SER A C 1
ATOM 2537 O O . SER A 1 320 ? -16.782 -18.556 30.033 1.00 46.81 320 SER A O 1
ATOM 2539 N N . THR A 1 321 ? -15.053 -17.504 29.050 1.00 43.06 321 THR A N 1
ATOM 2540 C CA . THR A 1 321 ? -15.864 -16.708 28.119 1.00 43.06 321 THR A CA 1
ATOM 2541 C C . THR A 1 321 ? -15.180 -16.731 26.759 1.00 43.06 321 THR A C 1
ATOM 2543 O O . THR A 1 321 ? -13.973 -16.517 26.673 1.00 43.06 321 THR A O 1
ATOM 2546 N N . THR A 1 322 ? -15.941 -17.047 25.713 1.00 40.41 322 THR A N 1
ATOM 2547 C CA . THR A 1 322 ? -15.493 -17.239 24.326 1.00 40.41 322 THR A CA 1
ATOM 2548 C C . THR A 1 322 ? -15.111 -15.908 23.670 1.00 40.41 322 THR A C 1
ATOM 2550 O O . THR A 1 322 ? -15.766 -15.442 22.744 1.00 40.41 322 THR A O 1
ATOM 2553 N N . THR A 1 323 ? -14.065 -15.262 24.169 1.00 50.25 323 THR A N 1
ATOM 2554 C CA . THR A 1 323 ? -13.364 -14.198 23.447 1.00 50.25 323 THR A CA 1
ATOM 2555 C C . THR A 1 323 ? -12.316 -14.878 22.574 1.00 50.25 323 THR A C 1
ATOM 2557 O O . THR A 1 323 ? -11.656 -15.805 23.053 1.00 50.25 323 THR A O 1
ATOM 2560 N N . ILE A 1 324 ? -12.155 -14.445 21.315 1.00 49.38 324 ILE A N 1
ATOM 2561 C CA . ILE A 1 324 ? -10.996 -14.805 20.483 1.00 49.38 324 ILE A CA 1
ATOM 2562 C C . ILE A 1 324 ? -9.767 -14.375 21.279 1.00 49.38 324 ILE A C 1
ATOM 2564 O O . ILE A 1 324 ? -9.382 -13.210 21.312 1.00 49.38 324 ILE A O 1
ATOM 2568 N N . THR A 1 325 ? -9.225 -15.317 22.037 1.00 50.12 325 THR A N 1
ATOM 2569 C CA . THR A 1 325 ? -8.046 -15.093 22.845 1.00 50.12 325 THR A CA 1
ATOM 2570 C C . THR A 1 325 ? -6.929 -15.315 21.860 1.00 50.12 325 THR A C 1
ATOM 2572 O O . THR A 1 325 ? -6.725 -16.453 21.441 1.00 50.12 325 THR A O 1
ATOM 2575 N N . MET A 1 326 ? -6.266 -14.239 21.429 1.00 55.91 326 MET A N 1
ATOM 2576 C CA . MET A 1 326 ? -5.017 -14.372 20.688 1.00 55.91 326 MET A CA 1
ATOM 2577 C C . MET A 1 326 ? -4.129 -15.281 21.533 1.00 55.91 326 MET A C 1
ATOM 2579 O O . MET A 1 326 ? -3.707 -14.877 22.619 1.00 55.91 326 MET A O 1
ATOM 2583 N N . GLN A 1 327 ? -3.964 -16.541 21.118 1.00 53.41 327 GLN A N 1
ATOM 2584 C CA . GLN A 1 327 ? -3.166 -17.503 21.864 1.00 53.41 327 GLN A CA 1
ATOM 2585 C C . GLN A 1 327 ? -1.745 -16.965 21.864 1.00 53.41 327 GLN A C 1
ATOM 2587 O O . GLN A 1 327 ? -1.056 -17.008 20.848 1.00 53.41 327 GLN A O 1
ATOM 2592 N N . GLN A 1 328 ? -1.346 -16.374 22.988 1.00 56.44 328 GLN A N 1
ATOM 2593 C CA . GLN A 1 328 ? -0.060 -15.713 23.069 1.00 56.44 328 GLN A CA 1
ATOM 2594 C C . GLN A 1 328 ? 1.028 -16.778 23.120 1.00 56.44 328 GLN A C 1
ATOM 2596 O O . GLN A 1 328 ? 0.971 -17.662 23.983 1.00 56.44 328 GLN A O 1
ATOM 2601 N N . PRO A 1 329 ? 2.021 -16.725 22.222 1.00 58.03 329 PRO A N 1
ATOM 2602 C CA . PRO A 1 329 ? 3.142 -17.635 22.314 1.00 58.03 329 PRO A CA 1
ATOM 2603 C C . PRO A 1 329 ? 3.900 -17.371 23.623 1.00 58.03 329 PRO A C 1
ATOM 2605 O O . PRO A 1 329 ? 4.099 -16.226 24.035 1.00 58.03 329 PRO A O 1
ATOM 2608 N N . LEU A 1 330 ? 4.325 -18.442 24.293 1.00 57.03 330 LEU A N 1
ATOM 2609 C CA . LEU A 1 330 ? 5.191 -18.373 25.472 1.00 57.03 330 LEU A CA 1
ATOM 2610 C C . LEU A 1 330 ? 6.623 -18.023 25.033 1.00 57.03 330 LEU A C 1
ATOM 2612 O O . LEU A 1 330 ? 7.478 -18.899 24.935 1.00 57.03 330 LEU A O 1
ATOM 2616 N N . TRP A 1 331 ? 6.883 -16.750 24.741 1.00 60.28 331 TRP A N 1
ATOM 2617 C CA . TRP A 1 331 ? 8.227 -16.261 24.417 1.00 60.28 331 TRP A CA 1
ATOM 2618 C C . TRP A 1 331 ? 9.092 -16.170 25.683 1.00 60.28 331 TRP A C 1
ATOM 2620 O O . TRP A 1 331 ? 8.662 -15.586 26.685 1.00 60.28 331 TRP A O 1
ATOM 2630 N N . ARG A 1 332 ? 10.328 -16.692 25.662 1.00 57.78 332 ARG A N 1
ATOM 2631 C CA . ARG A 1 332 ? 11.319 -16.364 26.701 1.00 57.78 332 ARG A CA 1
ATOM 2632 C C . ARG A 1 332 ? 11.921 -14.991 26.408 1.00 57.78 332 ARG A C 1
ATOM 2634 O O . ARG A 1 332 ? 11.986 -14.550 25.266 1.00 57.78 332 ARG A O 1
ATOM 2641 N N . GLN A 1 333 ? 12.371 -14.298 27.455 1.00 52.22 333 GLN A N 1
ATOM 2642 C CA . GLN A 1 333 ? 12.915 -12.936 27.365 1.00 52.22 333 GLN A CA 1
ATOM 2643 C C . GLN A 1 333 ? 14.080 -12.798 26.367 1.00 52.22 333 GLN A C 1
ATOM 2645 O O . GLN A 1 333 ? 14.236 -11.726 25.787 1.00 52.22 333 GLN A O 1
ATOM 2650 N N . ASP A 1 334 ? 14.832 -13.876 26.141 1.00 59.19 334 ASP A N 1
ATOM 2651 C CA . ASP A 1 334 ? 15.985 -13.915 25.237 1.00 59.19 334 ASP A CA 1
ATOM 2652 C C . ASP A 1 334 ? 15.613 -14.217 23.771 1.00 59.19 334 ASP A C 1
ATOM 2654 O O . ASP A 1 334 ? 16.480 -14.169 22.901 1.00 59.19 334 ASP A O 1
ATOM 2658 N N . ASP A 1 335 ? 14.341 -14.513 23.476 1.00 68.62 335 ASP A N 1
ATOM 2659 C CA . ASP A 1 335 ? 13.919 -14.957 22.141 1.00 68.62 335 ASP A CA 1
ATOM 2660 C C . ASP A 1 335 ? 13.645 -13.797 21.170 1.00 68.62 335 ASP A C 1
ATOM 2662 O O . ASP A 1 335 ? 13.662 -14.008 19.958 1.00 68.62 335 ASP A O 1
ATOM 2666 N N . ILE A 1 336 ? 13.413 -12.578 21.676 1.00 68.50 336 ILE A N 1
ATOM 2667 C CA . ILE A 1 336 ? 13.007 -11.432 20.849 1.00 68.50 336 ILE A CA 1
ATOM 2668 C C . ILE A 1 336 ? 14.218 -10.551 20.551 1.00 68.50 336 ILE A C 1
ATOM 2670 O O . ILE A 1 336 ? 14.679 -9.773 21.392 1.00 68.50 336 ILE A O 1
ATOM 2674 N N . ARG A 1 337 ? 14.709 -10.635 19.311 1.00 77.31 337 ARG A N 1
ATOM 2675 C CA . ARG A 1 337 ? 15.755 -9.751 18.789 1.00 77.31 337 ARG A CA 1
ATOM 2676 C C . ARG A 1 337 ? 15.122 -8.653 17.941 1.00 77.31 337 ARG A C 1
ATOM 2678 O O . ARG A 1 337 ? 14.581 -8.920 16.871 1.00 77.31 337 ARG A O 1
ATOM 2685 N N . PHE A 1 338 ? 15.281 -7.399 18.359 1.00 75.00 338 PHE A N 1
ATOM 2686 C CA . PHE A 1 338 ? 14.923 -6.270 17.502 1.00 75.00 338 PHE A CA 1
ATOM 2687 C C . PHE A 1 338 ? 15.886 -6.160 16.316 1.00 75.00 338 PHE A C 1
ATOM 2689 O O . PHE A 1 338 ? 17.102 -6.260 16.520 1.00 75.00 338 PHE A O 1
ATOM 2696 N N . PRO A 1 339 ? 15.381 -5.913 15.094 1.00 77.12 339 PRO A N 1
ATOM 2697 C CA . PRO A 1 339 ? 16.253 -5.748 13.953 1.00 77.12 339 PRO A CA 1
ATOM 2698 C C . PRO A 1 339 ? 17.153 -4.524 14.117 1.00 77.12 339 PRO A C 1
ATOM 2700 O O . PRO A 1 339 ? 16.753 -3.494 14.665 1.00 77.12 339 PRO A O 1
ATOM 2703 N N . THR A 1 340 ? 18.379 -4.620 13.616 1.00 82.19 340 THR A N 1
ATOM 2704 C CA . THR A 1 340 ? 19.287 -3.471 13.544 1.00 82.19 340 THR A CA 1
ATOM 2705 C C . THR A 1 340 ? 18.767 -2.441 12.539 1.00 82.19 340 THR A C 1
ATOM 2707 O O . THR A 1 340 ? 18.038 -2.777 11.606 1.00 82.19 340 THR A O 1
ATOM 2710 N N . GLN A 1 341 ? 19.192 -1.178 12.654 1.00 83.00 341 GLN A N 1
ATOM 2711 C CA . GLN A 1 341 ? 18.850 -0.147 11.661 1.00 83.00 341 GLN A CA 1
ATOM 2712 C C . GLN A 1 341 ? 19.196 -0.588 10.229 1.00 83.00 341 GLN A C 1
ATOM 2714 O O . GLN A 1 341 ? 18.459 -0.313 9.288 1.00 83.00 341 GLN A O 1
ATOM 2719 N N . ARG A 1 342 ? 20.309 -1.310 10.067 1.00 83.44 342 ARG A N 1
ATOM 2720 C CA . ARG A 1 342 ? 20.732 -1.849 8.776 1.00 83.44 342 ARG A CA 1
ATOM 2721 C C . ARG A 1 342 ? 19.780 -2.923 8.249 1.00 83.44 342 ARG A C 1
ATOM 2723 O O . ARG A 1 342 ? 19.440 -2.877 7.075 1.00 83.44 342 ARG A O 1
ATOM 2730 N N . GLU A 1 343 ? 19.344 -3.846 9.105 1.00 81.44 343 GLU A N 1
ATOM 2731 C CA . GLU A 1 343 ? 18.346 -4.867 8.752 1.00 81.44 343 GLU A CA 1
ATOM 2732 C C . GLU A 1 343 ? 17.040 -4.220 8.289 1.00 81.44 343 GLU A C 1
ATOM 2734 O O . GLU A 1 343 ? 16.530 -4.570 7.229 1.00 81.44 343 GLU A O 1
ATOM 2739 N N . TYR A 1 344 ? 16.549 -3.213 9.017 1.00 82.06 344 TYR A N 1
ATOM 2740 C CA . TYR A 1 344 ? 15.371 -2.454 8.598 1.00 82.06 344 TYR A CA 1
ATOM 2741 C C . TYR A 1 344 ? 15.553 -1.778 7.242 1.00 82.06 344 TYR A C 1
ATOM 2743 O O . TYR A 1 344 ? 14.655 -1.844 6.409 1.00 82.06 344 TYR A O 1
ATOM 2751 N N . LEU A 1 345 ? 16.701 -1.135 7.008 1.00 83.19 345 LEU A N 1
ATOM 2752 C CA . LEU A 1 345 ? 16.978 -0.484 5.729 1.00 83.19 345 LEU A CA 1
ATOM 2753 C C . LEU A 1 345 ? 17.000 -1.487 4.576 1.00 83.19 345 LEU A C 1
ATOM 2755 O O . LEU A 1 345 ? 16.522 -1.168 3.493 1.00 83.19 345 LEU A O 1
ATOM 2759 N N . ASP A 1 346 ? 17.530 -2.690 4.782 1.00 83.94 346 ASP A N 1
ATOM 2760 C CA . ASP A 1 346 ? 17.541 -3.704 3.732 1.00 83.94 346 ASP A CA 1
ATOM 2761 C C . ASP A 1 346 ? 16.126 -4.250 3.449 1.00 83.94 346 ASP A C 1
ATOM 2763 O O . ASP A 1 346 ? 15.761 -4.387 2.283 1.00 83.94 346 ASP A O 1
ATOM 2767 N N . VAL A 1 347 ? 15.286 -4.460 4.471 1.00 82.94 347 VAL A N 1
ATOM 2768 C CA . VAL A 1 347 ? 13.865 -4.825 4.276 1.00 82.94 347 VAL A CA 1
ATOM 2769 C C . VAL A 1 347 ? 13.093 -3.683 3.598 1.00 82.94 347 VAL A C 1
ATOM 2771 O O . VAL A 1 347 ? 12.330 -3.930 2.665 1.00 82.94 347 VAL A O 1
ATOM 2774 N N . ALA A 1 348 ? 13.329 -2.428 3.992 1.00 85.06 348 ALA A N 1
ATOM 2775 C CA . ALA A 1 348 ? 12.696 -1.253 3.391 1.00 85.06 348 ALA A CA 1
ATOM 2776 C C . ALA A 1 348 ? 13.051 -1.100 1.903 1.00 85.06 348 ALA A C 1
ATOM 2778 O O . ALA A 1 348 ? 12.172 -0.804 1.099 1.00 85.06 348 ALA A O 1
ATOM 2779 N N . LYS A 1 349 ? 14.302 -1.376 1.508 1.00 87.62 349 LYS A N 1
ATOM 2780 C CA . LYS A 1 349 ? 14.702 -1.412 0.089 1.00 87.62 349 LYS A CA 1
ATOM 2781 C C . LYS A 1 349 ? 13.932 -2.459 -0.697 1.00 87.62 349 LYS A C 1
ATOM 2783 O O . LYS A 1 349 ? 13.473 -2.185 -1.801 1.00 87.62 349 LYS A O 1
ATOM 2788 N N . VAL A 1 350 ? 13.808 -3.664 -0.144 1.00 88.75 350 VAL A N 1
ATOM 2789 C CA . VAL A 1 350 ? 13.064 -4.744 -0.797 1.00 88.75 350 VAL A CA 1
ATOM 2790 C C . VAL A 1 350 ? 11.595 -4.350 -0.949 1.00 88.75 350 VAL A C 1
ATOM 2792 O O . VAL A 1 350 ? 11.033 -4.526 -2.025 1.00 88.75 350 VAL A O 1
ATOM 2795 N N . ALA A 1 351 ? 10.993 -3.767 0.088 1.00 88.38 351 ALA A N 1
ATOM 2796 C CA . ALA A 1 351 ? 9.615 -3.294 0.049 1.00 88.38 351 ALA A CA 1
ATOM 2797 C C . ALA A 1 351 ? 9.416 -2.103 -0.918 1.00 88.38 351 ALA A C 1
ATOM 2799 O O . ALA A 1 351 ? 8.384 -2.029 -1.579 1.00 88.38 351 ALA A O 1
ATOM 2800 N N . LEU A 1 352 ? 10.414 -1.225 -1.084 1.00 89.75 352 LEU A N 1
ATOM 2801 C CA . LEU A 1 352 ? 10.422 -0.167 -2.106 1.00 89.75 352 LEU A CA 1
ATOM 2802 C C . LEU A 1 352 ? 10.445 -0.726 -3.520 1.00 89.75 352 LEU A C 1
ATOM 2804 O O . LEU A 1 352 ? 9.685 -0.268 -4.371 1.00 89.75 352 LEU A O 1
ATOM 2808 N N . MET A 1 353 ? 11.280 -1.732 -3.766 1.00 92.12 353 MET A N 1
ATOM 2809 C CA . MET A 1 353 ? 11.331 -2.386 -5.069 1.00 92.12 353 MET A CA 1
ATOM 2810 C C . MET A 1 353 ? 10.078 -3.227 -5.347 1.00 92.12 353 MET A C 1
ATOM 2812 O O . MET A 1 353 ? 9.613 -3.255 -6.485 1.00 92.12 353 MET A O 1
ATOM 2816 N N . ASP A 1 354 ? 9.477 -3.846 -4.327 1.00 90.38 354 ASP A N 1
ATOM 2817 C CA . ASP A 1 354 ? 8.162 -4.493 -4.441 1.00 90.38 354 ASP A CA 1
ATOM 2818 C C . ASP A 1 354 ? 7.074 -3.473 -4.813 1.00 90.38 354 ASP A C 1
ATOM 2820 O O . ASP A 1 354 ? 6.351 -3.648 -5.793 1.00 90.38 354 ASP A O 1
ATOM 2824 N N . PHE A 1 355 ? 7.010 -2.346 -4.096 1.00 91.19 355 PHE A N 1
ATOM 2825 C CA . PHE A 1 355 ? 6.091 -1.252 -4.407 1.00 91.19 355 PHE A CA 1
ATOM 2826 C C . PHE A 1 355 ? 6.280 -0.731 -5.841 1.00 91.19 355 PHE A C 1
ATOM 2828 O O . PHE A 1 355 ? 5.298 -0.596 -6.578 1.00 91.19 355 PHE A O 1
ATOM 2835 N N . ALA A 1 356 ? 7.526 -0.493 -6.258 1.00 92.56 356 ALA A N 1
ATOM 2836 C CA . ALA A 1 356 ? 7.844 -0.025 -7.602 1.00 92.56 356 ALA A CA 1
ATOM 2837 C C . ALA A 1 356 ? 7.445 -1.042 -8.682 1.00 92.56 356 ALA A C 1
ATOM 2839 O O . ALA A 1 356 ? 6.750 -0.690 -9.634 1.00 92.56 356 ALA A O 1
ATOM 2840 N N . SER A 1 357 ? 7.837 -2.307 -8.514 1.00 92.12 357 SER A N 1
ATOM 2841 C CA . SER A 1 357 ? 7.584 -3.363 -9.499 1.00 92.12 357 SER A CA 1
ATOM 2842 C C . SER A 1 357 ? 6.099 -3.679 -9.674 1.00 92.12 357 SER A C 1
ATOM 2844 O O . SER A 1 357 ? 5.668 -3.896 -10.803 1.00 92.12 357 SER A O 1
ATOM 2846 N N . LEU A 1 358 ? 5.311 -3.647 -8.596 1.00 89.44 358 LEU A N 1
ATOM 2847 C CA . LEU A 1 358 ? 3.891 -3.993 -8.624 1.00 89.44 358 LEU A CA 1
ATOM 2848 C C . LEU A 1 358 ? 2.985 -2.766 -8.779 1.00 89.44 358 LEU A C 1
ATOM 2850 O O . LEU A 1 358 ? 2.253 -2.643 -9.761 1.00 89.44 358 LEU A O 1
ATOM 2854 N N . ARG A 1 359 ? 2.982 -1.858 -7.796 1.00 90.25 359 ARG A N 1
ATOM 2855 C CA . ARG A 1 359 ? 1.998 -0.763 -7.740 1.00 90.25 359 ARG A CA 1
ATOM 2856 C C . ARG A 1 359 ? 2.328 0.327 -8.743 1.00 90.25 359 ARG A C 1
ATOM 2858 O O . ARG A 1 359 ? 1.445 0.711 -9.507 1.00 90.25 359 ARG A O 1
ATOM 2865 N N . LEU A 1 360 ? 3.576 0.798 -8.780 1.00 92.81 360 LEU A N 1
ATOM 2866 C CA . LEU A 1 360 ? 3.950 1.856 -9.721 1.00 92.81 360 LEU A CA 1
ATOM 2867 C C . LEU A 1 360 ? 3.892 1.377 -11.165 1.00 92.81 360 LEU A C 1
ATOM 2869 O O . LEU A 1 360 ? 3.393 2.121 -12.005 1.00 92.81 360 LEU A O 1
ATOM 2873 N N . SER A 1 361 ? 4.293 0.136 -11.450 1.00 94.06 361 SER A N 1
ATOM 2874 C CA . SER A 1 361 ? 4.101 -0.430 -12.786 1.00 94.06 361 SER A CA 1
ATOM 2875 C C . SER A 1 361 ? 2.621 -0.479 -13.180 1.00 94.06 361 SER A C 1
ATOM 2877 O O . SER A 1 361 ? 2.280 -0.114 -14.302 1.00 94.06 361 SER A O 1
ATOM 2879 N N . MET A 1 362 ? 1.719 -0.869 -12.273 1.00 93.19 362 MET A N 1
ATOM 2880 C CA . MET A 1 362 ? 0.274 -0.891 -12.555 1.00 93.19 362 MET A CA 1
ATOM 2881 C C . MET A 1 362 ? -0.306 0.514 -12.768 1.00 93.19 362 MET A C 1
ATOM 2883 O O . MET A 1 362 ? -1.136 0.730 -13.657 1.00 93.19 362 MET A O 1
ATOM 2887 N N . ILE A 1 363 ? 0.151 1.491 -11.980 1.00 93.31 363 ILE A N 1
ATOM 2888 C CA . ILE A 1 363 ? -0.202 2.901 -12.170 1.00 93.31 363 ILE A CA 1
ATOM 2889 C C . ILE A 1 363 ? 0.344 3.404 -13.512 1.00 93.31 363 ILE A C 1
ATOM 2891 O O . ILE A 1 363 ? -0.362 4.131 -14.202 1.00 93.31 363 ILE A O 1
ATOM 2895 N N . GLY A 1 364 ? 1.543 2.984 -13.920 1.00 95.25 364 GLY A N 1
ATOM 2896 C CA . GLY A 1 364 ? 2.123 3.279 -15.231 1.00 95.25 364 GLY A CA 1
ATOM 2897 C C . GLY A 1 364 ? 1.250 2.786 -16.385 1.00 95.25 364 GLY A C 1
ATOM 2898 O O . GLY A 1 364 ? 0.910 3.575 -17.267 1.00 95.25 364 GLY A O 1
ATOM 2899 N N . ILE A 1 365 ? 0.784 1.533 -16.316 1.00 94.81 365 ILE A N 1
ATOM 2900 C CA . ILE A 1 365 ? -0.141 0.964 -17.307 1.00 94.81 365 ILE A CA 1
ATOM 2901 C C . ILE A 1 365 ? -1.443 1.770 -17.340 1.00 94.81 365 ILE A C 1
ATOM 2903 O O . ILE A 1 365 ? -1.927 2.149 -18.405 1.00 94.81 365 ILE A O 1
ATOM 2907 N N . SER A 1 366 ? -1.993 2.095 -16.168 1.00 92.44 366 SER A N 1
ATOM 2908 C CA . SER A 1 366 ? -3.209 2.912 -16.057 1.00 92.44 366 SER A CA 1
ATOM 2909 C C . SER A 1 366 ? -3.009 4.327 -16.616 1.00 92.44 366 SER A C 1
ATOM 2911 O O . SER A 1 366 ? -3.914 4.887 -17.239 1.00 92.44 366 SER A O 1
ATOM 2913 N N . ASN A 1 367 ? -1.812 4.893 -16.445 1.00 94.19 367 ASN A N 1
ATOM 2914 C CA . ASN A 1 367 ? -1.439 6.223 -16.913 1.00 94.19 367 ASN A CA 1
ATOM 2915 C C . ASN A 1 367 ? -1.447 6.335 -18.446 1.00 94.19 367 ASN A C 1
ATOM 2917 O O . ASN A 1 367 ? -1.668 7.425 -18.968 1.00 94.19 367 ASN A O 1
ATOM 2921 N N . SER A 1 368 ? -1.292 5.222 -19.172 1.00 92.50 368 SER A N 1
ATOM 2922 C CA . SER A 1 368 ? -1.491 5.176 -20.628 1.00 92.50 368 SER A CA 1
ATOM 2923 C C . SER A 1 368 ? -2.951 5.393 -21.054 1.00 92.50 368 SER A C 1
ATOM 2925 O O . SER A 1 368 ? -3.195 5.784 -22.192 1.00 92.50 368 SER A O 1
ATOM 2927 N N . PHE A 1 369 ? -3.921 5.171 -20.160 1.00 92.50 369 PHE A N 1
ATOM 2928 C CA . PHE A 1 369 ? -5.352 5.383 -20.425 1.00 92.50 369 PHE A CA 1
ATOM 2929 C C . PHE A 1 369 ? -5.890 6.675 -19.806 1.00 92.50 369 PHE A C 1
ATOM 2931 O O . PHE A 1 369 ? -6.802 7.299 -20.351 1.00 92.50 369 PHE A O 1
ATOM 2938 N N . LYS A 1 370 ? -5.357 7.067 -18.646 1.00 92.56 370 LYS A N 1
ATOM 2939 C CA . LYS A 1 370 ? -5.721 8.298 -17.945 1.00 92.56 370 LYS A CA 1
ATOM 2940 C C . LYS A 1 370 ? -4.494 8.866 -17.251 1.00 92.56 370 LYS A C 1
ATOM 2942 O O . LYS A 1 370 ? -4.030 8.288 -16.274 1.00 92.56 370 LYS A O 1
ATOM 2947 N N . THR A 1 371 ? -4.033 10.025 -17.710 1.00 93.88 371 THR A N 1
ATOM 2948 C CA . THR A 1 371 ? -2.881 10.709 -17.121 1.00 93.88 371 THR A CA 1
ATOM 2949 C C . THR A 1 371 ? -3.069 10.944 -15.623 1.00 93.88 371 THR A C 1
ATOM 2951 O O . THR A 1 371 ? -4.092 11.471 -15.180 1.00 93.88 371 THR A O 1
ATOM 2954 N N . VAL A 1 372 ? -2.048 10.577 -14.857 1.00 92.69 372 VAL A N 1
ATOM 2955 C CA . VAL A 1 372 ? -1.942 10.738 -13.411 1.00 92.69 372 VAL A CA 1
ATOM 2956 C C . VAL A 1 372 ? -0.913 11.834 -13.132 1.00 92.69 372 VAL A C 1
ATOM 2958 O O . VAL A 1 372 ? 0.289 11.624 -13.279 1.00 92.69 372 VAL A O 1
ATOM 2961 N N . SER A 1 373 ? -1.381 13.018 -12.737 1.00 93.56 373 SER A N 1
ATOM 2962 C CA . SER A 1 373 ? -0.556 14.228 -12.567 1.00 93.56 373 SER A CA 1
ATOM 2963 C C . SER A 1 373 ? 0.576 14.072 -11.554 1.00 93.56 373 SER A C 1
ATOM 2965 O O . SER A 1 373 ? 1.665 14.599 -11.765 1.00 93.56 373 SER A O 1
ATOM 2967 N N . TRP A 1 374 ? 0.345 13.323 -10.477 1.00 93.38 374 TRP A N 1
ATOM 2968 C CA . TRP A 1 374 ? 1.333 13.115 -9.422 1.00 93.38 374 TRP A CA 1
ATOM 2969 C C . TRP A 1 374 ? 2.362 12.024 -9.737 1.00 93.38 374 TRP A C 1
ATOM 2971 O O . TRP A 1 374 ? 3.385 11.962 -9.058 1.00 93.38 374 TRP A O 1
ATOM 2981 N N . LEU A 1 375 ? 2.136 11.169 -10.742 1.00 94.88 375 LEU A N 1
ATOM 2982 C CA . LEU A 1 375 ? 2.997 10.012 -11.018 1.00 94.88 375 LEU A CA 1
ATOM 2983 C C . LEU A 1 375 ? 4.479 10.378 -11.239 1.00 94.88 375 LEU A C 1
ATOM 2985 O O . LEU A 1 375 ? 5.321 9.722 -10.623 1.00 94.88 375 LEU A O 1
ATOM 2989 N N . PRO A 1 376 ? 4.837 11.419 -12.023 1.00 95.00 376 PRO A N 1
ATOM 2990 C CA . PRO A 1 376 ? 6.240 11.789 -12.225 1.00 95.00 376 PRO A CA 1
ATOM 2991 C C . PRO A 1 376 ? 6.970 12.060 -10.904 1.00 95.00 376 PRO A C 1
ATOM 2993 O O . PRO A 1 376 ? 8.046 11.521 -10.662 1.00 95.00 376 PRO A O 1
ATOM 2996 N N . ARG A 1 377 ? 6.326 12.803 -9.994 1.00 93.62 377 ARG A N 1
ATOM 2997 C CA . ARG A 1 377 ? 6.879 13.133 -8.674 1.00 93.62 377 ARG A CA 1
ATOM 2998 C C . ARG A 1 377 ? 7.140 11.884 -7.831 1.00 93.62 377 ARG A C 1
ATOM 3000 O O . ARG A 1 377 ? 8.160 11.807 -7.150 1.00 93.62 377 ARG A O 1
ATOM 3007 N N . ILE A 1 378 ? 6.223 10.916 -7.860 1.00 93.62 378 ILE A N 1
ATOM 3008 C CA . ILE A 1 378 ? 6.383 9.659 -7.116 1.00 93.62 378 ILE A CA 1
ATOM 3009 C C . ILE A 1 378 ? 7.543 8.842 -7.679 1.00 93.62 378 ILE A C 1
ATOM 3011 O O . ILE A 1 378 ? 8.355 8.331 -6.911 1.00 93.62 378 ILE A O 1
ATOM 3015 N N . LEU A 1 379 ? 7.666 8.763 -9.006 1.00 94.44 379 LEU A N 1
ATOM 3016 C CA . LEU A 1 379 ? 8.769 8.056 -9.659 1.00 94.44 379 LEU A CA 1
ATOM 3017 C C . LEU A 1 379 ? 10.121 8.701 -9.329 1.00 94.44 379 LEU A C 1
ATOM 3019 O O . LEU A 1 379 ? 11.067 7.986 -9.005 1.00 94.44 379 LEU A O 1
ATOM 3023 N N . ASP A 1 380 ? 10.202 10.031 -9.295 1.00 92.62 380 ASP A N 1
ATOM 3024 C CA . ASP A 1 380 ? 11.418 10.748 -8.890 1.00 92.62 380 ASP A CA 1
ATOM 3025 C C . ASP A 1 380 ? 11.779 10.521 -7.417 1.00 92.62 380 ASP A C 1
ATOM 3027 O O . ASP A 1 380 ? 12.959 10.357 -7.077 1.00 92.62 380 ASP A O 1
ATOM 3031 N N . SER A 1 381 ? 10.768 10.451 -6.544 1.00 91.25 381 SER A N 1
ATOM 3032 C CA . SER A 1 381 ? 10.956 10.083 -5.139 1.00 91.25 381 SER A CA 1
ATOM 3033 C C . SER A 1 381 ? 11.532 8.672 -5.029 1.00 91.25 381 SER A C 1
ATOM 3035 O O . SER A 1 381 ? 12.588 8.486 -4.423 1.00 91.25 381 SER A O 1
ATOM 3037 N N . VAL A 1 382 ? 10.924 7.691 -5.702 1.00 91.75 382 VAL A N 1
ATOM 3038 C CA . VAL A 1 382 ? 11.385 6.295 -5.694 1.00 91.75 382 VAL A CA 1
ATOM 3039 C C . VAL A 1 382 ? 12.796 6.155 -6.264 1.00 91.75 382 VAL A C 1
ATOM 3041 O O . VAL A 1 382 ? 13.634 5.534 -5.614 1.00 91.75 382 VAL A O 1
ATOM 3044 N N . ARG A 1 383 ? 13.112 6.781 -7.405 1.00 91.81 383 ARG A N 1
ATOM 3045 C CA . ARG A 1 383 ? 14.479 6.802 -7.961 1.00 91.81 383 ARG A CA 1
ATOM 3046 C C . ARG A 1 383 ? 15.495 7.302 -6.945 1.00 91.81 383 ARG A C 1
ATOM 3048 O O . ARG A 1 383 ? 16.510 6.654 -6.702 1.00 91.81 383 ARG A O 1
ATOM 3055 N N . SER A 1 384 ? 15.210 8.445 -6.331 1.00 90.75 384 SER A N 1
ATOM 3056 C CA . SER A 1 384 ? 16.119 9.065 -5.366 1.00 90.75 384 SER A CA 1
ATOM 3057 C C . SER A 1 384 ? 16.301 8.200 -4.123 1.00 90.75 384 SER A C 1
ATOM 3059 O O . SER A 1 384 ? 17.409 8.104 -3.599 1.00 90.75 384 SER A O 1
ATOM 3061 N N . GLN A 1 385 ? 15.239 7.527 -3.675 1.00 88.06 385 GLN A N 1
ATOM 3062 C CA . GLN A 1 385 ? 15.306 6.575 -2.569 1.00 88.06 385 GLN A CA 1
ATOM 3063 C C . GLN A 1 385 ? 16.136 5.338 -2.939 1.00 88.06 385 GLN A C 1
ATOM 3065 O O . GLN A 1 385 ? 17.015 4.963 -2.169 1.00 88.06 385 GLN A O 1
ATOM 3070 N N . ILE A 1 386 ? 15.952 4.760 -4.132 1.00 87.50 386 ILE A N 1
ATOM 3071 C CA . ILE A 1 386 ? 16.772 3.642 -4.635 1.00 87.50 386 ILE A CA 1
ATOM 3072 C C . ILE A 1 386 ? 18.256 4.039 -4.672 1.00 87.50 386 ILE A C 1
ATOM 3074 O O . ILE A 1 386 ? 19.107 3.308 -4.163 1.00 87.50 386 ILE A O 1
ATOM 3078 N N . LEU A 1 387 ? 18.573 5.223 -5.209 1.00 88.06 387 LEU A N 1
ATOM 3079 C CA . LEU A 1 387 ? 19.944 5.737 -5.275 1.00 88.06 387 LEU A CA 1
ATOM 3080 C C . LEU A 1 387 ? 20.548 5.956 -3.882 1.00 88.06 387 LEU A C 1
ATOM 3082 O O . LEU A 1 387 ? 21.679 5.543 -3.628 1.00 88.06 387 LEU A O 1
ATOM 3086 N N . MET A 1 388 ? 19.797 6.570 -2.964 1.00 86.50 388 MET A N 1
ATOM 3087 C CA . MET A 1 388 ? 20.255 6.850 -1.600 1.00 86.50 388 MET A CA 1
ATOM 3088 C C . MET A 1 388 ? 20.460 5.569 -0.784 1.00 86.50 388 MET A C 1
ATOM 3090 O O 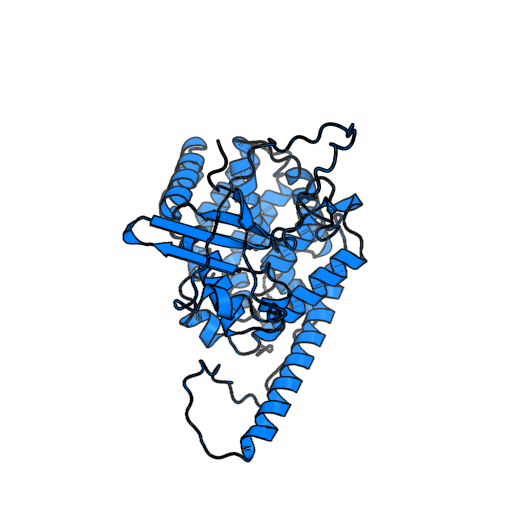. MET A 1 388 ? 21.423 5.451 -0.026 1.00 86.50 388 MET A O 1
ATOM 3094 N N . MET A 1 389 ? 19.548 4.609 -0.917 1.00 83.38 389 MET A N 1
ATOM 3095 C CA . MET A 1 389 ? 19.604 3.341 -0.199 1.00 83.38 389 MET A CA 1
ATOM 3096 C C . MET A 1 389 ? 20.696 2.402 -0.747 1.00 83.38 389 MET A C 1
ATOM 3098 O O . MET A 1 389 ? 21.151 1.495 -0.035 1.00 83.38 389 MET A O 1
ATOM 3102 N N . GLY A 1 390 ? 21.152 2.646 -1.978 1.00 83.19 390 GLY A N 1
ATOM 3103 C CA . GLY A 1 390 ? 22.164 1.859 -2.668 1.00 83.19 390 GLY A CA 1
ATOM 3104 C C . GLY A 1 390 ? 21.629 0.520 -3.192 1.00 83.19 390 GLY A C 1
ATOM 3105 O O . GLY A 1 390 ? 20.473 0.162 -2.954 1.00 83.19 390 GLY A O 1
ATOM 3106 N N . PRO A 1 391 ? 22.469 -0.256 -3.899 1.00 79.19 391 PRO A N 1
ATOM 3107 C CA . PRO A 1 391 ? 22.036 -1.495 -4.533 1.00 79.19 391 PRO A CA 1
ATOM 3108 C C . PRO A 1 391 ? 21.591 -2.540 -3.503 1.00 79.19 391 PRO A C 1
ATOM 3110 O O . PRO A 1 391 ? 22.176 -2.671 -2.419 1.00 79.19 391 PRO A O 1
ATOM 3113 N N . LEU A 1 392 ? 20.584 -3.334 -3.877 1.00 79.06 392 LEU A N 1
ATOM 3114 C CA . LEU A 1 392 ? 20.220 -4.539 -3.140 1.00 79.06 392 LEU A CA 1
ATOM 3115 C C . LEU A 1 392 ? 21.392 -5.526 -3.172 1.00 79.06 392 LEU A C 1
ATOM 3117 O O . LEU A 1 392 ? 21.961 -5.813 -4.225 1.00 79.06 392 LEU A O 1
ATOM 3121 N N . ARG A 1 393 ? 21.771 -6.054 -2.007 1.00 75.06 393 ARG A N 1
ATOM 3122 C CA . ARG A 1 393 ? 22.895 -6.991 -1.905 1.00 75.06 393 ARG A CA 1
ATOM 3123 C C . ARG A 1 393 ? 22.406 -8.416 -2.190 1.00 75.06 393 ARG A C 1
ATOM 3125 O O . ARG A 1 393 ? 21.395 -8.808 -1.617 1.00 75.06 393 ARG A O 1
ATOM 3132 N N . PRO A 1 394 ? 23.101 -9.210 -3.020 1.00 60.19 394 PRO A N 1
ATOM 3133 C CA . PRO A 1 394 ? 22.710 -10.599 -3.277 1.00 60.19 394 PRO A CA 1
ATOM 3134 C C . PRO A 1 394 ? 22.789 -11.491 -2.026 1.00 60.19 394 PRO A C 1
ATOM 3136 O O . PRO A 1 394 ? 21.973 -12.389 -1.857 1.00 60.19 394 PRO A O 1
ATOM 3139 N N . GLU A 1 395 ? 23.745 -11.222 -1.128 1.00 60.72 395 GLU A N 1
ATOM 3140 C CA . GLU A 1 395 ? 23.999 -12.010 0.087 1.00 60.72 395 GLU A CA 1
ATOM 3141 C C . GLU A 1 395 ? 23.414 -11.348 1.342 1.00 60.72 395 GLU A C 1
ATOM 3143 O O . GLU A 1 395 ? 24.133 -10.818 2.193 1.00 60.72 395 GLU A O 1
ATOM 3148 N N . LEU A 1 396 ? 22.091 -11.358 1.467 1.00 58.78 396 LEU A N 1
ATOM 3149 C CA . LEU A 1 396 ? 21.410 -10.883 2.678 1.00 58.78 396 LEU A CA 1
ATOM 3150 C C . LEU A 1 396 ? 21.196 -11.986 3.735 1.00 58.78 396 LEU A C 1
ATOM 3152 O O . LEU A 1 396 ? 20.825 -11.685 4.870 1.00 58.78 396 LEU A O 1
ATOM 3156 N N . ASP A 1 397 ? 21.500 -13.246 3.407 1.00 51.19 397 ASP A N 1
ATOM 3157 C CA . ASP A 1 397 ? 21.240 -14.411 4.267 1.00 51.19 397 ASP A CA 1
ATOM 3158 C C . ASP A 1 397 ? 21.917 -14.337 5.644 1.00 51.19 397 ASP A C 1
ATOM 3160 O O . ASP A 1 397 ? 21.360 -14.814 6.631 1.00 51.19 397 ASP A O 1
ATOM 3164 N N . LYS A 1 398 ? 23.086 -13.688 5.746 1.00 49.56 398 LYS A N 1
ATOM 3165 C CA . LYS A 1 398 ? 23.822 -13.541 7.018 1.00 49.56 398 LYS A CA 1
ATOM 3166 C C . LYS A 1 398 ? 23.229 -12.492 7.961 1.00 49.56 398 LYS A C 1
ATOM 3168 O O . LYS A 1 398 ? 23.614 -12.441 9.124 1.00 49.56 398 LYS A O 1
ATOM 3173 N N . VAL A 1 399 ? 22.352 -11.623 7.461 1.00 48.25 399 VAL A N 1
ATOM 3174 C CA . VAL A 1 399 ? 21.894 -10.432 8.186 1.00 48.25 399 VAL A CA 1
ATOM 3175 C C . VAL A 1 399 ? 20.620 -10.734 8.987 1.00 48.25 399 VAL A C 1
ATOM 3177 O O . VAL A 1 399 ? 20.498 -10.297 10.123 1.00 48.25 399 VAL A O 1
ATOM 3180 N N . ILE A 1 400 ? 19.711 -11.568 8.469 1.00 47.75 400 ILE A N 1
ATOM 3181 C CA . ILE A 1 400 ? 18.396 -11.810 9.102 1.00 47.75 400 ILE A CA 1
ATOM 3182 C C . ILE A 1 400 ? 18.289 -13.187 9.777 1.00 47.75 400 ILE A C 1
ATOM 3184 O O . ILE A 1 400 ? 17.414 -13.385 10.613 1.00 47.75 400 ILE A O 1
ATOM 3188 N N . SER A 1 401 ? 19.214 -14.126 9.535 1.00 44.31 401 SER A N 1
ATOM 3189 C CA . SER A 1 401 ? 19.182 -15.468 10.152 1.00 44.31 401 SER A CA 1
ATOM 3190 C C . SER A 1 401 ? 19.230 -15.480 11.692 1.00 44.31 401 SER A C 1
ATOM 3192 O O . SER A 1 401 ? 19.008 -16.527 12.293 1.00 44.31 401 SER A O 1
ATOM 3194 N N . ALA A 1 402 ? 19.511 -14.339 12.332 1.00 37.59 402 ALA A N 1
ATOM 3195 C CA . ALA A 1 402 ? 19.504 -14.169 13.784 1.00 37.59 402 ALA A CA 1
ATOM 3196 C C . ALA A 1 402 ? 18.290 -13.386 14.328 1.00 37.59 402 ALA A C 1
ATOM 3198 O O . ALA A 1 402 ? 18.135 -13.295 15.542 1.00 37.59 402 ALA A O 1
ATOM 3199 N N . SER A 1 403 ? 17.425 -12.823 13.476 1.00 40.00 403 SER A N 1
ATOM 3200 C CA . SER A 1 403 ? 16.215 -12.109 13.907 1.00 40.00 403 SER A CA 1
ATOM 3201 C C . SER A 1 403 ? 15.037 -13.075 13.953 1.00 40.00 403 SER A C 1
ATOM 3203 O O . SER A 1 403 ? 14.391 -13.325 12.942 1.00 40.00 403 SER A O 1
ATOM 3205 N N . ARG A 1 404 ? 14.786 -13.650 15.131 1.00 47.34 404 ARG A N 1
ATOM 3206 C CA . ARG A 1 404 ? 13.473 -14.201 15.478 1.00 47.34 404 ARG A CA 1
ATOM 3207 C C . ARG A 1 404 ? 12.683 -13.050 16.098 1.00 47.34 404 ARG A C 1
ATOM 3209 O O . ARG A 1 404 ? 13.143 -12.465 17.080 1.00 47.34 404 ARG A O 1
ATOM 3216 N N . ILE A 1 405 ? 11.585 -12.669 15.459 1.00 45.41 405 ILE A N 1
ATOM 3217 C CA . ILE A 1 405 ? 10.557 -11.814 16.058 1.00 45.41 405 ILE A CA 1
ATOM 3218 C C . ILE A 1 405 ? 9.387 -12.716 16.398 1.00 45.41 405 ILE A C 1
ATOM 3220 O O . ILE A 1 405 ? 9.106 -13.606 15.561 1.00 45.41 405 ILE A O 1
#

pLDDT: mean 78.64, std 19.53, range [30.97, 97.88]

Solvent-accessible surface area (backbone atoms only — not comparable to full-atom values): 23924 Å² total; per-residue (Å²): 134,78,78,75,57,51,75,44,64,36,41,38,44,41,85,75,87,68,97,66,73,92,45,58,72,55,61,78,66,46,92,84,62,95,73,67,74,53,77,46,70,71,86,81,73,79,93,67,92,73,86,90,82,79,82,83,81,83,86,79,94,70,97,63,80,81,68,54,70,47,59,32,30,39,40,40,37,53,55,28,68,63,54,40,51,51,52,44,51,54,32,52,75,69,38,69,67,30,23,57,40,37,64,78,41,48,85,78,40,99,41,61,48,55,36,48,37,66,54,55,49,52,53,47,24,73,74,70,35,68,48,49,41,70,76,43,83,54,68,81,49,73,45,83,36,79,94,75,62,42,29,36,38,35,30,61,56,71,44,59,92,77,61,70,42,89,65,80,90,33,63,80,48,17,74,82,68,56,49,72,68,56,52,54,50,51,36,41,52,52,18,36,36,56,20,70,50,67,78,38,57,65,53,60,70,68,70,38,76,58,56,86,76,90,42,41,69,54,50,64,69,45,34,63,31,40,45,32,35,40,54,48,32,27,73,76,36,46,84,74,34,30,69,71,58,39,51,53,39,46,54,46,56,74,46,36,60,65,54,32,62,49,46,76,65,44,84,85,68,48,47,67,57,40,52,50,47,35,57,47,44,61,60,63,65,67,66,65,62,54,34,54,51,34,28,53,54,28,36,51,54,40,52,52,52,53,53,53,53,55,63,64,54,74,77,63,86,82,83,95,69,96,61,92,65,78,76,71,73,90,74,57,88,86,56,66,42,80,74,50,75,65,53,49,50,55,53,44,52,52,31,42,48,49,44,45,43,51,54,48,33,50,50,44,57,47,34,76,79,48,80,56,88,46,50,61,62,36,47,49,14,45,52,33,42,50,64,71,72,46,80,86,69,92,81,52,68,84,71,52,80,74,44,43,114

Radius of gyration: 24.17 Å; Cα contacts (8 Å, |Δi|>4): 420; chains: 1; bounding box: 64×56×66 Å

Foldseek 3Di:
DPPPKDKFKWKWWWADPDDPVPCLVCVVPDPPDPTDTDTDGPPDDDPDDDDDDDDDDDDDDDDDDDTDMFIKMKIWDAALVVVLVVLLVLQVVLDDQLNVLCVVCSCLAPRHLVLCPVVVLLVVCVQLPWLSVVPDFHWSDWDDDVVVRTTITITGDQDVVVVSDQCPPCQLVLQVRDDPVNLLVVLLSLLLVLLSCVQLCCCVPPVPPSDDDDALVSLLSCLSSLLVLLVSLCVLCCPLNPPVNSVQLNVLSVLVSVLRVLCVQDSVRQLVVLVVCLRRPAAQDPCLLSSLVSNVVSNVVSVVVVVVVVVVVVPDDDDDDPRPDSPHDPDDPPQADRADPLSSLLNNLSSLSVCCSRVLSSVSSVCSVPNDSSSSRSSSNSVSSPVNSDHRDSPCPVRCVRHDD

Secondary structure (DSSP, 8-state):
---SS-EEEEEEEE---SS-GGGHHHHHH-TTS----EEEE-----SPPPPP--PPPPP----PPPPEEEEEEEEEE--HHHHHHHHHHHHHHH-HHHHHHHHHHGGGSTTTTHHHHHHHHHHHHHHH-HHHHHHSPPEEEEEEEGGGTEEEEEEE---GGGTS-S-TTTTTTHHHH--HHHHHHHHHHHHHHHHHTTT-HHHHHHT-TTS----HHHHHHTHHHHHHHHHHHHHH-TTTS-HHHHHHHHHHHHTHHHHHHHHTTS-S-SHHHHHHHHHHSPTT--THHHHHHHHHHHHHHHHHHHHHHHHHHTT-----------------TTS-PPPPHHHHHHHHHHHHHHHIIIIIHHHHHHHTTS--TTHHHHHHHHHHHHHHH-PPPS--HHHHTT---

Nearest PDB structures (foldseek):
  7xke-assembly1_R  TM=1.846E-01  e=7.806E+00  Mus musculus

Sequence (405 aa):
MNDMTGHFLYRVEYEGVGSQLTNLRRVLSSADKSFRVTISRTVGQDTTPAPASLSPPSVHNNTTAPADYLHIVVKSKPIDTALIELTNIMAQLQGGEFAEEYDAVKDMTGFRNSHIREIELAELAWKVGGAMERISTKVYNVMRNDSQQLYALCLEYLDPATGTISHMNSTDAALSTWSSQDIHTVLRDVADFHAQFLGADSMLLNELSFLENPSRNLMQSLRSTYEAMADTNHRNNSTLFDETLTDAIKSYLKHSNSYWSLLERSPRTLRDVVEFLAFVLPPGSKEWSHYIEYHRLALWSSLERLRRHSADHGMSTSTSTTTITMQQPLWRQDDIRFPTQREYLDVAKVALMDFASLRLSMIGISNSFKTVSWLPRILDSVRSQILMMGPLRPELDKVISASRI

Organism: NCBI:txid1343610